Protein AF-Q22C04-F1 (afdb_monomer_lite)

InterPro domains:
  IPR000334 Glycoside hydrolase, family 45 [PF02015] (70-141)
  IPR000334 Glycoside hydrolase, family 45 [PF02015] (178-238)
  IPR000742 EGF-like domain [SM00181] (311-345)
  IPR000742 EGF-like domain [SM00181] (346-378)
  IPR000742 EGF-like domain [SM00181] (380-415)
  IPR000742 EGF-like domain [SM00181] (416-445)
  IPR000742 EGF-like domain [SM00181] (446-476)
  IPR000742 EGF-like domain [SM00181] (478-513)
  IPR000742 EGF-like domain [SM00181] (514-543)
  IPR000742 EGF-like domain [SM00181] (544-574)
  IPR000742 EGF-like domain [SM00181] (579-612)
  IPR000742 EGF-like domain [SM00181] (613-643)
  IPR006212 Furin-like repeat [SM00261] (304-353)
  IPR006212 Furin-like repeat [SM00261] (374-430)
  IPR006212 Furin-like repeat [SM00261] (441-478)
  IPR006212 Furin-like repeat [SM00261] (479-529)
  IPR006212 Furin-like repeat [SM00261] (539-590)
  IPR006212 Furin-like repeat [SM00261] (608-646)
  IPR009030 Growth factor receptor cysteine-rich domain superfamily [SSF57184] (267-382)
  IPR009030 Growth factor receptor cysteine-rich domain superfamily [SSF57184] (379-481)

Sequence (646 aa):
MRKKNILLLNIICIVLVSQAIAQNYDYNTANVCDTGSFGKSQDQVAYMCTHQALGSCQLQQAVQADGYSSFAEYGFGGYGSNPPSNYCCRCFQIQVQDGDAPAKDIIVQGINTGGDVNSNQFDLSMIAGGFGANNGCANQVFAWNGGAWDGRAGAAQYSQSAAGDWCSDPTSDNSRCQSAYSGGITKKSDCAKLPNNNLTQLCEYSFDSKWRTNNGNRDTIMKEVRCPAGLIKLSGCNRDDSSLPYPSGKLSASDPSLMRGKLTHMWDCCKPSCSWTANVLKANGTAVMSCDASGTNILGTNTSFQCTNFTCDPTCKTCSASNDAKKCTSCNTGHYLSSNPGQCTACTPSLNCQECSNSSTCTTCQTGYTLQIDGSCKKPCDQSCKTCSTSQDATQCTSCYDGYYLNGSSVGTCSKCPSGCTSCTSNSNCLACTDNYVLISGSCEPCDCPCLSCKTDTSTCTSCIKGYILNGNTCEATCDSTCKTCSKNQDATQCTSCNSGFYLDGTTVGSCVQCSQNCSSCTSKNSCQTCTNNTILVSGQCQSCKSPCQTCQTSVTNCLSCVQGYTLNRNTCSPTKGECHPSCKTCSVNNDQNACTSCFDGFLILGSGNCQPCQPPCYNCSGNPNNCTQCASGYAVQNGTCQKIK

Foldseek 3Di:
DPPVVVVVVVVVVVVVVVVVLPPDFPLVQAKLADPVQFPHELLRHWWAFPCQAFPFPLQCVQCLVLPNNVAETEHEFAADAVVPQAQAQWWKFKWFDDPLTFRHIYIYTHQAHDPPHHHQETATEFQQLAQAQAALAAWAHGDDPPDDGPPTTGYHLDYNQQAAPCCNDCVPCVVVNVVSHPGTDADLVCLVRHSDPLSNVRNNCCVVSSVGHNVFKTKMKMATAADRPSNCVQFVKDAPPVVGHHDDHDDDPPDPRIDIHMYGHHDRRIFHPQSNPVSCVSRRMGGTFTDGSQSAGSVPPPPDRPDDPADPQPQASAFPGRNDQLTHPHGDFQWEFDPPSRHTDGAAVVQQARAANDNQAHPHHDPQWDADPSRGTFHDADPQAPAADDRDHSQFHQHGDFQWEAPDDRTHGTHGEAPQARAANDVQAGDHGDFQWEQDPRDTHGAAPQARGAYPDNQQHPHGDPQWDDDHRHTHGHADPQAPAADGTPHNPAHPGGDFQWEQDPVDGRDTHGEEPQARDANDNQAGDHGHPQFDQDPRDTHHADPQASHADPDSQQHPDGDPQWDDDRRHTHGDPDAAQPQAPAAPDRNDQQGHPHGDFQWDQDPSNHTHGADPQARHAPPDSQQHPHGDPQWDDDRRHTDGDD

Radius of gyration: 47.75 Å; chains: 1; bounding box: 105×64×130 Å

pLDDT: mean 78.66, std 14.8, range [30.78, 97.88]

Structure (mmCIF, N/CA/C/O backbone):
data_AF-Q22C04-F1
#
_entry.id   AF-Q22C04-F1
#
loop_
_atom_site.group_PDB
_atom_site.id
_atom_site.type_symbol
_atom_site.label_atom_id
_atom_site.label_alt_id
_atom_site.label_comp_id
_atom_site.label_asym_id
_atom_site.label_entity_id
_atom_site.label_seq_id
_atom_site.pdbx_PDB_ins_code
_atom_site.Cartn_x
_atom_site.Cartn_y
_atom_site.Cartn_z
_atom_site.occupancy
_atom_site.B_iso_or_equiv
_atom_site.auth_seq_id
_atom_site.auth_comp_id
_atom_site.auth_asym_id
_atom_site.auth_atom_id
_atom_site.pdbx_PDB_model_num
ATOM 1 N N . MET A 1 1 ? 0.356 -40.05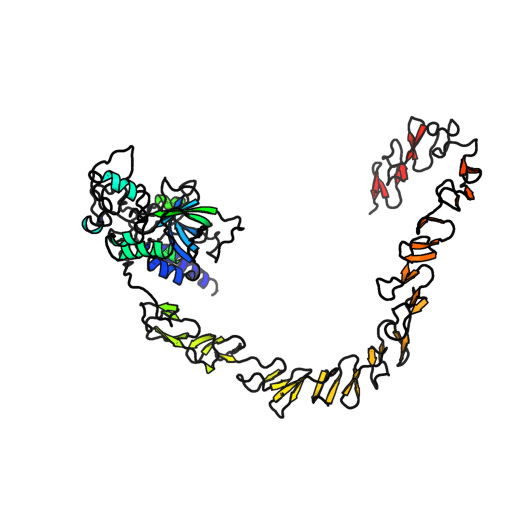5 -2.688 1.00 40.53 1 MET A N 1
ATOM 2 C CA . MET A 1 1 ? 1.630 -39.866 -3.427 1.00 40.53 1 MET A CA 1
ATOM 3 C C . MET A 1 1 ? 1.593 -38.811 -4.555 1.00 40.53 1 MET A C 1
ATOM 5 O O . MET A 1 1 ? 2.563 -38.708 -5.285 1.00 40.53 1 MET A O 1
ATOM 9 N N . ARG A 1 2 ? 0.560 -37.952 -4.684 1.00 35.34 2 ARG A N 1
ATOM 10 C CA . ARG A 1 2 ? 0.474 -36.934 -5.765 1.00 35.34 2 ARG A CA 1
ATOM 11 C C . ARG A 1 2 ? 0.868 -35.491 -5.386 1.00 35.34 2 ARG A C 1
ATOM 13 O O . ARG A 1 2 ? 1.030 -34.673 -6.277 1.00 35.34 2 ARG A O 1
ATOM 20 N N . LYS A 1 3 ? 1.075 -35.171 -4.099 1.00 32.94 3 LYS A N 1
ATOM 21 C CA . LYS A 1 3 ? 1.439 -33.806 -3.646 1.00 32.94 3 LYS A CA 1
ATOM 22 C C . LYS A 1 3 ? 2.951 -33.512 -3.602 1.00 32.94 3 LYS A C 1
ATOM 24 O O . LYS A 1 3 ? 3.323 -32.349 -3.566 1.00 32.94 3 LYS A O 1
ATOM 29 N N . LYS A 1 4 ? 3.825 -34.530 -3.664 1.00 32.69 4 LYS A N 1
ATOM 30 C CA . LYS A 1 4 ? 5.294 -34.343 -3.681 1.00 32.69 4 LYS A CA 1
ATOM 31 C C . LYS A 1 4 ? 5.874 -34.026 -5.072 1.00 32.69 4 LYS A C 1
ATOM 33 O O . LYS A 1 4 ? 6.937 -33.427 -5.141 1.00 32.69 4 LYS A O 1
ATOM 38 N N . ASN A 1 5 ? 5.160 -34.334 -6.161 1.00 37.19 5 ASN A N 1
ATOM 39 C CA . ASN A 1 5 ? 5.665 -34.117 -7.527 1.00 37.19 5 ASN A CA 1
ATOM 40 C C . ASN A 1 5 ? 5.460 -32.689 -8.059 1.00 37.19 5 ASN A C 1
ATOM 42 O O . ASN A 1 5 ? 6.217 -32.263 -8.920 1.00 37.19 5 ASN A O 1
ATOM 46 N N . ILE A 1 6 ? 4.498 -31.923 -7.534 1.00 40.41 6 ILE A N 1
ATOM 47 C CA . ILE A 1 6 ? 4.253 -30.537 -7.986 1.00 40.41 6 ILE A CA 1
ATOM 48 C C . ILE A 1 6 ? 5.274 -29.568 -7.370 1.00 40.41 6 ILE A C 1
ATOM 50 O O . ILE A 1 6 ? 5.705 -28.623 -8.022 1.00 40.41 6 ILE A O 1
ATOM 54 N N . LEU A 1 7 ? 5.732 -29.842 -6.142 1.00 35.47 7 LEU A N 1
ATOM 55 C CA . LEU A 1 7 ? 6.801 -29.063 -5.512 1.00 35.47 7 LEU A CA 1
ATOM 56 C C . LEU A 1 7 ? 8.155 -29.321 -6.195 1.00 35.47 7 LEU A C 1
ATOM 58 O O . LEU A 1 7 ? 8.917 -28.385 -6.408 1.00 35.47 7 LEU A O 1
ATOM 62 N N . LEU A 1 8 ? 8.418 -30.567 -6.611 1.00 37.94 8 LEU A N 1
ATOM 63 C CA . LEU A 1 8 ? 9.631 -30.920 -7.351 1.00 37.94 8 LEU A CA 1
ATOM 64 C C . LEU A 1 8 ? 9.632 -30.335 -8.775 1.00 37.94 8 LEU A C 1
ATOM 66 O O . LEU A 1 8 ? 10.667 -29.849 -9.211 1.00 37.94 8 LEU A O 1
ATOM 70 N N . LEU A 1 9 ? 8.486 -30.304 -9.472 1.00 36.28 9 LEU A N 1
ATOM 71 C CA . LEU A 1 9 ? 8.390 -29.676 -10.800 1.00 36.28 9 LEU A CA 1
ATOM 72 C C . LEU A 1 9 ? 8.559 -28.149 -10.753 1.00 36.28 9 LEU A C 1
ATOM 74 O O . LEU A 1 9 ? 9.215 -27.600 -11.630 1.00 36.28 9 LEU A O 1
ATOM 78 N N . ASN A 1 10 ? 8.035 -27.464 -9.730 1.00 37.41 10 ASN A N 1
ATOM 79 C CA . ASN A 1 10 ? 8.223 -26.014 -9.583 1.00 37.41 10 ASN A CA 1
ATOM 80 C C . ASN A 1 10 ? 9.661 -25.646 -9.184 1.00 37.41 10 ASN A C 1
ATOM 82 O O . ASN A 1 10 ? 10.191 -24.656 -9.677 1.00 37.41 10 ASN A O 1
ATOM 86 N N . ILE A 1 11 ? 10.326 -26.463 -8.358 1.00 40.53 11 ILE A N 1
ATOM 87 C CA . ILE A 1 11 ? 11.746 -26.271 -8.021 1.00 40.53 11 ILE A CA 1
ATOM 88 C C . ILE A 1 11 ? 12.634 -26.567 -9.237 1.00 40.53 11 ILE A C 1
ATOM 90 O O . ILE A 1 11 ? 13.560 -25.811 -9.503 1.00 40.53 11 ILE A O 1
ATOM 94 N N . ILE A 1 12 ? 12.320 -27.595 -10.034 1.00 37.56 12 ILE A N 1
ATOM 95 C CA . ILE A 1 12 ? 13.045 -27.891 -11.279 1.00 37.56 12 ILE A CA 1
ATOM 96 C C . ILE A 1 12 ? 12.800 -26.798 -12.332 1.00 37.56 12 ILE A C 1
ATOM 98 O O . ILE A 1 12 ? 13.745 -26.416 -13.006 1.00 37.56 12 ILE A O 1
ATOM 102 N N . CYS A 1 13 ? 11.604 -26.205 -12.432 1.00 32.66 13 CYS A N 1
ATOM 103 C CA . CYS A 1 13 ? 11.370 -25.043 -13.300 1.00 32.66 13 CYS A CA 1
ATOM 104 C C . CYS A 1 13 ? 12.151 -23.799 -12.847 1.00 32.66 13 CYS A C 1
ATOM 106 O O . CYS A 1 13 ? 12.707 -23.105 -13.688 1.00 32.66 13 CYS A O 1
ATOM 108 N N . ILE A 1 14 ? 12.254 -23.526 -11.542 1.00 34.84 14 ILE A N 1
ATOM 109 C CA . ILE A 1 14 ? 13.024 -22.379 -11.024 1.00 34.84 14 ILE A CA 1
ATOM 110 C C . ILE A 1 14 ? 14.537 -22.602 -11.198 1.00 34.84 14 ILE A C 1
ATOM 112 O O . ILE A 1 14 ? 15.251 -21.667 -11.560 1.00 34.84 14 ILE A O 1
ATOM 116 N N . VAL A 1 15 ? 15.024 -23.838 -11.027 1.00 34.75 15 VAL A N 1
ATOM 117 C CA . VAL A 1 15 ? 16.431 -24.217 -11.266 1.00 34.75 15 VAL A CA 1
ATOM 118 C C . VAL A 1 15 ? 16.765 -24.244 -12.763 1.00 34.75 15 VAL A C 1
ATOM 120 O O . VAL A 1 15 ? 17.843 -23.813 -13.156 1.00 34.75 15 VAL A O 1
ATOM 123 N N . LEU A 1 16 ? 15.835 -24.661 -13.628 1.00 31.55 16 LEU A N 1
ATOM 124 C CA . LEU A 1 16 ? 16.023 -24.616 -15.081 1.00 31.55 16 LEU A CA 1
ATOM 125 C C . LEU A 1 16 ? 15.908 -23.195 -15.641 1.00 31.55 16 LEU A C 1
ATOM 127 O O . LEU A 1 16 ? 16.607 -22.889 -16.595 1.00 31.55 16 LEU A O 1
ATOM 131 N N . VAL A 1 17 ? 15.115 -22.297 -15.044 1.00 34.50 17 VAL A N 1
ATOM 132 C CA . VAL A 1 17 ? 15.108 -20.869 -15.420 1.00 34.50 17 VAL A CA 1
ATOM 133 C C . VAL A 1 17 ? 16.391 -20.174 -14.953 1.00 34.50 17 VAL A C 1
ATOM 135 O O . VAL A 1 17 ? 16.937 -19.361 -15.690 1.00 34.50 17 VAL A O 1
ATOM 138 N N . SER A 1 18 ? 16.948 -20.544 -13.796 1.00 34.12 18 SER A N 1
ATOM 139 C CA . SER A 1 18 ? 18.253 -20.023 -13.353 1.00 34.12 18 SER A CA 1
ATOM 140 C C . SER A 1 18 ? 19.447 -20.638 -14.103 1.00 34.12 18 SER A C 1
ATOM 142 O O . SER A 1 18 ? 20.458 -19.962 -14.269 1.00 34.12 18 SER A O 1
ATOM 144 N N . GLN A 1 19 ? 19.321 -21.852 -14.653 1.00 31.22 19 GLN A N 1
ATOM 145 C CA . GLN A 1 19 ? 20.316 -22.440 -15.566 1.00 31.22 19 GLN A CA 1
ATOM 146 C C . GLN A 1 19 ? 20.128 -22.019 -17.037 1.00 31.22 19 GLN A C 1
ATOM 148 O O . GLN A 1 19 ? 21.093 -22.036 -17.795 1.00 31.22 19 GLN A O 1
ATOM 153 N N . ALA A 1 20 ? 18.933 -21.578 -17.447 1.00 30.78 20 ALA A N 1
ATOM 154 C CA . ALA A 1 20 ? 18.668 -21.076 -18.800 1.00 30.78 20 ALA A CA 1
ATOM 155 C C . ALA A 1 20 ? 19.031 -19.593 -19.001 1.00 30.78 20 ALA A C 1
ATOM 157 O O . ALA A 1 20 ? 19.098 -19.148 -20.143 1.00 30.78 20 ALA A O 1
ATOM 158 N N . ILE A 1 21 ? 19.299 -18.829 -17.935 1.00 40.00 21 ILE A N 1
ATOM 159 C CA . ILE A 1 21 ? 19.797 -17.439 -18.035 1.00 40.00 21 ILE A CA 1
ATOM 160 C C . ILE A 1 21 ? 21.333 -17.396 -18.168 1.00 40.00 21 ILE A C 1
ATOM 162 O O . ILE A 1 21 ? 21.897 -16.380 -18.558 1.00 40.00 21 ILE A O 1
ATOM 166 N N . ALA A 1 22 ? 22.032 -18.518 -17.971 1.00 36.12 22 ALA A N 1
ATOM 167 C CA . ALA A 1 22 ? 23.466 -18.643 -18.249 1.00 36.12 22 ALA A CA 1
ATOM 168 C C . ALA A 1 22 ? 23.771 -18.858 -19.751 1.00 36.12 22 ALA A C 1
ATOM 170 O O . ALA A 1 22 ? 24.691 -19.595 -20.106 1.00 36.12 22 ALA A O 1
ATOM 171 N N . GLN A 1 23 ? 22.991 -18.255 -20.654 1.00 37.16 23 GLN A N 1
ATOM 172 C CA . GLN A 1 23 ? 23.252 -18.319 -22.091 1.00 37.16 23 GLN A CA 1
ATOM 173 C C . GLN A 1 23 ? 24.278 -17.248 -22.497 1.00 37.16 23 GLN A C 1
ATOM 175 O O . GLN A 1 23 ? 23.939 -16.093 -22.710 1.00 37.16 23 GLN A O 1
ATOM 180 N N . ASN A 1 24 ? 25.538 -17.678 -22.616 1.00 42.69 24 ASN A N 1
ATOM 181 C CA . ASN A 1 24 ? 26.555 -17.165 -23.545 1.00 42.69 24 ASN A CA 1
ATOM 182 C C . ASN A 1 24 ? 26.854 -15.655 -23.583 1.00 42.69 24 ASN A C 1
ATOM 184 O O . ASN A 1 24 ? 27.152 -15.154 -24.653 1.00 42.69 24 ASN A O 1
ATOM 188 N N . TYR A 1 25 ? 26.868 -14.908 -22.482 1.00 51.19 25 TYR A N 1
ATOM 189 C CA . TYR A 1 25 ? 27.401 -13.536 -22.543 1.00 51.19 25 TYR A CA 1
ATOM 190 C C . TYR A 1 25 ? 28.929 -13.552 -22.704 1.00 51.19 25 TYR A C 1
ATOM 192 O O . TYR A 1 25 ? 29.631 -14.232 -21.953 1.00 51.19 25 TYR A O 1
ATOM 200 N N . ASP A 1 26 ? 29.461 -12.796 -23.671 1.00 61.00 26 ASP A N 1
ATOM 201 C CA . ASP A 1 26 ? 30.909 -12.629 -23.830 1.00 61.00 26 ASP A CA 1
ATOM 202 C C . ASP A 1 26 ? 31.450 -11.651 -22.772 1.00 61.00 26 ASP A C 1
ATOM 204 O O . ASP A 1 26 ? 31.678 -10.460 -22.987 1.00 61.00 26 ASP A O 1
ATOM 208 N N . TYR A 1 27 ? 31.635 -12.167 -21.559 1.00 66.94 27 TYR A N 1
ATOM 209 C CA . TYR A 1 27 ? 32.204 -11.408 -20.445 1.00 66.94 27 TYR A CA 1
ATOM 210 C C . TYR A 1 27 ? 33.688 -11.067 -20.657 1.00 66.94 27 TYR A C 1
ATOM 212 O O . TYR A 1 27 ? 34.210 -10.187 -19.967 1.00 66.94 27 TYR A O 1
ATOM 220 N N . ASN A 1 28 ? 34.351 -11.722 -21.617 1.00 73.75 28 ASN A N 1
ATOM 221 C CA . ASN A 1 28 ? 35.769 -11.550 -21.925 1.00 73.75 28 ASN A CA 1
ATOM 222 C C . ASN A 1 28 ? 36.021 -10.472 -22.986 1.00 73.75 28 ASN A C 1
ATOM 224 O O . ASN A 1 28 ? 37.176 -10.078 -23.175 1.00 73.75 28 ASN A O 1
ATOM 228 N N . THR A 1 29 ? 34.974 -9.955 -23.644 1.00 80.44 29 THR A N 1
ATOM 229 C CA . THR A 1 29 ? 35.112 -8.808 -24.546 1.00 80.44 29 THR A CA 1
ATOM 230 C C . THR A 1 29 ? 35.751 -7.641 -23.791 1.00 80.44 29 THR A C 1
ATOM 232 O O . THR A 1 29 ? 35.339 -7.295 -22.672 1.00 80.44 29 THR A O 1
ATOM 235 N N . ALA A 1 30 ? 36.773 -7.038 -24.397 1.00 81.81 30 ALA A N 1
ATOM 236 C CA . ALA A 1 30 ? 37.508 -5.941 -23.782 1.00 81.81 30 ALA A CA 1
ATOM 237 C C . ALA A 1 30 ? 36.589 -4.739 -23.547 1.00 81.81 30 ALA A C 1
ATOM 239 O O . ALA A 1 30 ? 35.792 -4.385 -24.411 1.00 81.81 30 ALA A O 1
ATOM 240 N N . ASN A 1 31 ? 36.706 -4.107 -22.381 1.00 86.06 31 ASN A N 1
ATOM 241 C CA . ASN A 1 31 ? 36.045 -2.832 -22.125 1.00 86.06 31 ASN A CA 1
ATOM 242 C C . ASN A 1 31 ? 36.659 -1.770 -23.041 1.00 86.06 31 ASN A C 1
ATOM 244 O O . ASN A 1 31 ? 37.883 -1.674 -23.095 1.00 86.06 31 ASN A O 1
ATOM 248 N N . VAL A 1 32 ? 35.837 -0.962 -23.714 1.00 83.62 32 VAL A N 1
ATOM 249 C CA . VAL A 1 32 ? 36.318 0.187 -24.497 1.00 83.62 32 VAL A CA 1
ATOM 250 C C . VAL A 1 32 ? 37.255 1.099 -23.684 1.00 83.62 32 VAL A C 1
ATOM 252 O O . VAL A 1 32 ? 38.249 1.592 -24.214 1.00 83.62 32 VAL A O 1
ATOM 255 N N . CYS A 1 33 ? 36.996 1.243 -22.385 1.00 80.38 33 CYS A N 1
ATOM 256 C CA . CYS A 1 33 ? 37.766 2.059 -21.452 1.00 80.38 33 CYS A CA 1
ATOM 257 C C . CYS A 1 33 ? 38.888 1.296 -20.729 1.00 80.38 33 CYS A C 1
ATOM 259 O O . CYS A 1 33 ? 39.360 1.778 -19.707 1.00 80.38 33 CYS A O 1
ATOM 261 N N . ASP A 1 34 ? 39.285 0.107 -21.201 1.00 76.75 34 ASP A N 1
ATOM 262 C CA . ASP A 1 34 ? 40.456 -0.622 -20.694 1.00 76.75 34 ASP A CA 1
ATOM 263 C C . ASP A 1 34 ? 41.576 -0.700 -21.761 1.00 76.75 34 ASP A C 1
ATOM 265 O O . ASP A 1 34 ? 41.308 -0.668 -22.955 1.00 76.75 34 ASP A O 1
ATOM 269 N N . THR A 1 35 ? 42.840 -0.855 -21.362 1.00 72.94 35 THR A N 1
ATOM 270 C CA . THR A 1 35 ? 44.032 -0.962 -22.219 1.00 72.94 35 THR A CA 1
ATOM 271 C C . THR A 1 35 ? 43.942 -2.172 -23.142 1.00 72.94 35 THR A C 1
ATOM 273 O O . THR A 1 35 ? 44.507 -2.178 -24.233 1.00 72.94 35 THR A O 1
ATOM 276 N N . GLY A 1 36 ? 43.152 -3.176 -22.748 1.00 73.00 36 GLY A N 1
ATOM 277 C CA . GLY A 1 36 ? 42.776 -4.304 -23.591 1.00 73.00 36 GLY A CA 1
ATOM 278 C C . GLY A 1 36 ? 41.950 -3.940 -24.834 1.00 73.00 36 GLY A C 1
ATOM 279 O O . GLY A 1 36 ? 41.716 -4.836 -25.651 1.00 73.00 36 GLY A O 1
ATOM 280 N N . SER A 1 37 ? 41.495 -2.688 -24.990 1.00 75.62 37 SER A N 1
ATOM 281 C CA . SER A 1 37 ? 40.842 -2.165 -26.202 1.00 75.62 37 SER A CA 1
ATOM 282 C C . SER A 1 37 ? 41.825 -1.626 -27.246 1.00 75.62 37 SER A C 1
ATOM 284 O O . SER A 1 37 ? 41.438 -1.408 -28.395 1.00 75.62 37 SER A O 1
ATOM 286 N N . PHE A 1 38 ? 43.097 -1.418 -26.889 1.00 75.19 38 PHE A N 1
ATOM 287 C CA . PHE A 1 38 ? 44.065 -0.797 -27.791 1.00 75.19 38 PHE A CA 1
ATOM 288 C C . PHE A 1 38 ? 44.304 -1.651 -29.041 1.00 75.19 38 PHE A C 1
ATOM 290 O O . PHE A 1 38 ? 44.617 -2.838 -28.959 1.00 75.19 38 PHE A O 1
ATOM 297 N N . GLY A 1 39 ? 44.148 -1.025 -30.213 1.00 72.31 39 GLY A N 1
ATOM 298 C CA . GLY A 1 39 ? 44.274 -1.682 -31.518 1.00 72.31 39 GLY A CA 1
ATOM 299 C C . GLY A 1 39 ? 43.064 -2.521 -31.946 1.00 72.31 39 GLY A C 1
ATOM 300 O O . GLY A 1 39 ? 43.142 -3.174 -32.984 1.00 72.31 39 GLY A O 1
ATOM 301 N N . LYS A 1 40 ? 41.962 -2.510 -31.183 1.00 78.69 40 LYS A N 1
ATOM 302 C CA . LYS A 1 40 ? 40.717 -3.219 -31.515 1.00 78.69 40 LYS A CA 1
ATOM 303 C C . LYS A 1 40 ? 39.697 -2.304 -32.194 1.00 78.69 40 LYS A C 1
ATOM 305 O O . LYS A 1 40 ? 39.620 -1.114 -31.887 1.00 78.69 40 LYS A O 1
ATOM 310 N N . SER A 1 41 ? 38.897 -2.864 -33.099 1.00 79.19 41 SER A N 1
ATOM 311 C CA . SER A 1 41 ? 37.760 -2.182 -33.734 1.00 79.19 41 SER A CA 1
ATOM 312 C C . SER A 1 41 ? 36.510 -2.177 -32.836 1.00 79.19 41 SER A C 1
ATOM 314 O O . SER A 1 41 ? 36.454 -2.875 -31.825 1.00 79.19 41 SER A O 1
ATOM 316 N N . GLN A 1 42 ? 35.497 -1.370 -33.188 1.00 78.56 42 GLN A N 1
ATOM 317 C CA . GLN A 1 42 ? 34.255 -1.195 -32.407 1.00 78.56 42 GLN A CA 1
ATOM 318 C C . GLN A 1 42 ? 33.486 -2.501 -32.137 1.00 78.56 42 GLN A C 1
ATOM 320 O O . GLN A 1 42 ? 32.826 -2.620 -31.112 1.00 78.56 42 GLN A O 1
ATOM 325 N N . ASP A 1 43 ? 33.569 -3.480 -33.034 1.00 80.50 43 ASP A N 1
ATOM 326 C CA . ASP A 1 43 ? 32.936 -4.801 -32.925 1.00 80.50 43 ASP A CA 1
ATOM 327 C C . ASP A 1 43 ? 33.716 -5.788 -32.035 1.00 80.50 43 ASP A C 1
ATOM 329 O O . ASP A 1 43 ? 33.217 -6.860 -31.706 1.00 80.50 43 ASP A O 1
ATOM 333 N N . GLN A 1 44 ? 34.933 -5.429 -31.618 1.00 81.44 44 GLN A N 1
ATOM 334 C CA . GLN A 1 44 ? 35.825 -6.258 -30.797 1.00 81.44 44 GLN A CA 1
ATOM 335 C C . GLN A 1 44 ? 35.903 -5.799 -29.330 1.00 81.44 44 GLN A C 1
ATOM 337 O O . GLN A 1 44 ? 36.676 -6.348 -28.532 1.00 81.44 44 GLN A O 1
ATOM 342 N N . VAL A 1 45 ? 35.139 -4.766 -28.976 1.00 85.12 45 VAL A N 1
ATOM 343 C CA . VAL A 1 45 ? 35.089 -4.162 -27.643 1.00 85.12 45 VAL A CA 1
ATOM 344 C C . VAL A 1 45 ? 33.640 -4.027 -27.179 1.00 85.12 45 VAL A C 1
ATOM 346 O O . VAL A 1 45 ? 32.711 -4.054 -27.981 1.00 85.12 45 VAL A O 1
ATOM 349 N N . ALA A 1 46 ? 33.449 -3.887 -25.872 1.00 88.25 46 ALA A N 1
ATOM 350 C CA . ALA A 1 46 ? 32.139 -3.774 -25.251 1.00 88.25 46 ALA A CA 1
ATOM 351 C C . ALA A 1 46 ? 31.941 -2.420 -24.563 1.00 88.25 46 ALA A C 1
ATOM 353 O O . ALA A 1 46 ? 32.883 -1.808 -24.045 1.00 88.25 46 ALA A O 1
ATOM 354 N N . TYR A 1 47 ? 30.672 -2.032 -24.495 1.00 88.56 47 TYR A N 1
ATOM 355 C CA . TYR A 1 47 ? 30.180 -0.742 -24.031 1.00 88.56 47 TYR A CA 1
ATOM 356 C C . TYR A 1 47 ? 29.066 -0.913 -22.993 1.00 88.56 47 TYR A C 1
ATOM 358 O O . TYR A 1 47 ? 28.498 -2.002 -22.831 1.00 88.56 47 TYR A O 1
ATOM 366 N N . MET A 1 48 ? 28.719 0.183 -22.316 1.00 88.69 48 MET A N 1
ATOM 367 C CA . MET A 1 48 ? 27.464 0.276 -21.569 1.00 88.69 48 MET A CA 1
ATOM 368 C C . MET A 1 48 ? 26.268 0.203 -22.524 1.00 88.69 48 MET A C 1
ATOM 370 O O . MET A 1 48 ? 26.288 0.757 -23.627 1.00 88.69 48 MET A O 1
ATOM 374 N N . CYS A 1 49 ? 25.203 -0.465 -22.093 1.00 87.94 49 CYS A N 1
ATOM 375 C CA . CYS A 1 49 ? 23.997 -0.601 -22.896 1.00 87.94 49 CYS A CA 1
ATOM 376 C C . CYS A 1 49 ? 23.113 0.641 -22.795 1.00 87.94 49 CYS A C 1
ATOM 378 O O . CYS A 1 49 ? 22.839 1.117 -21.696 1.00 87.94 49 CYS A O 1
ATOM 380 N N . THR A 1 50 ? 22.568 1.132 -23.910 1.00 84.25 50 THR A N 1
ATOM 381 C CA . THR A 1 50 ? 21.734 2.350 -23.897 1.00 84.25 50 THR A CA 1
ATOM 382 C C . THR A 1 50 ? 20.458 2.180 -23.069 1.00 84.25 50 THR A C 1
ATOM 384 O O . THR A 1 50 ? 20.007 3.134 -22.440 1.00 84.25 50 THR A O 1
ATOM 387 N N . HIS A 1 51 ? 19.896 0.967 -22.971 1.00 84.44 51 HIS A N 1
ATOM 388 C CA . HIS A 1 51 ? 18.736 0.712 -22.104 1.00 84.44 51 HIS A CA 1
ATOM 389 C C . HIS A 1 51 ? 19.045 0.841 -20.606 1.00 84.44 51 HIS A C 1
ATOM 391 O O . HIS A 1 51 ? 18.109 0.895 -19.809 1.00 84.44 51 HIS A O 1
ATOM 397 N N . GLN A 1 52 ? 20.323 0.902 -20.218 1.00 90.19 52 GLN A N 1
ATOM 398 C CA . GLN A 1 52 ? 20.738 1.162 -18.838 1.00 90.19 52 GLN A CA 1
ATOM 399 C C . GLN A 1 52 ? 20.688 2.660 -18.481 1.00 90.19 52 GLN A C 1
ATOM 401 O O . GLN A 1 52 ? 20.815 3.010 -17.310 1.00 90.19 52 GLN A O 1
ATOM 406 N N . ALA A 1 53 ? 20.465 3.549 -19.455 1.00 91.62 53 ALA A N 1
ATOM 407 C CA . ALA A 1 53 ? 20.262 4.970 -19.203 1.00 91.62 53 ALA A CA 1
ATOM 408 C C . ALA A 1 53 ? 18.880 5.252 -18.598 1.00 91.62 53 ALA A C 1
ATOM 410 O O . ALA A 1 53 ? 17.866 4.724 -19.062 1.00 91.62 53 ALA A O 1
ATOM 411 N N . LEU A 1 54 ? 18.839 6.144 -17.608 1.00 93.94 54 LEU A N 1
ATOM 412 C CA . LEU A 1 54 ? 17.614 6.673 -17.015 1.00 93.94 54 LEU A CA 1
ATOM 413 C C . LEU A 1 54 ? 16.626 7.143 -18.089 1.00 93.94 54 LEU A C 1
ATOM 415 O O . LEU A 1 54 ? 16.999 7.847 -19.026 1.00 93.94 54 LEU A O 1
ATOM 419 N N . GLY A 1 55 ? 15.354 6.790 -17.906 1.00 89.06 55 GLY A N 1
ATOM 420 C CA . GLY A 1 55 ? 14.281 7.170 -18.822 1.00 89.06 55 GLY A CA 1
ATOM 421 C C . GLY A 1 55 ? 14.147 6.257 -20.035 1.00 89.06 55 GLY A C 1
ATOM 422 O O . GLY A 1 55 ? 13.257 6.487 -20.852 1.00 89.06 55 GLY A O 1
ATOM 423 N N . SER A 1 56 ? 14.964 5.206 -20.160 1.00 87.50 56 SER A N 1
ATOM 424 C CA . SER A 1 56 ? 14.819 4.261 -21.265 1.00 87.50 56 SER A CA 1
ATOM 425 C C . SER A 1 56 ? 13.444 3.588 -21.275 1.00 87.50 56 SER A C 1
ATOM 427 O O . SER A 1 56 ? 12.878 3.280 -20.223 1.00 87.50 56 SER A O 1
ATOM 429 N N . CYS A 1 57 ? 12.896 3.320 -22.466 1.00 78.56 57 CYS A N 1
ATOM 430 C CA . CYS A 1 57 ? 11.608 2.630 -22.591 1.00 78.56 57 CYS A CA 1
ATOM 431 C C . CYS A 1 57 ? 11.603 1.288 -21.856 1.00 78.56 57 CYS A C 1
ATOM 433 O O . CYS A 1 57 ? 10.606 0.919 -21.248 1.00 78.56 57 CYS A O 1
ATOM 435 N N . GLN A 1 58 ? 12.724 0.575 -21.879 1.00 82.94 58 GLN A N 1
ATOM 436 C CA . GLN A 1 58 ? 12.898 -0.699 -21.202 1.00 82.94 58 GLN A CA 1
ATOM 437 C C . GLN A 1 58 ? 12.755 -0.538 -19.686 1.00 82.94 58 GLN A C 1
ATOM 439 O O . GLN A 1 58 ? 12.041 -1.321 -19.064 1.00 82.94 58 GLN A O 1
ATOM 444 N N . LEU A 1 59 ? 13.370 0.493 -19.095 1.00 88.75 59 LEU A N 1
ATOM 445 C CA . LEU A 1 59 ? 13.218 0.795 -17.671 1.00 88.75 59 LEU A CA 1
ATOM 446 C C . LEU A 1 59 ? 11.783 1.210 -17.327 1.00 88.75 59 LEU A C 1
ATOM 448 O O . LEU A 1 59 ? 11.245 0.738 -16.327 1.00 88.75 59 LEU A O 1
ATOM 452 N N . GLN A 1 60 ? 11.142 2.026 -18.169 1.00 83.25 60 GLN A N 1
ATOM 453 C CA . GLN A 1 60 ? 9.743 2.436 -17.986 1.00 83.25 60 GLN A CA 1
ATOM 454 C C . GLN A 1 60 ? 8.775 1.240 -18.056 1.00 83.25 60 GLN A C 1
ATOM 456 O O . GLN A 1 60 ? 7.884 1.095 -17.217 1.00 83.25 60 GLN A O 1
ATOM 461 N N . GLN A 1 61 ? 8.979 0.337 -19.017 1.00 77.94 61 GLN A N 1
ATOM 462 C CA . GLN A 1 61 ? 8.203 -0.896 -19.147 1.00 77.94 61 GLN A CA 1
ATOM 463 C C . GLN A 1 61 ? 8.455 -1.844 -17.973 1.00 77.94 61 GLN A C 1
ATOM 465 O O . GLN A 1 61 ? 7.512 -2.445 -17.463 1.00 77.94 61 GLN A O 1
ATOM 470 N N . ALA A 1 62 ? 9.705 -1.961 -17.518 1.00 82.75 62 ALA A N 1
ATOM 471 C CA . ALA A 1 62 ? 10.071 -2.804 -16.386 1.00 82.75 62 ALA A CA 1
ATOM 472 C C . ALA A 1 62 ? 9.415 -2.327 -15.084 1.00 82.75 62 ALA A C 1
ATOM 474 O O . ALA A 1 62 ? 8.762 -3.122 -14.413 1.00 82.75 62 ALA A O 1
ATOM 475 N N . VAL A 1 63 ? 9.503 -1.031 -14.762 1.00 88.06 63 VAL A N 1
ATOM 476 C CA . VAL A 1 63 ? 8.891 -0.487 -13.537 1.00 88.06 63 VAL A CA 1
ATOM 477 C C . VAL A 1 63 ? 7.363 -0.589 -13.558 1.00 88.06 63 VAL A C 1
ATOM 479 O O . VAL A 1 63 ? 6.734 -0.786 -12.516 1.00 88.06 63 VAL A O 1
ATOM 482 N N . GLN A 1 64 ? 6.751 -0.497 -14.742 1.00 79.31 64 GLN A N 1
ATOM 483 C CA . GLN A 1 64 ? 5.317 -0.714 -14.919 1.00 79.31 64 GLN A CA 1
ATOM 484 C C . GLN A 1 64 ? 4.933 -2.187 -14.753 1.00 79.31 64 GLN A C 1
ATOM 486 O O . GLN A 1 64 ? 3.961 -2.479 -14.057 1.00 79.31 64 GLN A O 1
ATOM 491 N N . ALA A 1 65 ? 5.683 -3.108 -15.363 1.00 69.56 65 ALA A N 1
ATOM 492 C CA . ALA A 1 65 ? 5.440 -4.546 -15.267 1.00 69.56 65 ALA A CA 1
ATOM 493 C C . ALA A 1 65 ? 5.590 -5.062 -13.829 1.00 69.56 65 ALA A C 1
ATOM 495 O O . ALA A 1 65 ? 4.791 -5.886 -13.389 1.00 69.56 65 ALA A O 1
ATOM 496 N N . ASP A 1 66 ? 6.557 -4.520 -13.089 1.00 82.25 66 ASP A N 1
ATOM 497 C CA . ASP A 1 66 ? 6.790 -4.850 -11.683 1.00 82.25 66 ASP A CA 1
ATOM 498 C C . ASP A 1 66 ? 5.805 -4.137 -10.726 1.00 82.25 66 ASP A C 1
ATOM 500 O O . ASP A 1 66 ? 5.779 -4.426 -9.532 1.00 82.25 66 ASP A O 1
ATOM 504 N N . GLY A 1 67 ? 4.955 -3.233 -11.235 1.00 83.56 67 GLY A N 1
ATOM 505 C CA . GLY A 1 67 ? 3.870 -2.601 -10.474 1.00 83.56 67 GLY A CA 1
ATOM 506 C C . GLY A 1 67 ? 4.273 -1.398 -9.615 1.00 83.56 67 GLY A C 1
ATOM 507 O O . GLY A 1 67 ? 3.496 -0.985 -8.754 1.00 83.56 67 GLY A O 1
ATOM 508 N N . TYR A 1 68 ? 5.448 -0.807 -9.845 1.00 89.69 68 TYR A N 1
ATOM 509 C CA . TYR A 1 68 ? 5.976 0.308 -9.043 1.00 89.69 68 TYR A CA 1
ATOM 510 C C . TYR A 1 68 ? 5.859 1.683 -9.721 1.00 89.69 68 TYR A C 1
ATOM 512 O O . TYR A 1 68 ? 6.143 2.708 -9.099 1.00 89.69 68 TYR A O 1
ATOM 520 N N . SER A 1 69 ? 5.405 1.736 -10.978 1.00 87.50 69 SER A N 1
ATOM 521 C CA . SER A 1 69 ? 5.388 2.962 -11.797 1.00 87.50 69 SER A CA 1
ATOM 522 C C . SER A 1 69 ? 4.541 4.108 -11.231 1.00 87.50 69 SER A C 1
ATOM 524 O O . SER A 1 69 ? 4.709 5.257 -11.650 1.00 87.50 69 SER A O 1
ATOM 526 N N . SER A 1 70 ? 3.642 3.823 -10.283 1.00 89.12 70 SER A N 1
ATOM 527 C CA . SER A 1 70 ? 2.816 4.822 -9.600 1.00 89.12 70 SER A CA 1
ATOM 528 C C . SER A 1 70 ? 3.601 5.697 -8.620 1.00 89.12 70 SER A C 1
ATOM 530 O O . SER A 1 70 ? 3.193 6.832 -8.391 1.00 89.12 70 SER A O 1
ATOM 532 N N . PHE A 1 71 ? 4.718 5.212 -8.067 1.00 92.50 71 PHE A N 1
ATOM 533 C CA . PHE A 1 71 ? 5.489 5.942 -7.052 1.00 92.50 71 PHE A CA 1
ATOM 534 C C . PHE A 1 71 ? 7.002 5.966 -7.293 1.00 92.50 71 PHE A C 1
ATOM 536 O O . PHE A 1 71 ? 7.688 6.759 -6.651 1.00 92.50 71 PHE A O 1
ATOM 543 N N . ALA A 1 72 ? 7.524 5.129 -8.191 1.00 95.06 72 ALA A N 1
ATOM 544 C CA . ALA A 1 72 ? 8.949 5.053 -8.478 1.00 95.06 72 ALA A CA 1
ATOM 545 C C . ALA A 1 72 ? 9.257 5.001 -9.980 1.00 95.06 72 ALA A C 1
ATOM 547 O O . ALA A 1 72 ? 8.426 4.603 -10.801 1.00 95.06 72 ALA A O 1
ATOM 548 N N . GLU A 1 73 ? 10.484 5.384 -10.318 1.00 95.69 73 GLU A N 1
ATOM 549 C CA . GLU A 1 73 ? 11.143 5.112 -11.598 1.00 95.69 73 GLU A CA 1
ATOM 550 C C . GLU A 1 73 ? 12.272 4.100 -11.405 1.00 95.69 73 GLU A C 1
ATOM 552 O O . GLU A 1 73 ? 12.697 3.844 -10.279 1.00 95.69 73 GLU A O 1
ATOM 557 N N . TYR A 1 74 ? 12.764 3.518 -12.497 1.00 97.00 74 TYR A N 1
ATOM 558 C CA . TYR A 1 74 ? 13.917 2.623 -12.468 1.00 97.00 74 TYR A CA 1
ATOM 559 C C . TYR A 1 74 ? 15.170 3.273 -13.036 1.00 97.00 74 TYR A C 1
ATOM 561 O O . TYR A 1 74 ? 15.096 4.125 -13.920 1.00 97.00 74 TYR A O 1
ATOM 569 N N . GLY A 1 75 ? 16.326 2.818 -12.555 1.00 96.44 75 GLY A N 1
ATOM 570 C CA . GLY A 1 75 ? 17.621 3.257 -13.055 1.00 96.44 75 GLY A CA 1
ATOM 571 C C . GLY A 1 75 ? 18.743 2.261 -12.799 1.00 96.44 75 GLY A C 1
ATOM 572 O O . GLY A 1 75 ? 18.604 1.283 -12.063 1.00 96.44 75 GLY A O 1
ATOM 573 N N . PHE A 1 76 ? 19.885 2.550 -13.401 1.00 95.88 76 PHE A N 1
ATOM 574 C CA . PHE A 1 76 ? 21.145 1.865 -13.153 1.00 95.88 76 PHE A CA 1
ATOM 575 C C . PHE A 1 76 ? 22.225 2.889 -12.834 1.00 95.88 76 PHE A C 1
ATOM 577 O O . PHE A 1 76 ? 22.041 4.081 -13.076 1.00 95.88 76 PHE A O 1
ATOM 584 N N . GLY A 1 77 ? 23.342 2.445 -12.272 1.00 93.31 77 GLY A N 1
ATOM 585 C CA . GLY A 1 77 ? 24.441 3.360 -12.011 1.00 93.31 77 GLY A CA 1
ATOM 586 C C . GLY A 1 77 ? 25.609 2.764 -11.257 1.00 93.31 77 GLY A C 1
ATOM 587 O O . GLY A 1 77 ? 25.691 1.550 -11.034 1.00 93.31 77 GLY A O 1
ATOM 588 N N . GLY A 1 78 ? 26.515 3.656 -10.871 1.00 90.69 78 GLY A N 1
ATOM 589 C CA . GLY A 1 78 ? 27.613 3.369 -9.966 1.00 90.69 78 GLY A CA 1
ATOM 590 C C . GLY A 1 78 ? 27.186 3.501 -8.509 1.00 90.69 78 GLY A C 1
ATOM 591 O O . GLY A 1 78 ? 26.529 4.474 -8.160 1.00 90.69 78 GLY A O 1
ATOM 592 N N . TYR A 1 79 ? 27.571 2.559 -7.646 1.00 89.06 79 TYR A N 1
ATOM 593 C CA . TYR A 1 79 ? 27.360 2.685 -6.198 1.00 89.06 79 TYR A CA 1
ATOM 594 C C . TYR A 1 79 ? 28.688 2.633 -5.446 1.00 89.06 79 TYR A C 1
ATOM 596 O O . TYR A 1 79 ? 29.422 1.650 -5.548 1.00 89.06 79 TYR A O 1
ATOM 604 N N . GLY A 1 80 ? 28.970 3.673 -4.658 1.00 80.81 80 GLY A N 1
ATOM 605 C CA . GLY A 1 80 ? 30.143 3.736 -3.793 1.00 80.81 80 GLY A CA 1
ATOM 606 C C . GLY A 1 80 ? 29.941 2.960 -2.492 1.00 80.81 80 GLY A C 1
ATOM 607 O O . GLY A 1 80 ? 29.151 3.361 -1.631 1.00 80.81 80 GLY A O 1
ATOM 608 N N . SER A 1 81 ? 30.688 1.864 -2.322 1.00 66.62 81 SER A N 1
ATOM 609 C CA . SER A 1 81 ? 30.717 1.065 -1.090 1.00 66.62 81 SER A CA 1
ATOM 610 C C . SER A 1 81 ? 32.099 1.069 -0.432 1.00 66.62 81 SER A C 1
ATOM 612 O O . SER A 1 81 ? 33.122 1.026 -1.111 1.00 66.62 81 SER A O 1
ATOM 614 N N . ASN A 1 82 ? 32.140 1.029 0.903 1.00 59.72 82 ASN A N 1
ATOM 615 C CA . ASN A 1 82 ? 33.361 0.760 1.664 1.00 59.72 82 ASN A CA 1
ATOM 616 C C . ASN A 1 82 ? 33.179 -0.525 2.503 1.00 59.72 82 ASN A C 1
ATOM 618 O O . ASN A 1 82 ? 32.337 -0.521 3.402 1.00 59.72 82 ASN A O 1
ATOM 622 N N . PRO A 1 83 ? 33.919 -1.622 2.238 1.00 58.03 83 PRO A N 1
ATOM 623 C CA . PRO A 1 83 ? 34.950 -1.777 1.208 1.00 58.03 83 PRO A CA 1
ATOM 624 C C . PRO A 1 83 ? 34.379 -1.862 -0.228 1.00 58.03 83 PRO A C 1
ATOM 626 O O . PRO A 1 83 ? 33.218 -2.242 -0.417 1.00 58.03 83 PRO A O 1
ATOM 629 N N . PRO A 1 84 ? 35.190 -1.559 -1.259 1.00 58.94 84 PRO A N 1
ATOM 630 C CA . PRO A 1 84 ? 34.770 -1.430 -2.663 1.00 58.94 84 PRO A CA 1
ATOM 631 C C . PRO A 1 84 ? 34.522 -2.772 -3.372 1.00 58.94 84 PRO A C 1
ATOM 633 O O . PRO A 1 84 ? 34.649 -2.866 -4.584 1.00 58.94 84 PRO A O 1
ATOM 636 N N . SER A 1 85 ? 34.215 -3.851 -2.650 1.00 59.59 85 SER A N 1
ATOM 637 C CA . SER A 1 85 ? 34.040 -5.200 -3.216 1.00 59.59 85 SER A CA 1
ATOM 638 C C . SER A 1 85 ? 32.609 -5.736 -3.143 1.00 59.59 85 SER A C 1
ATOM 640 O O . SER A 1 85 ? 32.362 -6.832 -3.638 1.00 59.59 85 SER A O 1
ATOM 642 N N . ASN A 1 86 ? 31.669 -4.991 -2.547 1.00 72.12 86 ASN A N 1
ATOM 643 C CA . ASN A 1 86 ? 30.297 -5.449 -2.312 1.00 72.12 86 ASN A CA 1
ATOM 644 C C . ASN A 1 86 ? 29.246 -4.423 -2.781 1.00 72.12 86 ASN A C 1
ATOM 646 O O . ASN A 1 86 ? 28.419 -3.949 -1.999 1.00 72.12 86 ASN A O 1
ATOM 650 N N . TYR A 1 87 ? 29.309 -4.049 -4.061 1.00 78.31 87 TYR A N 1
ATOM 651 C CA . TYR A 1 87 ? 28.380 -3.106 -4.704 1.00 78.31 87 TYR A CA 1
ATOM 652 C C . TYR A 1 87 ? 27.604 -3.735 -5.878 1.00 78.31 87 TYR A C 1
ATOM 654 O O . TYR A 1 87 ? 26.456 -3.367 -6.132 1.00 78.31 87 TYR A O 1
ATOM 662 N N . CYS A 1 88 ? 28.188 -4.723 -6.565 1.00 87.75 88 CYS A N 1
ATOM 663 C CA . CYS A 1 88 ? 27.659 -5.245 -7.823 1.00 87.75 88 CYS A CA 1
ATOM 664 C C . CYS A 1 88 ? 26.347 -5.997 -7.705 1.00 87.75 88 CYS A C 1
ATOM 666 O O . CYS A 1 88 ? 26.333 -7.035 -7.046 1.00 87.75 88 CYS A O 1
ATOM 668 N N . CYS A 1 89 ? 25.328 -5.518 -8.432 1.00 88.94 89 CYS A N 1
ATOM 669 C CA . CYS A 1 89 ? 23.914 -5.911 -8.504 1.00 88.94 89 CYS A CA 1
ATOM 670 C C . CYS A 1 89 ? 22.989 -5.295 -7.420 1.00 88.94 89 CYS A C 1
ATOM 672 O O . CYS A 1 89 ? 21.920 -5.855 -7.180 1.00 88.94 89 CYS A O 1
ATOM 674 N N . ARG A 1 90 ? 23.404 -4.273 -6.628 1.00 91.25 90 ARG A N 1
ATOM 675 C CA . ARG A 1 90 ? 22.711 -3.887 -5.352 1.00 91.25 90 ARG A CA 1
ATOM 676 C C . ARG A 1 90 ? 21.554 -2.987 -5.672 1.00 91.25 90 ARG A C 1
ATOM 678 O O . ARG A 1 90 ? 21.758 -2.066 -6.447 1.00 91.25 90 ARG A O 1
ATOM 685 N N . CYS A 1 91 ? 20.381 -3.253 -5.107 1.00 94.56 91 CYS A N 1
ATOM 686 C CA . CYS A 1 91 ? 19.224 -2.422 -5.375 1.00 94.56 91 CYS A CA 1
ATOM 687 C C . CYS A 1 91 ? 18.937 -1.478 -4.223 1.00 94.56 91 CYS A C 1
ATOM 689 O O . CYS A 1 91 ? 18.943 -1.868 -3.057 1.00 94.56 91 CYS A O 1
ATOM 691 N N . PHE A 1 92 ? 18.678 -0.225 -4.569 1.00 94.44 92 PHE A N 1
ATOM 692 C CA . PHE A 1 92 ? 18.387 0.824 -3.611 1.00 94.44 92 PHE A CA 1
ATOM 693 C C . PHE A 1 92 ? 17.143 1.577 -4.046 1.00 94.44 92 PHE A C 1
ATOM 695 O O . PHE A 1 92 ? 17.016 1.937 -5.213 1.00 94.44 92 PHE A O 1
ATOM 702 N N . GLN A 1 93 ? 16.245 1.841 -3.104 1.00 95.94 93 GLN A N 1
ATOM 703 C CA . GLN A 1 93 ? 15.235 2.878 -3.260 1.00 95.94 93 GLN A CA 1
ATOM 704 C C . GLN A 1 93 ? 15.841 4.187 -2.759 1.00 95.94 93 GLN A C 1
ATOM 706 O O . GLN A 1 93 ? 16.312 4.250 -1.623 1.00 95.94 93 GLN A O 1
ATOM 711 N N . ILE A 1 94 ? 15.857 5.210 -3.606 1.00 94.81 94 ILE A N 1
ATOM 712 C CA . ILE A 1 94 ? 16.489 6.502 -3.350 1.00 94.81 94 ILE A CA 1
ATOM 713 C C . ILE A 1 94 ? 15.442 7.605 -3.475 1.00 94.81 94 ILE A C 1
ATOM 715 O O . ILE A 1 94 ? 14.665 7.642 -4.431 1.00 94.81 94 ILE A O 1
ATOM 719 N N . GLN A 1 95 ? 15.469 8.533 -2.521 1.00 93.88 95 GLN A N 1
ATOM 720 C CA . GLN A 1 95 ? 14.656 9.740 -2.533 1.00 93.88 95 GLN A CA 1
ATOM 721 C C . GLN A 1 95 ? 15.535 10.982 -2.375 1.00 93.88 95 GLN A C 1
ATOM 723 O O . GLN A 1 95 ? 16.315 11.092 -1.424 1.00 93.88 95 GLN A O 1
ATOM 728 N N . VAL A 1 96 ? 15.363 11.942 -3.283 1.00 93.56 96 VAL A N 1
ATOM 729 C CA . VAL A 1 96 ? 16.028 13.252 -3.244 1.00 93.56 96 VAL A CA 1
ATOM 730 C C . VAL A 1 96 ? 15.377 14.154 -2.195 1.00 93.56 96 VAL A C 1
ATOM 732 O O . VAL A 1 96 ? 14.161 14.139 -2.034 1.00 93.56 96 VAL A O 1
ATOM 735 N N . GLN A 1 97 ? 16.193 14.909 -1.456 1.00 91.06 97 GLN A N 1
ATOM 736 C CA . GLN A 1 97 ? 15.773 15.666 -0.268 1.00 91.06 97 GLN A CA 1
ATOM 737 C C . GLN A 1 97 ? 15.808 17.195 -0.435 1.00 91.06 97 GLN A C 1
ATOM 739 O O . GLN A 1 97 ? 15.601 17.915 0.538 1.00 91.06 97 GLN A O 1
ATOM 744 N N . ASP A 1 98 ? 16.085 17.715 -1.630 1.00 88.31 98 ASP A N 1
ATOM 745 C CA . ASP A 1 98 ? 16.096 19.162 -1.881 1.00 88.31 98 ASP A CA 1
ATOM 746 C C . ASP A 1 98 ? 14.767 19.703 -2.444 1.00 88.31 98 ASP A C 1
ATOM 748 O O . ASP A 1 98 ? 13.815 18.965 -2.695 1.00 88.31 98 ASP A O 1
ATOM 752 N N . GLY A 1 99 ? 14.692 21.029 -2.614 1.00 86.06 99 GLY A N 1
ATOM 753 C CA . GLY A 1 99 ? 13.474 21.738 -3.023 1.00 86.06 99 GLY A CA 1
ATOM 754 C C . GLY A 1 99 ? 13.021 21.506 -4.469 1.00 86.06 99 GLY A C 1
ATOM 755 O O . GLY A 1 99 ? 11.910 21.905 -4.808 1.00 86.06 99 GLY A O 1
ATOM 756 N N . ASP A 1 100 ? 13.841 20.862 -5.306 1.00 88.50 100 ASP A N 1
ATOM 757 C CA . ASP A 1 100 ? 13.493 20.483 -6.682 1.00 88.50 100 ASP A CA 1
ATOM 758 C C . ASP A 1 100 ? 13.481 18.953 -6.849 1.00 88.50 100 ASP A C 1
ATOM 760 O O . ASP A 1 100 ? 13.818 18.407 -7.903 1.00 88.50 100 ASP A O 1
ATOM 764 N N . ALA A 1 101 ? 13.143 18.236 -5.773 1.00 89.88 101 ALA A N 1
ATOM 765 C CA . ALA A 1 101 ? 13.042 16.785 -5.786 1.00 89.88 101 ALA A CA 1
ATOM 766 C C . ALA A 1 101 ? 12.010 16.295 -6.830 1.00 89.88 101 ALA A C 1
ATOM 768 O O . ALA A 1 101 ? 10.937 16.899 -6.979 1.00 89.88 101 ALA A O 1
ATOM 769 N N . PRO A 1 102 ? 12.297 15.184 -7.535 1.00 90.88 102 PRO A N 1
ATOM 770 C CA . PRO A 1 102 ? 11.322 14.506 -8.383 1.00 90.88 102 PRO A CA 1
ATOM 771 C C . PRO A 1 102 ? 10.066 14.090 -7.611 1.00 90.88 102 PRO A C 1
ATOM 773 O O . PRO A 1 102 ? 10.099 13.842 -6.406 1.00 90.88 102 PRO A O 1
ATOM 776 N N . ALA A 1 103 ? 8.942 13.970 -8.321 1.00 87.69 103 ALA A N 1
ATOM 777 C CA . ALA A 1 103 ? 7.672 13.549 -7.722 1.00 87.69 103 ALA A CA 1
ATOM 778 C C . ALA A 1 103 ? 7.654 12.067 -7.300 1.00 87.69 103 ALA A C 1
ATOM 780 O O . ALA A 1 103 ? 6.819 11.667 -6.489 1.00 87.69 103 ALA A O 1
ATOM 781 N N . LYS A 1 104 ? 8.547 11.259 -7.878 1.00 92.44 104 LYS A N 1
ATOM 782 C CA . LYS A 1 104 ? 8.689 9.823 -7.635 1.00 92.44 104 LYS A CA 1
ATOM 783 C C . LYS A 1 104 ? 10.032 9.537 -6.974 1.00 92.44 104 LYS A C 1
ATOM 785 O O . LYS A 1 104 ? 10.997 10.268 -7.182 1.00 92.44 104 LYS A O 1
ATOM 790 N N . ASP A 1 105 ? 10.096 8.440 -6.232 1.00 94.94 105 ASP A N 1
ATOM 791 C CA . ASP A 1 105 ? 11.374 7.858 -5.824 1.00 94.94 105 ASP A CA 1
ATOM 792 C C . ASP A 1 105 ? 12.049 7.196 -7.046 1.00 94.94 105 ASP A C 1
ATOM 794 O O . ASP A 1 105 ? 11.435 7.028 -8.105 1.00 94.94 105 ASP A O 1
ATOM 798 N N . ILE A 1 106 ? 13.305 6.773 -6.914 1.00 96.31 106 ILE A N 1
ATOM 799 C CA . ILE A 1 106 ? 13.949 5.911 -7.912 1.00 96.31 106 ILE A CA 1
ATOM 800 C C . ILE A 1 106 ? 14.424 4.616 -7.269 1.00 96.31 106 ILE A C 1
ATOM 802 O O . ILE A 1 106 ? 15.021 4.624 -6.195 1.00 96.31 106 ILE A O 1
ATOM 806 N N . ILE A 1 107 ? 14.149 3.492 -7.921 1.00 97.88 107 ILE A N 1
ATOM 807 C CA . ILE A 1 107 ? 14.671 2.180 -7.555 1.00 97.88 107 ILE A CA 1
ATOM 808 C C . ILE A 1 107 ? 15.780 1.856 -8.548 1.00 97.88 107 ILE A C 1
ATOM 810 O O . ILE A 1 107 ? 15.539 1.693 -9.743 1.00 97.88 107 ILE A O 1
ATOM 814 N N . VAL A 1 108 ? 17.010 1.801 -8.060 1.00 97.00 108 VAL A N 1
ATOM 815 C CA . VAL A 1 108 ? 18.202 1.672 -8.898 1.00 97.00 108 VAL A CA 1
ATOM 816 C C . VAL A 1 108 ? 18.949 0.391 -8.605 1.00 97.00 108 VAL A C 1
ATOM 818 O O . VAL A 1 108 ? 18.961 -0.043 -7.458 1.00 97.00 108 VAL A O 1
ATOM 821 N N . GLN A 1 109 ? 19.614 -0.180 -9.610 1.00 95.31 109 GLN A N 1
ATOM 822 C CA . GLN A 1 109 ? 20.590 -1.251 -9.411 1.00 95.31 109 GLN A CA 1
ATOM 823 C C . GLN A 1 109 ? 22.020 -0.749 -9.662 1.00 95.31 109 GLN A C 1
ATOM 825 O O . GLN A 1 109 ? 22.330 -0.216 -10.728 1.00 95.31 109 GLN A O 1
ATOM 830 N N . GLY A 1 110 ? 22.907 -0.951 -8.689 1.00 93.00 110 GLY A N 1
ATOM 831 C CA . GLY A 1 110 ? 24.339 -0.701 -8.807 1.00 93.00 110 GLY A CA 1
ATOM 832 C C . GLY A 1 110 ? 24.994 -1.733 -9.724 1.00 93.00 110 GLY A C 1
ATOM 833 O O . GLY A 1 110 ? 25.087 -2.909 -9.368 1.00 93.00 110 GLY A O 1
ATOM 834 N N . ILE A 1 111 ? 25.436 -1.292 -10.899 1.00 90.75 111 ILE A N 1
ATOM 835 C CA . ILE A 1 111 ? 26.085 -2.115 -11.937 1.00 90.75 111 ILE A CA 1
ATOM 836 C C . ILE A 1 111 ? 27.516 -1.658 -12.247 1.00 90.75 111 ILE A C 1
ATOM 838 O O . ILE A 1 111 ? 28.228 -2.315 -13.007 1.00 90.75 111 ILE A O 1
ATOM 842 N N . ASN A 1 112 ? 27.933 -0.536 -11.665 1.00 88.38 112 ASN A N 1
ATOM 843 C CA . ASN A 1 112 ? 29.252 0.049 -11.840 1.00 88.38 112 ASN A CA 1
ATOM 844 C C . ASN A 1 112 ? 29.843 0.486 -10.482 1.00 88.38 112 ASN A C 1
ATOM 846 O O . ASN A 1 112 ? 29.132 0.546 -9.475 1.00 88.38 112 ASN A O 1
ATOM 850 N N . THR A 1 113 ? 31.132 0.818 -10.456 1.00 78.81 113 THR A N 1
ATOM 851 C CA . THR A 1 113 ? 31.786 1.575 -9.373 1.00 78.81 113 THR A CA 1
ATOM 852 C C . THR A 1 113 ? 32.911 2.425 -9.956 1.00 78.81 113 THR A C 1
ATOM 854 O O . THR A 1 113 ? 33.498 2.048 -10.969 1.00 78.81 113 THR A O 1
ATOM 857 N N . GLY A 1 114 ? 33.252 3.518 -9.277 1.00 66.19 114 GLY A N 1
ATOM 858 C CA . GLY A 1 114 ? 34.445 4.332 -9.534 1.00 66.19 114 GLY A CA 1
ATOM 859 C C . GLY A 1 114 ? 35.404 4.346 -8.336 1.00 66.19 114 GLY A C 1
ATOM 860 O O . GLY A 1 114 ? 35.082 3.814 -7.273 1.00 66.19 114 GLY A O 1
ATOM 861 N N . GLY A 1 115 ? 36.590 4.938 -8.499 1.00 57.59 115 GLY A N 1
ATOM 862 C CA . GLY A 1 115 ? 37.504 5.250 -7.381 1.00 57.59 115 GLY A CA 1
ATOM 863 C C . GLY A 1 115 ? 37.175 6.580 -6.684 1.00 57.59 115 GLY A C 1
ATOM 864 O O . GLY A 1 115 ? 37.726 6.892 -5.633 1.00 57.59 115 GLY A O 1
ATOM 865 N N . ASP A 1 116 ? 36.274 7.346 -7.290 1.00 56.34 116 ASP A N 1
ATOM 866 C CA . ASP A 1 116 ? 35.813 8.694 -6.964 1.00 56.34 116 ASP A CA 1
ATOM 867 C C . ASP A 1 116 ? 34.422 8.723 -6.302 1.00 56.34 116 ASP A C 1
ATOM 869 O O . ASP A 1 116 ? 33.982 9.770 -5.825 1.00 56.34 116 ASP A O 1
ATOM 873 N N . VAL A 1 117 ? 33.741 7.574 -6.214 1.00 56.50 117 VAL A N 1
ATOM 874 C CA . VAL A 1 117 ? 32.460 7.443 -5.507 1.00 56.50 117 VAL A CA 1
ATOM 875 C C . VAL A 1 117 ? 32.678 7.279 -4.003 1.00 56.50 117 VAL A C 1
ATOM 877 O O . VAL A 1 117 ? 33.274 6.310 -3.529 1.00 56.50 117 VAL A O 1
ATOM 880 N N . ASN A 1 118 ? 32.170 8.235 -3.224 1.00 62.88 118 ASN A N 1
ATOM 881 C CA . ASN A 1 118 ? 32.233 8.186 -1.764 1.00 62.88 118 ASN A CA 1
ATOM 882 C C . ASN A 1 118 ? 31.240 7.157 -1.190 1.00 62.88 118 ASN A C 1
ATOM 884 O O . ASN A 1 118 ? 30.313 6.708 -1.864 1.00 62.88 118 ASN A O 1
ATOM 888 N N . SER A 1 119 ? 31.394 6.796 0.089 1.00 72.75 119 SER A N 1
ATOM 889 C CA . SER A 1 119 ? 30.433 5.916 0.772 1.00 72.75 119 SER A CA 1
ATOM 890 C C . SER A 1 119 ? 29.016 6.498 0.698 1.00 72.75 119 SER A C 1
ATOM 892 O O . SER A 1 119 ? 28.809 7.656 1.057 1.00 72.75 119 SER A O 1
ATOM 894 N N . ASN A 1 120 ? 28.041 5.680 0.288 1.00 81.69 120 ASN A N 1
ATOM 895 C CA . ASN A 1 120 ? 26.635 6.073 0.090 1.00 81.69 120 ASN A CA 1
ATOM 896 C C . ASN A 1 120 ? 26.420 7.116 -1.026 1.00 81.69 120 ASN A C 1
ATOM 898 O O . ASN A 1 120 ? 25.449 7.870 -0.994 1.00 81.69 120 ASN A O 1
ATOM 902 N N . GLN A 1 121 ? 27.307 7.176 -2.018 1.00 89.25 121 GLN A N 1
ATOM 903 C CA . GLN A 1 121 ? 27.080 7.911 -3.264 1.00 89.25 121 GLN A CA 1
ATOM 904 C C . GLN A 1 121 ? 26.528 6.968 -4.340 1.00 89.25 121 GLN A C 1
ATOM 906 O O . GLN A 1 121 ? 26.999 5.835 -4.472 1.00 89.25 121 GLN A O 1
ATOM 911 N N . PHE A 1 122 ? 25.544 7.435 -5.109 1.00 91.75 122 PHE A N 1
ATOM 912 C CA . PHE A 1 122 ? 25.028 6.735 -6.281 1.00 91.75 122 PHE A CA 1
ATOM 913 C C . PHE A 1 122 ? 25.148 7.627 -7.525 1.00 91.75 122 PHE A C 1
ATOM 915 O O . PHE A 1 122 ? 24.457 8.640 -7.632 1.00 91.75 122 PHE A O 1
ATOM 922 N N . ASP A 1 123 ? 25.999 7.232 -8.470 1.00 91.06 123 ASP A N 1
ATOM 923 C CA . ASP A 1 123 ? 26.138 7.878 -9.775 1.00 91.06 123 ASP A CA 1
ATOM 924 C C . ASP A 1 123 ? 25.105 7.278 -10.733 1.00 91.06 123 ASP A C 1
ATOM 926 O O . ASP A 1 123 ? 25.303 6.200 -11.296 1.00 91.06 123 ASP A O 1
ATOM 930 N N . LEU A 1 124 ? 23.976 7.951 -10.914 1.00 93.62 124 LEU A N 1
ATOM 931 C CA . LEU A 1 124 ? 22.891 7.494 -11.773 1.00 93.62 124 LEU A CA 1
ATOM 932 C C . LEU A 1 124 ? 23.276 7.636 -13.253 1.00 93.62 124 LEU A C 1
ATOM 934 O O . LEU A 1 124 ? 23.681 8.704 -13.714 1.00 93.62 124 LEU A O 1
ATOM 938 N N . SER A 1 125 ? 23.130 6.550 -14.009 1.00 93.62 125 SER A N 1
ATOM 939 C CA . SER A 1 125 ? 23.422 6.505 -15.440 1.00 93.62 125 SER A CA 1
ATOM 940 C C . SER A 1 125 ? 22.426 7.367 -16.214 1.00 93.62 125 SER A C 1
ATOM 942 O O . SER A 1 125 ? 21.274 6.984 -16.416 1.00 93.62 125 SER A O 1
ATOM 944 N N . MET A 1 126 ? 22.863 8.536 -16.674 1.00 91.50 126 MET A N 1
ATOM 945 C CA . MET A 1 126 ? 22.048 9.481 -17.438 1.00 91.50 126 MET A CA 1
ATOM 946 C C . MET A 1 126 ? 22.818 9.921 -18.675 1.00 91.50 126 MET A C 1
ATOM 948 O O . MET A 1 126 ? 23.915 10.444 -18.531 1.00 91.50 126 MET A O 1
ATOM 952 N N . ILE A 1 127 ? 22.244 9.808 -19.876 1.00 88.00 127 ILE A N 1
ATOM 953 C CA . ILE A 1 127 ? 22.924 10.216 -21.120 1.00 88.00 127 ILE A CA 1
ATOM 954 C C . ILE A 1 127 ? 23.523 11.621 -21.000 1.00 88.00 127 ILE A C 1
ATOM 956 O O . ILE A 1 127 ? 22.833 12.560 -20.609 1.00 88.00 127 ILE A O 1
ATOM 960 N N . ALA A 1 128 ? 24.803 11.774 -21.348 1.00 82.12 128 ALA A N 1
ATOM 961 C CA . ALA A 1 128 ? 25.556 13.023 -21.191 1.00 82.12 128 ALA A CA 1
ATOM 962 C C . ALA A 1 128 ? 25.651 13.525 -19.735 1.00 82.12 128 ALA A C 1
ATOM 964 O O . ALA A 1 128 ? 25.697 14.731 -19.490 1.00 82.12 128 ALA A O 1
ATOM 965 N N . GLY A 1 129 ? 25.640 12.606 -18.769 1.00 84.06 129 GLY A N 1
ATOM 966 C CA . GLY A 1 129 ? 25.806 12.866 -17.338 1.00 84.06 129 GLY A CA 1
ATOM 967 C C . GLY A 1 129 ? 27.258 13.091 -16.914 1.00 84.06 129 GLY A C 1
ATOM 968 O O . GLY A 1 129 ? 27.525 13.184 -15.731 1.00 84.06 129 GLY A O 1
ATOM 969 N N . GLY A 1 130 ? 28.196 13.186 -17.854 1.00 81.56 130 GLY A N 1
ATOM 970 C CA . GLY A 1 130 ? 29.617 13.356 -17.558 1.00 81.56 130 GLY A CA 1
ATOM 971 C C . GLY A 1 130 ? 30.373 12.037 -17.643 1.00 81.56 130 GLY A C 1
ATOM 972 O O . GLY A 1 130 ? 29.872 10.981 -17.259 1.00 81.56 130 GLY A O 1
ATOM 973 N N . PHE A 1 131 ? 31.573 12.117 -18.204 1.00 75.94 131 PHE A N 1
ATOM 974 C CA . PHE A 1 131 ? 32.421 10.963 -18.496 1.00 75.94 131 PHE A CA 1
ATOM 975 C C . PHE A 1 131 ? 33.252 10.542 -17.267 1.00 75.94 131 PHE A C 1
ATOM 977 O O . PHE A 1 131 ? 33.698 9.407 -17.148 1.00 75.94 131 PHE A O 1
ATOM 984 N N . GLY A 1 132 ? 33.453 11.451 -16.313 1.00 72.00 132 GLY A N 1
ATOM 985 C CA . GLY A 1 132 ? 34.337 11.223 -15.180 1.00 72.00 132 GLY A CA 1
ATOM 986 C C . GLY A 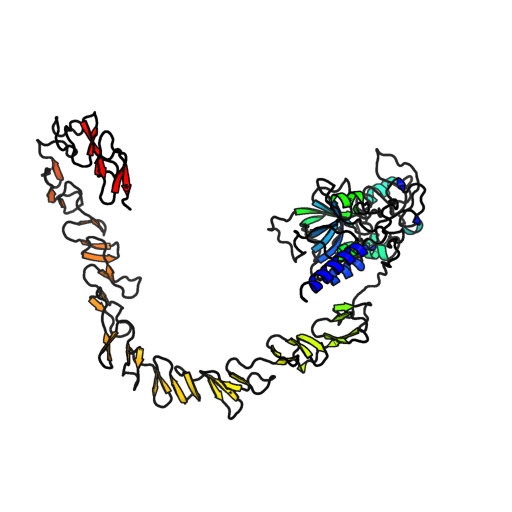1 132 ? 35.766 10.967 -15.657 1.00 72.00 132 GLY A C 1
ATOM 987 O O . GLY A 1 132 ? 36.289 11.667 -16.526 1.00 72.00 132 GLY A O 1
ATOM 988 N N . ALA A 1 133 ? 36.396 9.944 -15.087 1.00 69.50 133 ALA A N 1
ATOM 989 C CA . ALA A 1 133 ? 37.755 9.535 -15.415 1.00 69.50 133 ALA A CA 1
ATOM 990 C C . ALA A 1 133 ? 37.896 8.862 -16.800 1.00 69.50 133 ALA A C 1
ATOM 992 O O . ALA A 1 133 ? 39.009 8.701 -17.279 1.00 69.50 133 ALA A O 1
ATOM 993 N N . ASN A 1 134 ? 36.827 8.434 -17.472 1.00 74.19 134 ASN A N 1
ATOM 994 C CA . ASN A 1 134 ? 36.963 7.661 -18.712 1.00 74.19 134 ASN A CA 1
ATOM 995 C C . ASN A 1 134 ? 35.973 8.136 -19.774 1.00 74.19 134 ASN A C 1
ATOM 997 O O . ASN A 1 134 ? 34.824 8.400 -19.467 1.00 74.19 134 ASN A O 1
ATOM 1001 N N . ASN A 1 135 ? 36.384 8.209 -21.042 1.00 77.56 135 ASN A N 1
ATOM 1002 C CA . ASN A 1 135 ? 35.492 8.588 -22.143 1.00 77.56 135 ASN A CA 1
ATOM 1003 C C . ASN A 1 135 ? 35.505 7.528 -23.250 1.00 77.56 135 ASN A C 1
ATOM 1005 O O . ASN A 1 135 ? 36.228 7.635 -24.239 1.00 77.56 135 ASN A O 1
ATOM 1009 N N . GLY A 1 136 ? 34.664 6.506 -23.095 1.00 81.69 136 GLY A N 1
ATOM 1010 C CA . GLY A 1 136 ? 34.404 5.508 -24.132 1.00 81.69 136 GLY A CA 1
ATOM 1011 C C . GLY A 1 136 ? 33.466 5.999 -25.241 1.00 81.69 136 GLY A C 1
ATOM 1012 O O . GLY A 1 136 ? 33.192 5.251 -26.180 1.00 81.69 136 GLY A O 1
ATOM 1013 N N . CYS A 1 137 ? 32.937 7.225 -25.149 1.00 80.88 137 CYS A N 1
ATOM 1014 C CA . CYS A 1 137 ? 31.867 7.712 -26.016 1.00 80.88 137 CYS A CA 1
ATOM 1015 C C . CYS A 1 137 ? 32.359 8.287 -27.357 1.00 80.88 137 CYS A C 1
ATOM 1017 O O . CYS A 1 137 ? 31.722 8.012 -28.373 1.00 80.88 137 CYS A O 1
ATOM 1019 N N . ALA A 1 138 ? 33.447 9.075 -27.376 1.00 72.44 138 ALA A N 1
ATOM 1020 C CA . ALA A 1 138 ? 33.813 9.953 -28.510 1.00 72.44 138 ALA A CA 1
ATOM 1021 C C . ALA A 1 138 ? 35.257 9.827 -29.059 1.00 72.44 138 ALA A C 1
ATOM 1023 O O . ALA A 1 138 ? 35.564 10.435 -30.084 1.00 72.44 138 ALA A O 1
ATOM 1024 N N . ASN A 1 139 ? 36.091 8.979 -28.443 1.00 67.50 139 ASN A N 1
ATOM 1025 C CA . ASN A 1 139 ? 37.510 8.700 -28.741 1.00 67.50 139 ASN A CA 1
ATOM 1026 C C . ASN A 1 139 ? 38.563 9.623 -28.066 1.00 67.50 139 ASN A C 1
ATOM 1028 O O . ASN A 1 139 ? 38.374 10.826 -27.950 1.00 67.50 139 ASN A O 1
ATOM 1032 N N . GLN A 1 140 ? 39.686 8.982 -27.691 1.00 54.25 140 GLN A N 1
ATOM 1033 C CA . GLN A 1 140 ? 40.861 9.347 -26.862 1.00 54.25 140 GLN A CA 1
ATOM 1034 C C . GLN A 1 140 ? 40.761 9.277 -25.309 1.00 54.25 140 GLN A C 1
ATOM 1036 O O . GLN A 1 140 ? 40.563 10.272 -24.624 1.00 54.25 140 GLN A O 1
ATOM 1041 N N . VAL A 1 141 ? 41.046 8.051 -24.823 1.00 52.09 141 VAL A N 1
ATOM 1042 C CA . VAL A 1 141 ? 41.855 7.578 -23.661 1.00 52.09 141 VAL A CA 1
ATOM 1043 C C . VAL A 1 141 ? 41.495 7.965 -22.211 1.00 52.09 141 VAL A C 1
ATOM 1045 O O . VAL A 1 141 ? 41.354 9.125 -21.853 1.00 52.09 141 VAL A O 1
ATOM 1048 N N . PHE A 1 142 ? 41.469 6.918 -21.371 1.00 46.00 142 PHE A N 1
ATOM 1049 C CA . PHE A 1 142 ? 41.747 6.861 -19.926 1.00 46.00 142 PHE A CA 1
ATOM 1050 C C . PHE A 1 142 ? 42.251 8.131 -19.225 1.00 46.00 142 PHE A C 1
ATOM 1052 O O . PHE A 1 142 ? 43.280 8.703 -19.595 1.00 46.00 142 PHE A O 1
ATOM 1059 N N . ALA A 1 143 ? 41.665 8.430 -18.064 1.00 41.47 143 ALA A N 1
ATOM 1060 C CA . ALA A 1 143 ? 42.274 9.315 -17.085 1.00 41.47 143 ALA A CA 1
ATOM 1061 C C . ALA A 1 143 ? 43.551 8.719 -16.478 1.00 41.47 143 ALA A C 1
ATOM 1063 O O . ALA A 1 143 ? 43.565 7.671 -15.836 1.00 41.47 143 ALA A O 1
ATOM 1064 N N . TRP A 1 144 ? 44.595 9.536 -16.584 1.00 39.94 144 TRP A N 1
ATOM 1065 C CA . TRP A 1 144 ? 45.385 10.003 -15.447 1.00 39.94 144 TRP A CA 1
ATOM 1066 C C . TRP A 1 144 ? 46.200 8.961 -14.667 1.00 39.94 144 TRP A C 1
ATOM 1068 O O . TRP A 1 144 ? 45.955 8.692 -13.495 1.00 39.94 144 TRP A O 1
ATOM 1078 N N . ASN A 1 145 ? 47.309 8.523 -15.264 1.00 36.66 145 ASN A N 1
ATOM 1079 C CA . ASN A 1 145 ? 48.517 8.178 -14.507 1.00 36.66 145 ASN A CA 1
ATOM 1080 C C . ASN A 1 145 ? 49.512 9.351 -14.596 1.00 36.66 145 ASN A C 1
ATOM 1082 O O . ASN A 1 145 ? 50.437 9.341 -15.401 1.00 36.66 145 ASN A O 1
ATOM 1086 N N . GLY A 1 146 ? 49.303 10.405 -13.799 1.00 39.47 146 GLY A N 1
ATOM 1087 C CA . GLY A 1 146 ? 50.332 11.438 -13.592 1.00 39.47 146 GLY A CA 1
ATOM 1088 C C . GLY A 1 146 ? 50.443 12.553 -14.644 1.00 39.47 146 GLY A C 1
ATOM 1089 O O . GLY A 1 146 ? 51.493 13.182 -14.724 1.00 39.47 146 GLY A O 1
ATOM 1090 N N . GLY A 1 147 ? 49.379 12.847 -15.405 1.00 41.75 147 GLY A N 1
ATOM 1091 C CA . GLY A 1 147 ? 49.254 14.125 -16.128 1.00 41.75 147 GLY A CA 1
ATOM 1092 C C . GLY A 1 147 ? 49.727 14.185 -17.591 1.00 41.75 147 GLY A C 1
ATOM 1093 O O . GLY A 1 147 ? 49.967 15.289 -18.076 1.00 41.75 147 GLY A O 1
ATOM 1094 N N . ALA A 1 148 ? 49.833 13.064 -18.319 1.00 42.94 148 ALA A N 1
ATOM 1095 C CA . ALA A 1 148 ? 50.112 13.079 -19.765 1.00 42.94 148 ALA A CA 1
ATOM 1096 C C . ALA A 1 148 ? 49.238 12.091 -20.565 1.00 42.94 148 ALA A C 1
ATOM 1098 O O . ALA A 1 148 ? 49.050 10.946 -20.155 1.00 42.94 148 ALA A O 1
ATOM 1099 N N . TRP A 1 149 ? 48.730 12.552 -21.715 1.00 52.22 149 TRP A N 1
ATOM 1100 C CA . TRP A 1 149 ? 47.942 11.789 -22.693 1.00 52.22 149 TRP A CA 1
ATOM 1101 C C . TRP A 1 149 ? 48.866 10.900 -23.541 1.00 52.22 149 TRP A C 1
ATOM 1103 O O . TRP A 1 149 ? 49.847 11.402 -24.087 1.00 52.22 149 TRP A O 1
ATOM 1113 N N . ASP A 1 150 ? 48.581 9.599 -23.671 1.00 49.75 150 ASP A N 1
ATOM 1114 C CA . ASP A 1 150 ? 49.491 8.657 -24.358 1.00 49.75 150 ASP A CA 1
ATOM 1115 C C . ASP A 1 150 ? 49.342 8.625 -25.896 1.00 49.75 150 ASP A C 1
ATOM 1117 O O . ASP A 1 150 ? 50.120 7.958 -26.581 1.00 49.75 150 ASP A O 1
ATOM 1121 N N . GLY A 1 151 ? 48.374 9.373 -26.441 1.00 49.16 151 GLY A N 1
ATOM 1122 C CA . GLY A 1 151 ? 48.208 9.615 -27.877 1.00 49.16 151 GLY A CA 1
ATOM 1123 C C . GLY A 1 151 ? 47.697 8.427 -28.699 1.00 49.16 151 GLY A C 1
ATOM 1124 O O . GLY A 1 151 ? 47.755 8.485 -29.929 1.00 49.16 151 GLY A O 1
ATOM 1125 N N . ARG A 1 152 ? 47.208 7.343 -28.076 1.00 52.66 152 ARG A N 1
ATOM 1126 C CA . ARG A 1 152 ? 46.700 6.168 -28.806 1.00 52.66 152 ARG A CA 1
ATOM 1127 C C . ARG A 1 152 ? 45.190 6.233 -29.049 1.00 52.66 152 ARG A C 1
ATOM 1129 O O . ARG A 1 152 ? 44.400 6.394 -28.128 1.00 52.66 152 ARG A O 1
ATOM 1136 N N . ALA A 1 153 ? 44.777 6.067 -30.307 1.00 56.00 153 ALA A N 1
ATOM 1137 C CA . ALA A 1 153 ? 43.367 6.003 -30.693 1.00 56.00 153 ALA A CA 1
ATOM 1138 C C . ALA A 1 153 ? 42.777 4.611 -30.393 1.00 56.00 153 ALA A C 1
ATOM 1140 O O . ALA A 1 153 ? 43.332 3.595 -30.818 1.00 56.00 153 ALA A O 1
ATOM 1141 N N . GLY A 1 154 ? 41.656 4.575 -29.669 1.00 62.84 154 GLY A N 1
ATOM 1142 C CA . GLY A 1 154 ? 40.875 3.366 -29.398 1.00 62.84 154 GLY A CA 1
ATOM 1143 C C . GLY A 1 154 ? 39.557 3.356 -30.174 1.00 62.84 154 GLY A C 1
ATOM 1144 O O . GLY A 1 154 ? 39.254 4.276 -30.936 1.00 62.84 154 GLY A O 1
ATOM 1145 N N . ALA A 1 155 ? 38.754 2.311 -29.986 1.00 75.19 155 ALA A N 1
ATOM 1146 C CA . ALA A 1 155 ? 37.362 2.321 -30.423 1.00 75.19 155 ALA A CA 1
ATOM 1147 C C . ALA A 1 155 ? 36.520 3.272 -29.543 1.00 75.19 155 ALA A C 1
ATOM 1149 O O . ALA A 1 155 ? 36.866 3.535 -28.396 1.00 75.19 155 ALA A O 1
ATOM 1150 N N . ALA A 1 156 ? 35.398 3.772 -30.062 1.00 79.06 156 ALA A N 1
ATOM 1151 C CA . ALA A 1 156 ? 34.454 4.639 -29.342 1.00 79.06 156 ALA A CA 1
ATOM 1152 C C . ALA A 1 156 ? 33.019 4.165 -29.583 1.00 79.06 156 ALA A C 1
ATOM 1154 O O . ALA A 1 156 ? 32.771 3.538 -30.610 1.00 79.06 156 ALA A O 1
ATOM 1155 N N . GLN A 1 157 ? 32.083 4.430 -28.669 1.00 83.31 157 GLN A N 1
ATOM 1156 C CA . GLN A 1 157 ? 30.697 3.973 -28.841 1.00 83.31 157 GLN A CA 1
ATOM 1157 C C . GLN A 1 157 ? 30.031 4.703 -30.008 1.00 83.31 157 GLN A C 1
ATOM 1159 O O . GLN A 1 157 ? 29.336 4.097 -30.817 1.00 83.31 157 GLN A O 1
ATOM 1164 N N . TYR A 1 158 ? 30.306 6.000 -30.144 1.00 78.31 158 TYR A N 1
ATOM 1165 C CA . TYR A 1 158 ? 29.769 6.827 -31.212 1.00 78.31 158 TYR A CA 1
ATOM 1166 C C . TYR A 1 158 ? 30.898 7.278 -32.136 1.00 78.31 158 TYR A C 1
ATOM 1168 O O . TYR A 1 158 ? 31.979 7.662 -31.693 1.00 78.31 158 TYR A O 1
ATOM 1176 N N . SER A 1 159 ? 30.655 7.222 -33.448 1.00 65.88 159 SER A N 1
ATOM 1177 C CA . SER A 1 159 ? 31.612 7.712 -34.448 1.00 65.88 159 SER A CA 1
ATOM 1178 C C . SER A 1 159 ? 31.923 9.195 -34.231 1.00 65.88 159 SER A C 1
ATOM 1180 O O . SER A 1 159 ? 31.050 9.926 -33.776 1.00 65.88 159 SER A O 1
ATOM 1182 N N . GLN A 1 160 ? 33.094 9.667 -34.655 1.00 57.69 160 GLN A N 1
ATOM 1183 C CA . GLN A 1 160 ? 33.516 11.066 -34.506 1.00 57.69 160 GLN A CA 1
ATOM 1184 C C . GLN A 1 160 ? 32.527 12.080 -35.121 1.00 57.69 160 GLN A C 1
ATOM 1186 O O . GLN A 1 160 ? 32.259 13.122 -34.534 1.00 57.69 160 GLN A O 1
ATOM 1191 N N . SER A 1 161 ? 31.902 11.743 -36.256 1.00 54.06 161 SER A N 1
ATOM 1192 C CA . SER A 1 161 ? 30.849 12.553 -36.892 1.00 54.06 161 SER A CA 1
ATOM 1193 C C . SER A 1 161 ? 29.527 12.577 -36.119 1.00 54.06 161 SER A C 1
ATOM 1195 O O . SER A 1 161 ? 28.733 13.491 -36.303 1.00 54.06 161 SER A O 1
ATOM 1197 N N . ALA A 1 162 ? 29.280 11.565 -35.285 1.00 49.41 162 ALA A N 1
ATOM 1198 C CA . ALA A 1 162 ? 28.087 11.454 -34.456 1.00 49.41 162 ALA A CA 1
ATOM 1199 C C . ALA A 1 162 ? 28.337 12.070 -33.069 1.00 49.41 162 ALA A C 1
ATOM 1201 O O . ALA A 1 162 ? 27.538 12.871 -32.618 1.00 49.41 162 ALA A O 1
ATOM 1202 N N . ALA A 1 163 ? 29.463 11.763 -32.421 1.00 51.25 163 ALA A N 1
ATOM 1203 C CA . ALA A 1 163 ? 29.838 12.248 -31.091 1.00 51.25 163 ALA A CA 1
ATOM 1204 C C . ALA A 1 163 ? 29.899 13.787 -30.972 1.00 51.25 163 ALA A C 1
ATOM 1206 O O . ALA A 1 163 ? 29.719 14.318 -29.878 1.00 51.25 163 ALA A O 1
ATOM 1207 N N . GLY A 1 164 ? 30.118 14.505 -32.080 1.00 53.28 164 GLY A N 1
ATOM 1208 C CA . GLY A 1 164 ? 30.163 15.969 -32.096 1.00 53.28 164 GLY A CA 1
ATOM 1209 C C . GLY A 1 164 ? 31.263 16.538 -31.188 1.00 53.28 164 GLY A C 1
ATOM 1210 O O . GLY A 1 164 ? 32.331 15.948 -31.047 1.00 53.28 164 GLY A O 1
ATOM 1211 N N . ASP A 1 165 ? 30.977 17.670 -30.536 1.00 52.56 165 ASP A N 1
ATOM 1212 C CA . ASP A 1 165 ? 31.849 18.391 -29.585 1.00 52.56 165 ASP A CA 1
ATOM 1213 C C . ASP A 1 165 ? 32.151 17.617 -28.267 1.00 52.56 165 ASP A C 1
ATOM 1215 O O . ASP A 1 165 ? 32.609 18.213 -27.292 1.00 52.56 165 ASP A O 1
ATOM 1219 N N . TRP A 1 166 ? 31.911 16.298 -28.182 1.00 59.16 166 TRP A N 1
ATOM 1220 C CA . TRP A 1 166 ? 32.228 15.435 -27.023 1.00 59.16 166 TRP A CA 1
ATOM 1221 C C . TRP A 1 166 ? 33.737 15.172 -26.826 1.00 59.16 166 TRP A C 1
ATOM 1223 O O . TRP A 1 166 ? 34.134 14.119 -26.326 1.00 59.16 166 TRP A O 1
ATOM 1233 N N . CYS A 1 167 ? 34.579 16.148 -27.176 1.00 55.53 167 CYS A N 1
ATOM 1234 C CA . CYS A 1 167 ? 36.030 16.112 -27.006 1.00 55.53 167 CYS A CA 1
ATOM 1235 C C . CYS A 1 167 ? 36.732 14.989 -27.771 1.00 55.53 167 CYS A C 1
ATOM 1237 O O . CYS A 1 167 ? 37.450 14.185 -27.189 1.00 55.53 167 CYS A O 1
ATOM 1239 N N . SER A 1 168 ? 36.566 14.969 -29.094 1.00 48.69 168 SER A N 1
ATOM 1240 C CA . SER A 1 168 ? 37.225 13.992 -29.969 1.00 48.69 168 SER A CA 1
ATOM 1241 C C . SER A 1 168 ? 38.740 14.206 -30.171 1.00 48.69 168 SER A C 1
ATOM 1243 O O . SER A 1 168 ? 39.374 13.365 -30.805 1.00 48.69 168 SER A O 1
ATOM 1245 N N . ASP A 1 169 ? 39.318 15.326 -29.703 1.00 48.81 169 ASP A N 1
ATOM 1246 C CA . ASP A 1 169 ? 40.762 15.624 -29.781 1.00 48.81 169 ASP A CA 1
ATOM 1247 C C . ASP A 1 169 ? 41.280 16.357 -28.513 1.00 48.81 169 ASP A C 1
ATOM 1249 O O . ASP A 1 169 ? 41.086 17.567 -28.361 1.00 48.81 169 ASP A O 1
ATOM 1253 N N . PRO A 1 170 ? 41.964 15.658 -27.588 1.00 45.44 170 PRO A N 1
ATOM 1254 C CA . PRO A 1 170 ? 42.494 16.239 -26.352 1.00 45.44 170 PRO A CA 1
ATOM 1255 C C . PRO A 1 170 ? 43.767 17.083 -26.547 1.00 45.44 170 PRO A C 1
ATOM 1257 O O . PRO A 1 170 ? 44.205 17.736 -25.597 1.00 45.44 170 PRO A O 1
ATOM 1260 N N . THR A 1 171 ? 44.367 17.108 -27.745 1.00 46.62 171 THR A N 1
ATOM 1261 C CA . THR A 1 171 ? 45.581 17.901 -28.017 1.00 46.62 171 THR A CA 1
ATOM 1262 C C . THR A 1 171 ? 45.281 19.347 -28.413 1.00 46.62 171 THR A C 1
ATOM 1264 O O . THR A 1 171 ? 46.107 20.228 -28.169 1.00 46.62 171 THR A O 1
ATOM 1267 N N . SER A 1 172 ? 44.088 19.612 -28.956 1.00 47.28 172 SER A N 1
ATOM 1268 C CA . SER A 1 172 ? 43.672 20.933 -29.443 1.00 47.28 172 SER A CA 1
ATOM 1269 C C . SER A 1 172 ? 42.610 21.632 -28.575 1.00 47.28 172 SER A C 1
ATOM 1271 O O . SER A 1 172 ? 42.501 22.855 -28.655 1.00 47.28 172 SER A O 1
ATOM 1273 N N . ASP A 1 173 ? 41.888 20.911 -27.698 1.00 49.84 173 ASP A N 1
ATOM 1274 C CA . ASP A 1 173 ? 40.687 21.425 -26.996 1.00 49.84 173 ASP A CA 1
ATOM 1275 C C . ASP A 1 173 ? 40.724 21.266 -25.447 1.00 49.84 173 ASP A C 1
ATOM 1277 O O . ASP A 1 173 ? 39.707 21.129 -24.763 1.00 49.84 173 ASP A O 1
ATOM 1281 N N . ASN A 1 174 ? 41.926 21.280 -24.854 1.00 48.03 174 ASN A N 1
ATOM 1282 C CA . ASN A 1 174 ? 42.191 20.910 -23.448 1.00 48.03 174 ASN A CA 1
ATOM 1283 C C . ASN A 1 174 ? 41.365 21.695 -22.393 1.00 48.03 174 ASN A C 1
ATOM 1285 O O . ASN A 1 174 ? 40.921 21.117 -21.402 1.00 48.03 174 ASN A O 1
ATOM 1289 N N . SER A 1 175 ? 41.096 22.993 -22.589 1.00 47.78 175 SER A N 1
ATOM 1290 C CA . SER A 1 175 ? 40.310 23.795 -21.629 1.00 47.78 175 SER A CA 1
ATOM 1291 C C . SER A 1 175 ? 38.799 23.540 -21.717 1.00 47.78 175 SER A C 1
ATOM 1293 O O . SER A 1 175 ? 38.118 23.512 -20.690 1.00 47.78 175 SER A O 1
ATOM 1295 N N . ARG A 1 176 ? 38.270 23.302 -22.925 1.00 47.75 176 ARG A N 1
ATOM 1296 C CA . ARG A 1 176 ? 36.861 22.948 -23.161 1.00 47.75 176 ARG A CA 1
ATOM 1297 C C . ARG A 1 176 ? 36.564 21.557 -22.610 1.00 47.75 176 ARG A C 1
ATOM 1299 O O . ARG A 1 176 ? 35.550 21.358 -21.937 1.00 47.75 176 ARG A O 1
ATOM 1306 N N . CYS A 1 177 ? 37.508 20.638 -22.786 1.00 50.03 177 CYS A N 1
ATOM 1307 C CA . CYS A 1 177 ? 37.371 19.264 -22.337 1.00 50.03 177 CYS A CA 1
ATOM 1308 C C . CYS A 1 177 ? 37.432 19.114 -20.814 1.00 50.03 177 CYS A C 1
ATOM 1310 O O . CYS A 1 177 ? 36.586 18.421 -20.255 1.00 50.03 177 CYS A O 1
ATOM 1312 N N . GLN A 1 178 ? 38.293 19.857 -20.108 1.00 46.34 178 GLN A N 1
ATOM 1313 C CA . GLN A 1 178 ? 38.332 19.854 -18.633 1.00 46.34 178 GLN A CA 1
ATOM 1314 C C . GLN A 1 178 ? 36.984 20.191 -17.965 1.00 46.34 178 GLN A C 1
ATOM 1316 O O . GLN A 1 178 ? 36.687 19.655 -16.900 1.00 46.34 178 GLN A O 1
ATOM 1321 N N . SER A 1 179 ? 36.151 21.031 -18.590 1.00 43.84 179 SER A N 1
ATOM 1322 C CA . SER A 1 179 ? 34.820 21.385 -18.068 1.00 43.84 179 SER A CA 1
ATOM 1323 C C . SER A 1 179 ? 33.717 20.364 -18.398 1.00 43.84 179 SER A C 1
ATOM 1325 O O . SER A 1 179 ? 32.752 20.240 -17.646 1.00 43.84 179 SER A O 1
ATOM 1327 N N . ALA A 1 180 ? 33.870 19.603 -19.488 1.00 47.41 180 ALA A N 1
ATOM 1328 C CA . ALA A 1 180 ? 32.923 18.574 -19.925 1.00 47.41 180 ALA A CA 1
ATOM 1329 C C . ALA A 1 180 ? 33.137 17.217 -19.221 1.00 47.41 180 ALA A C 1
ATOM 1331 O O . ALA A 1 180 ? 32.190 16.438 -19.090 1.00 47.41 180 ALA A O 1
ATOM 1332 N N . TYR A 1 181 ? 34.357 16.946 -18.734 1.00 53.16 181 TYR A N 1
ATOM 1333 C CA . TYR A 1 181 ? 34.731 15.663 -18.130 1.00 53.16 181 TYR A CA 1
ATOM 1334 C C . TYR A 1 181 ? 34.040 15.366 -16.786 1.00 53.16 181 TYR A C 1
ATOM 1336 O O . TYR A 1 181 ? 33.611 14.235 -16.588 1.00 53.16 181 TYR A O 1
ATOM 1344 N N . SER A 1 182 ? 33.859 16.335 -15.878 1.00 53.94 182 SER A N 1
ATOM 1345 C CA . SER A 1 182 ? 33.385 16.046 -14.506 1.00 53.94 182 SER A CA 1
ATOM 1346 C C . SER A 1 182 ? 31.898 16.316 -14.233 1.00 53.94 182 SER A C 1
ATOM 1348 O O . SER A 1 182 ? 31.377 15.810 -13.244 1.00 53.94 182 SER A O 1
ATOM 1350 N N . GLY A 1 183 ? 31.203 17.089 -15.080 1.00 61.25 183 GLY A N 1
ATOM 1351 C CA . GLY A 1 183 ? 29.829 17.546 -14.801 1.00 61.25 183 GLY A CA 1
ATOM 1352 C C . GLY A 1 183 ? 28.777 17.243 -15.871 1.00 61.25 183 GLY A C 1
ATOM 1353 O O . GLY A 1 183 ? 27.591 17.445 -15.622 1.00 61.25 183 GLY A O 1
ATOM 1354 N N . GLY A 1 184 ? 29.174 16.770 -17.057 1.00 75.69 184 GLY A N 1
ATOM 1355 C CA . GLY A 1 184 ? 28.239 16.539 -18.160 1.00 75.69 184 GLY A CA 1
ATOM 1356 C C . GLY A 1 184 ? 27.500 17.802 -18.624 1.00 75.69 184 GLY A C 1
ATOM 1357 O O . GLY A 1 184 ? 27.921 18.934 -18.384 1.00 75.69 184 GLY A O 1
ATOM 1358 N N . ILE A 1 185 ? 26.380 17.608 -19.325 1.00 79.12 185 ILE A N 1
ATOM 1359 C CA . ILE A 1 185 ? 25.515 18.711 -19.758 1.00 79.12 185 ILE A CA 1
ATOM 1360 C C . ILE A 1 185 ? 24.728 19.253 -18.558 1.00 79.12 185 ILE A C 1
ATOM 1362 O O . ILE A 1 185 ? 23.928 18.522 -17.972 1.00 79.12 185 ILE A O 1
ATOM 1366 N N . THR A 1 186 ? 24.885 20.549 -18.265 1.00 77.81 186 THR A N 1
ATOM 1367 C CA . THR A 1 186 ? 24.217 21.255 -17.152 1.00 77.81 186 THR A CA 1
ATOM 1368 C C . THR A 1 186 ? 22.992 22.071 -17.568 1.00 77.81 186 THR A C 1
ATOM 1370 O O . THR A 1 186 ? 22.291 22.587 -16.705 1.00 77.81 186 THR A O 1
ATOM 1373 N N . LYS A 1 187 ? 22.697 22.193 -18.870 1.00 80.25 187 LYS A N 1
ATOM 1374 C CA . LYS A 1 187 ? 21.506 22.886 -19.389 1.00 80.25 187 LYS A CA 1
ATOM 1375 C C . LYS A 1 187 ? 20.741 21.994 -20.356 1.00 80.25 187 LYS A C 1
ATOM 1377 O O . LYS A 1 187 ? 21.325 21.483 -21.306 1.00 80.25 187 LYS A O 1
ATOM 1382 N N . LYS A 1 188 ? 19.417 21.901 -20.194 1.00 84.31 188 LYS A N 1
ATOM 1383 C CA . LYS A 1 188 ? 18.552 21.101 -21.081 1.00 84.31 188 LYS A CA 1
ATOM 1384 C C . LYS A 1 188 ? 18.733 21.442 -22.566 1.00 84.31 188 LYS A C 1
ATOM 1386 O O . LYS A 1 188 ? 18.794 20.542 -23.393 1.00 84.31 188 LYS A O 1
ATOM 1391 N N . SER A 1 189 ? 18.887 22.724 -22.907 1.00 80.75 189 SER A N 1
ATOM 1392 C CA . SER A 1 189 ? 19.080 23.176 -24.295 1.00 80.75 189 SER A CA 1
ATOM 1393 C C . SER A 1 189 ? 20.302 22.562 -24.983 1.00 80.75 189 SER A C 1
ATOM 1395 O O . SER A 1 189 ? 20.339 22.471 -26.206 1.00 80.75 189 SER A O 1
ATOM 1397 N N . ASP A 1 190 ? 21.306 22.136 -24.215 1.00 77.81 190 ASP A N 1
ATOM 1398 C CA . ASP A 1 190 ? 22.517 21.536 -24.764 1.00 77.81 190 ASP A CA 1
ATOM 1399 C C . ASP A 1 190 ? 22.322 20.056 -25.140 1.00 77.81 190 ASP A C 1
ATOM 1401 O O . ASP A 1 190 ? 23.139 19.521 -25.884 1.00 77.81 190 ASP A O 1
ATOM 1405 N N . CYS A 1 191 ? 21.222 19.402 -24.731 1.00 79.12 191 CYS A N 1
ATOM 1406 C CA . CYS A 1 191 ? 20.879 18.042 -25.174 1.00 79.12 191 CYS A CA 1
ATOM 1407 C C . CYS A 1 191 ? 20.662 17.949 -26.699 1.00 79.12 191 CYS A C 1
ATOM 1409 O O . CYS A 1 191 ? 20.830 16.881 -27.291 1.00 79.12 191 CYS A O 1
ATOM 1411 N N . ALA A 1 192 ? 20.337 19.064 -27.362 1.00 75.44 192 ALA A N 1
ATOM 1412 C CA . ALA A 1 192 ? 20.222 19.137 -28.819 1.00 75.44 192 ALA A CA 1
ATOM 1413 C C . ALA A 1 192 ? 21.568 18.948 -29.547 1.00 75.44 192 ALA A C 1
ATOM 1415 O O . ALA A 1 192 ? 21.588 18.722 -30.752 1.00 75.44 192 ALA A O 1
ATOM 1416 N N . LYS A 1 193 ? 22.695 19.025 -28.826 1.00 72.69 193 LYS A N 1
ATOM 1417 C CA . LYS A 1 193 ? 24.045 18.799 -29.366 1.00 72.69 193 LYS A CA 1
ATOM 1418 C C . LYS A 1 193 ? 24.409 17.314 -29.452 1.00 72.69 193 LYS A C 1
ATOM 1420 O O . LYS A 1 193 ? 25.530 16.990 -29.829 1.00 72.69 193 LYS A O 1
ATOM 1425 N N . LEU A 1 194 ? 23.506 16.426 -29.032 1.00 72.50 194 LEU A N 1
ATOM 1426 C CA . LEU A 1 194 ? 23.781 15.000 -28.946 1.00 72.50 194 LEU A CA 1
ATOM 1427 C C . LEU A 1 194 ? 23.709 14.291 -30.307 1.00 72.50 194 LEU A C 1
ATOM 1429 O O . LEU A 1 194 ? 22.975 14.727 -31.192 1.00 72.50 194 LEU A O 1
ATOM 1433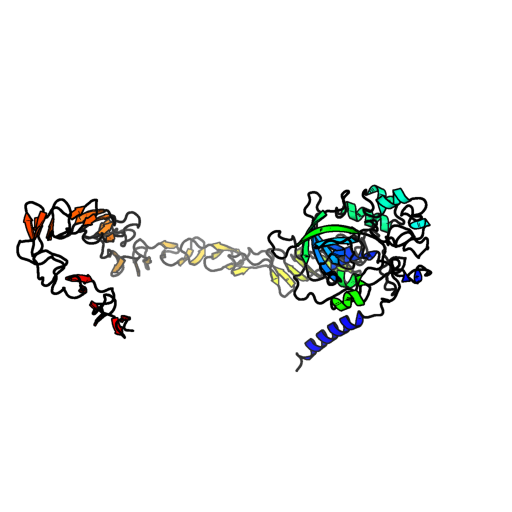 N N . PRO A 1 195 ? 24.432 13.164 -30.460 1.00 66.00 195 PRO A N 1
ATOM 1434 C CA . PRO A 1 195 ? 24.650 12.492 -31.746 1.00 66.00 195 PRO A CA 1
ATOM 1435 C C . PRO A 1 195 ? 23.407 12.049 -32.506 1.00 66.00 195 PRO A C 1
ATOM 1437 O O . PRO A 1 195 ? 23.444 11.823 -33.714 1.00 66.00 195 PRO A O 1
ATOM 1440 N N . ASN A 1 196 ? 22.328 11.795 -31.773 1.00 72.31 196 ASN A N 1
ATOM 1441 C CA . ASN A 1 196 ? 21.087 11.292 -32.321 1.00 72.31 196 ASN A CA 1
ATOM 1442 C C . ASN A 1 196 ? 19.920 11.638 -31.392 1.00 72.31 196 ASN A C 1
ATOM 1444 O O . ASN A 1 196 ? 20.094 11.846 -30.188 1.00 72.31 196 ASN A O 1
ATOM 1448 N N . ASN A 1 197 ? 18.716 11.617 -31.962 1.00 67.62 197 ASN A N 1
ATOM 1449 C CA . ASN A 1 197 ? 17.486 11.992 -31.268 1.00 67.62 197 ASN A CA 1
ATOM 1450 C C . ASN A 1 197 ? 17.201 11.135 -30.027 1.00 67.62 197 ASN A C 1
ATOM 1452 O O . ASN A 1 197 ? 16.639 11.644 -29.063 1.00 67.62 197 ASN A O 1
ATOM 1456 N N . ASN A 1 198 ? 17.601 9.861 -30.020 1.00 71.38 198 ASN A N 1
ATOM 1457 C CA . ASN A 1 198 ? 17.386 8.975 -28.874 1.00 71.38 198 ASN A CA 1
ATOM 1458 C C . ASN A 1 198 ? 18.192 9.444 -27.654 1.00 71.38 198 ASN A C 1
ATOM 1460 O O . ASN A 1 198 ? 17.670 9.513 -26.542 1.00 71.38 198 ASN A O 1
ATOM 1464 N N . LEU A 1 199 ? 19.455 9.816 -27.868 1.00 77.50 199 LEU A N 1
ATOM 1465 C CA . LEU A 1 199 ? 20.316 10.365 -26.823 1.00 77.50 199 LEU A CA 1
ATOM 1466 C C . LEU A 1 199 ? 19.831 11.743 -26.364 1.00 77.50 199 LEU A C 1
ATOM 1468 O O . LEU A 1 199 ? 19.798 11.998 -25.159 1.00 77.50 199 LEU A O 1
ATOM 1472 N N . THR A 1 200 ? 19.400 12.598 -27.297 1.00 77.88 200 THR A N 1
ATOM 1473 C CA . THR A 1 200 ? 18.767 13.889 -26.981 1.00 77.88 200 THR A CA 1
ATOM 1474 C C . THR A 1 200 ? 17.565 13.706 -26.063 1.00 77.88 200 THR A C 1
ATOM 1476 O O . THR A 1 200 ? 17.522 14.322 -25.003 1.00 77.88 200 THR A O 1
ATOM 1479 N N . GLN A 1 201 ? 16.642 12.807 -26.407 1.00 80.81 201 GLN A N 1
ATOM 1480 C CA . GLN A 1 201 ? 15.435 12.559 -25.618 1.00 80.81 201 GLN A CA 1
ATOM 1481 C C . GLN A 1 201 ? 15.743 12.056 -24.206 1.00 80.81 201 GLN A C 1
ATOM 1483 O O . GLN A 1 201 ? 15.130 12.518 -23.252 1.00 80.81 201 GLN A O 1
ATOM 1488 N N . LEU A 1 202 ? 16.702 11.141 -24.041 1.00 85.81 202 LEU A N 1
ATOM 1489 C CA . LEU A 1 202 ? 17.091 10.647 -22.714 1.00 85.81 202 LEU A CA 1
ATOM 1490 C C . LEU A 1 202 ? 17.802 11.717 -21.873 1.00 85.81 202 LEU A C 1
ATOM 1492 O O . LEU A 1 202 ? 17.605 11.798 -20.659 1.00 85.81 202 LEU A O 1
ATOM 1496 N N . CYS A 1 203 ? 18.609 12.567 -22.511 1.00 85.75 203 CYS A N 1
ATOM 1497 C CA . CYS A 1 203 ? 19.211 13.725 -21.857 1.00 85.75 203 CYS A CA 1
ATOM 1498 C C . CYS A 1 203 ? 18.127 14.700 -21.379 1.00 85.75 203 CYS A C 1
ATOM 1500 O O . CYS A 1 203 ? 18.106 15.061 -20.201 1.00 85.75 203 CYS A O 1
ATOM 1502 N N . GLU A 1 204 ? 17.183 15.062 -22.250 1.00 84.88 204 GLU A N 1
ATOM 1503 C CA . GLU A 1 204 ? 16.057 15.938 -21.916 1.00 84.88 204 GLU A CA 1
ATOM 1504 C C . GLU A 1 204 ? 15.165 15.338 -20.830 1.00 84.88 204 GLU A C 1
ATOM 1506 O O . GLU A 1 204 ? 14.818 16.044 -19.883 1.00 84.88 204 GLU A O 1
ATOM 1511 N N . TYR A 1 205 ? 14.888 14.031 -20.905 1.00 90.94 205 TYR A N 1
ATOM 1512 C CA . TYR A 1 205 ? 14.138 13.295 -19.892 1.00 90.94 205 TYR A CA 1
ATOM 1513 C C . TYR A 1 205 ? 14.752 13.494 -18.511 1.00 90.94 205 TYR A C 1
ATOM 1515 O O . TYR A 1 205 ? 14.022 13.761 -17.563 1.00 90.94 205 TYR A O 1
ATOM 1523 N N . SER A 1 206 ? 16.082 13.416 -18.376 1.00 91.56 206 SER A N 1
ATOM 1524 C CA . SER A 1 206 ? 16.745 13.582 -17.075 1.00 91.56 206 SER A CA 1
ATOM 1525 C C . SER A 1 206 ? 16.515 14.964 -16.444 1.00 91.56 206 SER A C 1
ATOM 1527 O O . SER A 1 206 ? 16.416 15.060 -15.221 1.00 91.56 206 SER A O 1
ATOM 1529 N N . PHE A 1 207 ? 16.370 16.016 -17.259 1.00 89.94 207 PHE A N 1
ATOM 1530 C CA . PHE A 1 207 ? 15.993 17.353 -16.791 1.00 89.94 207 PHE A CA 1
ATOM 1531 C C . PHE A 1 207 ? 14.491 17.450 -16.499 1.00 89.94 207 PHE A C 1
ATOM 1533 O O . PHE A 1 207 ? 14.105 17.978 -15.460 1.00 89.94 207 PHE A O 1
ATOM 1540 N N . ASP A 1 208 ? 13.642 16.917 -17.379 1.00 91.00 208 ASP A N 1
ATOM 1541 C CA . ASP A 1 208 ? 12.178 17.000 -17.249 1.00 91.00 208 ASP A CA 1
ATOM 1542 C C . ASP A 1 208 ? 11.645 16.225 -16.042 1.00 91.00 208 ASP A C 1
ATOM 1544 O O . ASP A 1 208 ? 10.733 16.673 -15.348 1.00 91.00 208 ASP A O 1
ATOM 1548 N N . SER A 1 209 ? 12.266 15.084 -15.756 1.00 91.50 209 SER A N 1
ATOM 1549 C CA . SER A 1 209 ? 12.015 14.261 -14.568 1.00 91.50 209 SER A CA 1
ATOM 1550 C C . SER A 1 209 ? 12.685 14.802 -13.301 1.00 91.50 209 SER A C 1
ATOM 1552 O O . SER A 1 209 ? 12.496 14.239 -12.225 1.00 91.50 209 SER A O 1
ATOM 1554 N N . LYS A 1 210 ? 13.449 15.900 -13.404 1.00 92.62 210 LYS A N 1
ATOM 1555 C CA . LYS A 1 210 ? 14.180 16.555 -12.306 1.00 92.62 210 LYS A CA 1
ATOM 1556 C C . LYS A 1 210 ? 15.247 15.696 -11.631 1.00 92.62 210 LYS A C 1
ATOM 1558 O O . LYS A 1 210 ? 15.748 16.060 -10.564 1.00 92.62 210 LYS A O 1
ATOM 1563 N N . TRP A 1 211 ? 15.628 14.566 -12.222 1.00 91.88 211 TRP A N 1
ATOM 1564 C CA . TRP A 1 211 ? 16.747 13.766 -11.722 1.00 91.88 211 TRP A CA 1
ATOM 1565 C C . TRP A 1 211 ? 18.082 14.490 -11.931 1.00 91.88 211 TRP A C 1
ATOM 1567 O O . TRP A 1 211 ? 18.968 14.401 -11.081 1.00 91.88 211 TRP A O 1
ATOM 1577 N N . ARG A 1 212 ? 18.199 15.284 -13.002 1.00 88.94 212 ARG A N 1
ATOM 1578 C CA . ARG A 1 212 ? 19.338 16.161 -13.282 1.00 88.94 212 ARG A CA 1
ATOM 1579 C C . ARG A 1 212 ? 19.005 17.623 -12.996 1.00 88.94 212 ARG A C 1
ATOM 1581 O O . ARG A 1 212 ? 17.971 18.128 -13.422 1.00 88.94 212 ARG A O 1
ATOM 1588 N N . THR A 1 213 ? 19.933 18.319 -12.342 1.00 82.94 213 THR A N 1
ATOM 1589 C CA . THR A 1 213 ? 19.881 19.774 -12.125 1.00 82.94 213 THR A CA 1
ATOM 1590 C C . THR A 1 213 ? 21.211 20.421 -12.493 1.00 82.94 213 THR A C 1
ATOM 1592 O O . THR A 1 213 ? 22.219 19.743 -12.683 1.00 82.94 213 THR A O 1
ATOM 1595 N N . ASN A 1 214 ? 21.235 21.752 -12.539 1.00 73.62 214 ASN A N 1
ATOM 1596 C CA . ASN A 1 214 ? 22.424 22.524 -12.907 1.00 73.62 214 ASN A CA 1
ATOM 1597 C C . ASN A 1 214 ? 23.603 22.360 -11.920 1.00 73.62 214 ASN A C 1
ATOM 1599 O O . ASN A 1 214 ? 24.738 22.623 -12.303 1.00 73.62 214 ASN A O 1
ATOM 1603 N N . ASN A 1 215 ? 23.344 21.945 -10.670 1.00 68.12 215 ASN A N 1
ATOM 1604 C CA . ASN A 1 215 ? 24.358 21.793 -9.612 1.00 68.12 215 ASN A CA 1
ATOM 1605 C C . ASN A 1 215 ? 24.886 20.350 -9.465 1.00 68.12 215 ASN A C 1
ATOM 1607 O O . ASN A 1 215 ? 25.774 20.121 -8.644 1.00 68.12 215 ASN A O 1
ATOM 1611 N N . GLY A 1 216 ? 24.340 19.395 -10.232 1.00 69.12 216 GLY A N 1
ATOM 1612 C CA . GLY A 1 216 ? 24.799 18.009 -10.417 1.00 69.12 216 GLY A CA 1
ATOM 1613 C C . GLY A 1 216 ? 24.718 17.047 -9.222 1.00 69.12 216 GLY A C 1
ATOM 1614 O O . GLY A 1 216 ? 24.356 15.885 -9.394 1.00 69.12 216 GLY A O 1
ATOM 1615 N N . ASN A 1 217 ? 24.963 17.528 -8.001 1.00 83.75 217 ASN A N 1
ATOM 1616 C CA . ASN A 1 217 ? 24.991 16.722 -6.780 1.00 83.75 217 ASN A CA 1
ATOM 1617 C C . ASN A 1 217 ? 23.747 16.985 -5.923 1.00 83.75 217 ASN A C 1
ATOM 1619 O O . ASN A 1 217 ? 23.470 18.128 -5.555 1.00 83.75 217 ASN A O 1
ATOM 1623 N N . ARG A 1 218 ? 23.023 15.925 -5.553 1.00 90.81 218 ARG A N 1
ATOM 1624 C CA . ARG A 1 218 ? 21.753 16.003 -4.810 1.00 90.81 218 ARG A CA 1
ATOM 1625 C C . ARG A 1 218 ? 21.849 15.264 -3.480 1.00 90.81 218 ARG A C 1
ATOM 1627 O O . ARG A 1 218 ? 22.399 14.166 -3.416 1.00 90.81 218 ARG A O 1
ATOM 1634 N N . ASP A 1 219 ? 21.303 15.84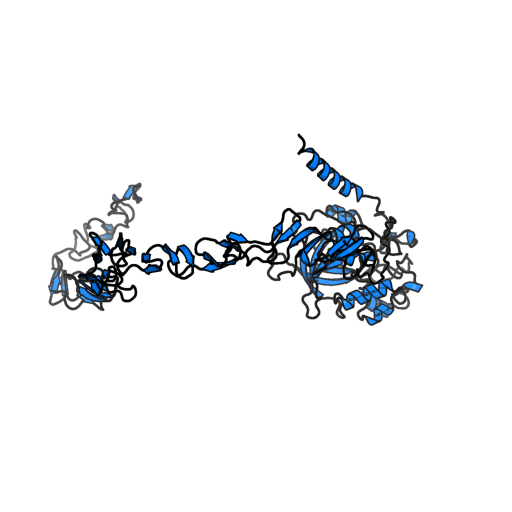8 -2.417 1.00 91.75 219 ASP A N 1
ATOM 1635 C CA . ASP A 1 219 ? 21.165 15.165 -1.128 1.00 91.75 219 ASP A CA 1
ATOM 1636 C C . ASP A 1 219 ? 20.078 14.096 -1.193 1.00 91.75 219 ASP A C 1
ATOM 1638 O O . ASP A 1 219 ? 18.983 14.344 -1.701 1.00 91.75 219 ASP A O 1
ATOM 1642 N N . THR A 1 220 ? 20.371 12.908 -0.661 1.00 92.44 220 THR A N 1
ATOM 1643 C CA . THR A 1 220 ? 19.438 11.779 -0.700 1.00 92.44 220 THR A CA 1
ATOM 1644 C C . THR A 1 220 ? 19.341 11.026 0.614 1.00 92.44 220 THR A C 1
ATOM 1646 O O . THR A 1 220 ? 20.270 10.999 1.428 1.00 92.44 220 THR A O 1
ATOM 1649 N N . ILE A 1 221 ? 18.200 10.366 0.779 1.00 92.44 221 ILE A N 1
ATOM 1650 C CA . ILE A 1 221 ? 18.073 9.189 1.632 1.00 92.44 221 ILE A CA 1
ATOM 1651 C C . ILE A 1 221 ? 17.926 7.965 0.733 1.00 92.44 221 ILE A C 1
ATOM 1653 O O . ILE A 1 221 ? 17.266 8.023 -0.306 1.00 92.44 221 ILE A O 1
ATOM 1657 N N . MET A 1 222 ? 18.541 6.860 1.133 1.00 92.38 222 MET A N 1
ATOM 1658 C CA . MET A 1 222 ? 18.491 5.606 0.397 1.00 92.38 222 MET A CA 1
ATOM 1659 C C . MET A 1 222 ? 18.291 4.422 1.334 1.00 92.38 222 MET A C 1
ATOM 1661 O O . MET A 1 222 ? 18.805 4.399 2.454 1.00 92.38 222 MET A O 1
ATOM 1665 N N . LYS A 1 223 ? 17.558 3.424 0.851 1.00 92.50 223 LYS A N 1
ATOM 1666 C CA . LYS A 1 223 ? 17.346 2.146 1.524 1.00 92.50 223 LYS A CA 1
ATOM 1667 C C . LYS A 1 223 ? 17.735 1.024 0.586 1.00 92.50 223 LYS A C 1
ATOM 1669 O O . LYS A 1 223 ? 17.308 1.021 -0.566 1.00 92.50 223 LYS A O 1
ATOM 1674 N N . GLU A 1 224 ? 18.510 0.067 1.075 1.00 92.44 224 GLU A N 1
ATOM 1675 C CA . GLU A 1 224 ? 18.740 -1.156 0.316 1.00 92.44 224 GLU A CA 1
ATOM 1676 C C . GLU A 1 224 ? 17.470 -2.012 0.294 1.00 92.44 224 GLU A C 1
ATOM 1678 O O . GLU A 1 224 ? 16.809 -2.209 1.318 1.00 92.44 224 GLU A O 1
ATOM 1683 N N . VAL A 1 225 ? 17.121 -2.499 -0.891 1.00 93.94 225 VAL A N 1
ATOM 1684 C CA . VAL A 1 225 ? 15.892 -3.242 -1.159 1.00 93.94 225 VAL A CA 1
ATOM 1685 C C . VAL A 1 225 ? 16.194 -4.466 -2.011 1.00 93.94 225 VAL A C 1
ATOM 1687 O O . VAL A 1 225 ? 17.216 -4.542 -2.695 1.00 93.94 225 VAL A O 1
ATOM 1690 N N . ARG A 1 226 ? 15.267 -5.420 -1.997 1.00 94.19 226 ARG A N 1
ATOM 1691 C CA . ARG A 1 226 ? 15.249 -6.539 -2.932 1.00 94.19 226 ARG A CA 1
ATOM 1692 C C . ARG A 1 226 ? 15.183 -6.014 -4.361 1.00 94.19 226 ARG A C 1
ATOM 1694 O O . ARG A 1 226 ? 14.364 -5.141 -4.660 1.00 94.19 226 ARG A O 1
ATOM 1701 N N . CYS A 1 227 ? 16.017 -6.560 -5.236 1.00 94.56 227 CYS A N 1
ATOM 1702 C CA . CYS A 1 227 ? 16.042 -6.192 -6.635 1.00 94.56 227 CYS A CA 1
ATOM 1703 C C . CYS A 1 227 ? 14.755 -6.633 -7.343 1.00 94.56 227 CYS A C 1
ATOM 1705 O O . CYS A 1 227 ? 14.419 -7.819 -7.341 1.00 94.56 227 CYS A O 1
ATOM 1707 N N . PRO A 1 228 ? 14.028 -5.702 -7.979 1.00 95.25 228 PRO A N 1
ATOM 1708 C CA . PRO A 1 228 ? 12.895 -6.055 -8.816 1.00 95.25 228 PRO A CA 1
ATOM 1709 C C . PRO A 1 228 ? 13.284 -6.921 -10.015 1.00 95.25 228 PRO A C 1
ATOM 1711 O O . PRO A 1 228 ? 14.381 -6.796 -10.573 1.00 95.25 228 PRO A O 1
ATOM 1714 N N . ALA A 1 229 ? 12.354 -7.776 -10.444 1.00 86.00 229 ALA A N 1
ATOM 1715 C CA . ALA A 1 229 ? 12.586 -8.743 -11.513 1.00 86.00 229 ALA A CA 1
ATOM 1716 C C . ALA A 1 229 ? 12.909 -8.058 -12.852 1.00 86.00 229 ALA A C 1
ATOM 1718 O O . ALA A 1 229 ? 13.740 -8.552 -13.616 1.00 86.00 229 ALA A O 1
ATOM 1719 N N . GLY A 1 230 ? 12.296 -6.905 -13.126 1.00 85.31 230 GLY A N 1
ATOM 1720 C CA . GLY A 1 230 ? 12.547 -6.094 -14.307 1.00 85.31 230 GLY A CA 1
ATOM 1721 C C . GLY A 1 230 ? 13.975 -5.549 -14.371 1.00 85.31 230 GLY A C 1
ATOM 1722 O O . GLY A 1 230 ? 14.608 -5.657 -15.421 1.00 85.31 230 GLY A O 1
ATOM 1723 N N . LEU A 1 231 ? 14.524 -5.041 -13.257 1.00 92.00 231 LEU A N 1
ATOM 1724 C CA . LEU A 1 231 ? 15.924 -4.588 -13.202 1.00 92.00 231 LEU A CA 1
ATOM 1725 C C . LEU A 1 231 ? 16.895 -5.752 -13.423 1.00 92.00 231 LEU A C 1
ATOM 1727 O O . LEU A 1 231 ? 17.800 -5.632 -14.248 1.00 92.00 231 LEU A O 1
ATOM 1731 N N . ILE A 1 232 ? 16.658 -6.895 -12.768 1.00 87.12 232 ILE A N 1
ATOM 1732 C CA . ILE A 1 232 ? 17.466 -8.114 -12.941 1.00 87.12 232 ILE A CA 1
ATOM 1733 C C . ILE A 1 232 ? 17.438 -8.584 -14.398 1.00 87.12 232 ILE A C 1
ATOM 1735 O O . ILE A 1 232 ? 18.472 -8.917 -14.970 1.00 87.12 232 ILE A O 1
ATOM 1739 N N . LYS A 1 233 ? 16.258 -8.593 -15.025 1.00 83.25 233 LYS A N 1
ATOM 1740 C CA . LYS A 1 233 ? 16.094 -9.013 -16.421 1.00 83.25 233 LYS A CA 1
ATOM 1741 C C . LYS A 1 233 ? 16.847 -8.102 -17.393 1.00 83.25 233 LYS A C 1
ATOM 1743 O O . LYS A 1 233 ? 17.383 -8.592 -18.381 1.00 83.25 233 LYS A O 1
ATOM 1748 N N . LEU A 1 234 ? 16.867 -6.794 -17.137 1.00 84.44 234 LEU A N 1
ATOM 1749 C CA . LEU A 1 234 ? 17.522 -5.811 -18.004 1.00 84.44 234 LEU A CA 1
ATOM 1750 C C . LEU A 1 234 ? 19.038 -5.741 -17.814 1.00 84.44 234 LEU A C 1
ATOM 1752 O O . LEU A 1 234 ? 19.750 -5.395 -18.759 1.00 84.44 234 LEU A O 1
ATOM 1756 N N . SER A 1 235 ? 19.537 -6.032 -16.615 1.00 87.19 235 SER A N 1
ATOM 1757 C CA . SER A 1 235 ? 20.974 -6.038 -16.338 1.00 87.19 235 SER A CA 1
ATOM 1758 C C . SER A 1 235 ? 21.621 -7.406 -16.489 1.00 87.19 235 SER A C 1
ATOM 1760 O O . SER A 1 235 ? 22.838 -7.466 -16.637 1.00 87.19 235 SER A O 1
ATOM 1762 N N . GLY A 1 236 ? 20.853 -8.494 -16.400 1.00 81.62 236 GLY A N 1
ATOM 1763 C CA . GLY A 1 236 ? 21.376 -9.852 -16.243 1.00 81.62 236 GLY A CA 1
ATOM 1764 C C . GLY A 1 236 ? 22.042 -10.107 -14.882 1.00 81.62 236 GLY A C 1
ATOM 1765 O O . GLY A 1 236 ? 22.550 -11.202 -14.655 1.00 81.62 236 GLY A O 1
ATOM 1766 N N . CYS A 1 237 ? 22.039 -9.125 -13.973 1.00 85.38 237 CYS A N 1
ATOM 1767 C CA . CYS A 1 237 ? 22.762 -9.127 -12.700 1.00 85.38 237 CYS A CA 1
ATOM 1768 C C . CYS A 1 237 ? 21.799 -9.439 -11.558 1.00 85.38 237 CYS A C 1
ATOM 1770 O O . CYS A 1 237 ? 20.859 -8.685 -11.295 1.00 85.38 237 CYS A O 1
ATOM 1772 N N . ASN A 1 238 ? 22.055 -10.529 -10.849 1.00 84.31 238 ASN A N 1
ATOM 1773 C CA . ASN A 1 238 ? 21.308 -10.942 -9.672 1.00 84.31 238 ASN A CA 1
ATOM 1774 C C . ASN A 1 238 ? 22.263 -11.373 -8.556 1.00 84.31 238 ASN A C 1
ATOM 1776 O O . ASN A 1 238 ? 23.393 -11.752 -8.842 1.00 84.31 238 ASN A O 1
ATOM 1780 N N . ARG A 1 239 ? 21.790 -11.381 -7.307 1.00 85.38 239 ARG A N 1
ATOM 1781 C CA . ARG A 1 239 ? 22.438 -12.040 -6.162 1.00 85.38 239 ARG A CA 1
ATOM 1782 C C . ARG A 1 239 ? 21.377 -12.598 -5.208 1.00 85.38 239 ARG A C 1
ATOM 1784 O O . ARG A 1 239 ? 20.193 -12.364 -5.414 1.00 85.38 239 ARG A O 1
ATOM 1791 N N . ASP A 1 240 ? 21.794 -13.231 -4.114 1.00 84.81 240 ASP A N 1
ATOM 1792 C CA . ASP A 1 240 ? 20.883 -13.480 -2.989 1.00 84.81 240 ASP A CA 1
ATOM 1793 C C . ASP A 1 240 ? 20.586 -12.185 -2.206 1.00 84.81 240 ASP A C 1
ATOM 1795 O O . ASP A 1 240 ? 21.464 -11.610 -1.561 1.00 84.81 240 ASP A O 1
ATOM 1799 N N . ASP A 1 241 ? 19.343 -11.719 -2.291 1.00 87.94 241 ASP A N 1
ATOM 1800 C CA . ASP A 1 241 ? 18.782 -10.571 -1.573 1.00 87.94 241 ASP A CA 1
ATOM 1801 C C . ASP A 1 241 ? 17.504 -10.950 -0.792 1.00 87.94 241 ASP A C 1
ATOM 1803 O O . ASP A 1 241 ? 16.670 -10.107 -0.440 1.00 87.94 241 ASP A O 1
ATOM 1807 N N . SER A 1 242 ? 17.342 -12.243 -0.492 1.00 87.00 242 SER A N 1
ATOM 1808 C CA . SER A 1 242 ? 16.151 -12.799 0.161 1.00 87.00 242 SER A CA 1
ATOM 1809 C C . SER A 1 242 ? 15.890 -12.258 1.574 1.00 87.00 242 SER A C 1
ATOM 1811 O O . SER A 1 242 ? 14.759 -12.329 2.061 1.00 87.00 242 SER A O 1
ATOM 1813 N N . SER A 1 243 ? 16.896 -11.670 2.222 1.00 90.56 243 SER A N 1
ATOM 1814 C CA . SER A 1 243 ? 16.773 -11.010 3.526 1.00 90.56 243 SER A CA 1
ATOM 1815 C C . SER A 1 243 ? 16.319 -9.547 3.444 1.00 90.56 243 SER A C 1
ATOM 1817 O O . SER A 1 243 ? 15.919 -8.978 4.460 1.00 90.56 243 SER A O 1
ATOM 1819 N N . LEU A 1 244 ? 16.356 -8.933 2.256 1.00 91.25 244 LEU A N 1
ATOM 1820 C CA . LEU A 1 244 ? 16.039 -7.521 2.056 1.00 91.25 244 LEU A CA 1
ATOM 1821 C C . LEU A 1 244 ? 14.537 -7.292 1.815 1.00 91.25 244 LEU A C 1
ATOM 1823 O O . LEU A 1 244 ? 13.852 -8.165 1.261 1.00 91.25 244 LEU A O 1
ATOM 1827 N N . PRO A 1 245 ? 14.008 -6.118 2.214 1.00 92.69 245 PRO A N 1
ATOM 1828 C CA . PRO A 1 245 ? 12.612 -5.759 1.999 1.00 92.69 245 PRO A CA 1
ATOM 1829 C C . PRO A 1 245 ? 12.338 -5.426 0.529 1.00 92.69 245 PRO A C 1
ATOM 1831 O O . PRO A 1 245 ? 13.214 -4.936 -0.180 1.00 92.69 245 PRO A O 1
ATOM 1834 N N . TYR A 1 246 ? 11.102 -5.635 0.075 1.00 93.06 246 TYR A N 1
ATOM 1835 C CA . TYR A 1 246 ? 10.662 -5.128 -1.227 1.00 93.06 246 TYR A CA 1
ATOM 1836 C C . TYR A 1 246 ? 10.629 -3.592 -1.242 1.00 93.06 246 TYR A C 1
ATOM 1838 O O . TYR A 1 246 ? 10.393 -2.989 -0.189 1.00 93.06 246 TYR A O 1
ATOM 1846 N N . PRO A 1 247 ? 10.792 -2.960 -2.419 1.00 93.88 247 PRO A N 1
ATOM 1847 C CA . PRO A 1 247 ? 10.503 -1.542 -2.571 1.00 93.88 247 PRO A CA 1
ATOM 1848 C C . PRO A 1 247 ? 9.085 -1.224 -2.096 1.00 93.88 247 PRO A C 1
ATOM 1850 O O . PRO A 1 247 ? 8.132 -1.956 -2.380 1.00 93.88 247 PRO A O 1
ATOM 1853 N N . SER A 1 248 ? 8.956 -0.125 -1.368 1.00 87.38 248 SER A N 1
ATOM 1854 C CA . SER A 1 248 ? 7.692 0.348 -0.805 1.00 87.38 248 SER A CA 1
ATOM 1855 C C . SER A 1 248 ? 7.419 1.769 -1.281 1.00 87.38 248 SER A C 1
ATOM 1857 O O . SER A 1 248 ? 8.261 2.354 -1.945 1.00 87.38 248 SER A O 1
ATOM 1859 N N . GLY A 1 249 ? 6.276 2.353 -0.914 1.00 82.25 249 GLY A N 1
ATOM 1860 C CA . GLY A 1 249 ? 6.037 3.784 -1.126 1.00 82.25 249 GLY A CA 1
ATOM 1861 C C . GLY A 1 249 ? 7.049 4.677 -0.385 1.00 82.25 249 GLY A C 1
ATOM 1862 O O . GLY A 1 249 ? 8.173 4.279 -0.091 1.00 82.25 249 GLY A O 1
ATOM 1863 N N . LYS A 1 250 ? 6.641 5.900 -0.046 1.00 80.31 250 LYS A N 1
ATOM 1864 C CA . LYS A 1 250 ? 7.547 6.933 0.475 1.00 80.31 250 LYS A CA 1
ATOM 1865 C C . LYS A 1 250 ? 8.422 6.447 1.646 1.00 80.31 250 LYS A C 1
ATOM 1867 O O . LYS A 1 250 ? 7.900 5.995 2.666 1.00 80.31 250 LYS A O 1
ATOM 1872 N N . LEU A 1 251 ? 9.742 6.593 1.515 1.00 84.94 251 LEU A N 1
ATOM 1873 C CA . LEU A 1 251 ? 10.695 6.290 2.587 1.00 84.94 251 LEU A CA 1
ATOM 1874 C C . LEU A 1 251 ? 10.451 7.197 3.810 1.00 84.94 251 LEU A C 1
ATOM 1876 O O . LEU A 1 251 ? 10.297 8.411 3.673 1.00 84.94 251 LEU A O 1
ATOM 1880 N N . SER A 1 252 ? 10.413 6.615 5.014 1.00 77.44 252 SER A N 1
ATOM 1881 C CA . SER A 1 252 ? 10.240 7.371 6.263 1.00 77.44 252 SER A CA 1
ATOM 1882 C C . SER A 1 252 ? 11.589 7.757 6.846 1.00 77.44 252 SER A C 1
ATOM 1884 O O . SER A 1 252 ? 12.330 6.874 7.259 1.00 77.44 252 SER A O 1
ATOM 1886 N N . ALA A 1 253 ? 11.871 9.053 6.994 1.00 71.94 253 ALA A N 1
ATOM 1887 C CA . ALA A 1 253 ? 13.118 9.556 7.582 1.00 71.94 253 ALA A CA 1
ATOM 1888 C C . ALA A 1 253 ? 13.413 9.057 9.018 1.00 71.94 253 ALA A C 1
ATOM 1890 O O . ALA A 1 253 ? 14.522 9.253 9.511 1.00 71.94 253 ALA A O 1
ATOM 1891 N N . SER A 1 254 ? 12.442 8.425 9.689 1.00 76.62 254 SER A N 1
ATOM 1892 C CA . SER A 1 254 ? 12.601 7.786 11.002 1.00 76.62 254 SER A CA 1
ATOM 1893 C C . SER A 1 254 ? 13.069 6.324 10.942 1.00 76.62 254 SER A C 1
ATOM 1895 O O . SER A 1 254 ? 13.248 5.712 11.992 1.00 76.62 254 SER A O 1
ATOM 1897 N N . ASP A 1 255 ? 13.192 5.730 9.753 1.00 82.06 255 ASP A N 1
ATOM 1898 C CA . ASP A 1 255 ? 13.633 4.346 9.578 1.00 82.06 255 ASP A CA 1
ATOM 1899 C C . ASP A 1 255 ? 15.146 4.235 9.863 1.00 82.06 255 ASP A C 1
ATOM 1901 O O . ASP A 1 255 ? 15.949 4.842 9.148 1.00 82.06 255 ASP A O 1
ATOM 1905 N N . PRO A 1 256 ? 15.563 3.459 10.884 1.00 79.56 256 PRO A N 1
ATOM 1906 C CA . PRO A 1 256 ? 16.966 3.350 11.283 1.00 79.56 256 PRO A CA 1
ATOM 1907 C C . PRO A 1 256 ? 17.844 2.628 10.249 1.00 79.56 256 PRO A C 1
ATOM 1909 O O . PRO A 1 256 ? 19.065 2.662 10.370 1.00 79.56 256 PRO A O 1
ATOM 1912 N N . SER A 1 257 ? 17.246 1.973 9.245 1.00 82.50 257 SER A N 1
ATOM 1913 C CA . SER A 1 257 ? 17.963 1.326 8.137 1.00 82.50 257 SER A CA 1
ATOM 1914 C C . SER A 1 257 ? 18.272 2.268 6.966 1.00 82.50 257 SER A C 1
ATOM 1916 O O . SER A 1 257 ? 18.933 1.857 6.011 1.00 82.50 257 SER A O 1
ATOM 1918 N N . LEU A 1 258 ? 17.812 3.525 7.018 1.00 88.56 258 LEU A N 1
ATOM 1919 C CA . LEU A 1 258 ? 18.098 4.509 5.979 1.00 88.56 258 LEU A CA 1
ATOM 1920 C C . LEU A 1 258 ? 19.528 5.027 6.047 1.00 88.56 258 LEU A C 1
ATOM 1922 O O . LEU A 1 258 ? 20.042 5.410 7.098 1.00 88.56 258 LEU A O 1
ATOM 1926 N N . MET A 1 259 ? 20.131 5.143 4.872 1.00 89.06 259 MET A N 1
ATOM 1927 C CA . MET A 1 259 ? 21.432 5.757 4.678 1.00 89.06 259 MET A CA 1
ATOM 1928 C C . MET A 1 259 ? 21.239 7.148 4.081 1.00 89.06 259 MET A C 1
ATOM 1930 O O . MET A 1 259 ? 20.477 7.327 3.131 1.00 89.06 259 MET A O 1
ATOM 1934 N N . ARG A 1 260 ? 21.942 8.146 4.622 1.00 89.81 260 ARG A N 1
ATOM 1935 C CA . ARG A 1 260 ? 22.088 9.443 3.953 1.00 89.81 260 ARG A CA 1
ATOM 1936 C C . ARG A 1 260 ? 23.226 9.358 2.954 1.00 89.81 260 ARG A C 1
ATOM 1938 O O . ARG A 1 260 ? 24.264 8.763 3.253 1.00 89.81 260 ARG A O 1
ATOM 1945 N N . GLY A 1 261 ? 23.022 9.963 1.796 1.00 89.19 261 GLY A N 1
ATOM 1946 C CA . GLY A 1 261 ? 23.942 9.834 0.684 1.00 89.19 261 GLY A CA 1
ATOM 1947 C C . GLY A 1 261 ? 23.820 10.953 -0.332 1.00 89.19 261 GLY A C 1
ATOM 1948 O O . GLY A 1 261 ? 23.104 11.938 -0.130 1.00 89.19 261 GLY A O 1
ATOM 1949 N N . LYS A 1 262 ? 24.515 10.779 -1.451 1.00 90.06 262 LYS A N 1
ATOM 1950 C CA . LYS A 1 262 ? 24.498 11.712 -2.578 1.00 90.06 262 LYS A CA 1
ATOM 1951 C C . LYS A 1 262 ? 24.053 10.996 -3.844 1.00 90.06 262 LYS A C 1
ATOM 1953 O O . LYS A 1 262 ? 24.471 9.868 -4.087 1.00 90.06 262 LYS A O 1
ATOM 1958 N N . LEU A 1 263 ? 23.225 11.667 -4.635 1.00 91.75 263 LEU A N 1
ATOM 1959 C CA . LEU A 1 263 ? 22.909 11.262 -5.998 1.00 91.75 263 LEU A CA 1
ATOM 1960 C C . LEU A 1 263 ? 23.613 12.211 -6.957 1.00 91.75 263 LEU A C 1
ATOM 1962 O O . LEU A 1 263 ? 23.510 13.434 -6.840 1.00 91.75 263 LEU A O 1
ATOM 1966 N N . THR A 1 264 ? 24.321 11.608 -7.885 1.00 89.31 264 THR A N 1
ATOM 1967 C CA . THR A 1 264 ? 25.176 12.224 -8.896 1.00 89.31 264 THR A CA 1
ATOM 1968 C C . THR A 1 264 ? 24.849 11.568 -10.233 1.00 89.31 264 THR A C 1
ATOM 1970 O O . THR A 1 264 ? 23.981 10.694 -10.308 1.00 89.31 264 THR A O 1
ATOM 1973 N N . HIS A 1 265 ? 25.475 12.005 -11.318 1.00 88.19 265 HIS A N 1
ATOM 1974 C CA . HIS A 1 265 ? 25.170 11.514 -12.659 1.00 88.19 265 HIS A CA 1
ATOM 1975 C C . HIS A 1 265 ? 26.437 11.072 -13.388 1.00 88.19 265 HIS A C 1
ATOM 1977 O O . HIS A 1 265 ? 27.495 11.665 -13.201 1.00 88.19 265 HIS A O 1
ATOM 1983 N N . MET A 1 266 ? 26.312 10.042 -14.228 1.00 88.50 266 MET A N 1
ATOM 1984 C CA . MET A 1 266 ? 27.400 9.542 -15.070 1.00 88.50 266 MET A CA 1
ATOM 1985 C C . MET A 1 266 ? 26.900 9.069 -16.435 1.00 88.50 266 MET A C 1
ATOM 1987 O O . MET A 1 266 ? 25.756 8.627 -16.565 1.00 88.50 266 MET A O 1
ATOM 1991 N N . TRP A 1 267 ? 27.772 9.115 -17.440 1.00 88.31 267 TRP A N 1
ATOM 1992 C CA . TRP A 1 267 ? 27.661 8.347 -18.679 1.00 88.31 267 TRP A CA 1
ATOM 1993 C C . TRP A 1 267 ? 28.996 8.344 -19.422 1.00 88.31 267 TRP A C 1
ATOM 1995 O O . TRP A 1 267 ? 29.240 9.209 -20.257 1.00 88.31 267 TRP A O 1
ATOM 2005 N N . ASP A 1 268 ? 29.847 7.369 -19.123 1.00 84.19 268 ASP A N 1
ATOM 2006 C CA . ASP A 1 268 ? 31.201 7.224 -19.676 1.00 84.19 268 ASP A CA 1
ATOM 2007 C C . ASP A 1 268 ? 31.270 6.307 -20.915 1.00 84.19 268 ASP A C 1
ATOM 2009 O O . ASP A 1 268 ? 32.317 6.194 -21.553 1.00 84.19 268 ASP A O 1
ATOM 2013 N N . CYS A 1 269 ? 30.150 5.663 -21.271 1.00 86.69 269 CYS A N 1
ATOM 2014 C CA . CYS A 1 269 ? 30.030 4.620 -22.300 1.00 86.69 269 CYS A CA 1
ATOM 2015 C C . CYS A 1 269 ? 30.867 3.354 -22.041 1.00 86.69 269 CYS A C 1
ATOM 2017 O O . CYS A 1 269 ? 30.871 2.432 -22.863 1.00 86.69 269 CYS A O 1
ATOM 2019 N N . CYS A 1 270 ? 31.551 3.277 -20.903 1.00 87.38 270 CYS A N 1
ATOM 2020 C CA . CYS A 1 270 ? 32.425 2.172 -20.559 1.00 87.38 270 CYS A CA 1
ATOM 2021 C C . CYS A 1 270 ? 31.603 0.929 -20.223 1.00 87.38 270 CYS A C 1
ATOM 2023 O O . CYS A 1 270 ? 30.537 1.014 -19.618 1.00 87.38 270 CYS A O 1
ATOM 2025 N N . LYS A 1 271 ? 32.112 -0.261 -20.556 1.00 88.81 271 LYS A N 1
ATOM 2026 C CA . LYS A 1 271 ? 31.519 -1.512 -20.057 1.00 88.81 271 LYS A CA 1
ATOM 2027 C C . LYS A 1 271 ? 31.440 -1.444 -18.514 1.00 88.81 271 LYS A C 1
ATOM 2029 O O . LYS A 1 271 ? 32.482 -1.231 -17.888 1.00 88.81 271 LYS A O 1
ATOM 2034 N N . PRO A 1 272 ? 30.259 -1.635 -17.889 1.00 89.81 272 PRO A N 1
ATOM 2035 C CA . PRO A 1 272 ? 30.106 -1.489 -16.441 1.00 89.81 272 PRO A CA 1
ATOM 2036 C C . PRO A 1 272 ? 31.009 -2.451 -15.664 1.00 89.81 272 PRO A C 1
ATOM 2038 O O . PRO A 1 272 ? 31.181 -3.604 -16.077 1.00 89.81 272 PRO A O 1
ATOM 2041 N N . SER A 1 273 ? 31.534 -2.026 -14.510 1.00 87.06 273 SER A N 1
ATOM 2042 C CA . SER A 1 273 ? 32.470 -2.824 -13.703 1.00 87.06 273 SER A CA 1
ATOM 2043 C C . SER A 1 273 ? 31.921 -4.187 -13.266 1.00 87.06 273 SER A C 1
ATOM 2045 O O . SER A 1 273 ? 32.676 -5.154 -13.151 1.00 87.06 273 SER A O 1
ATOM 2047 N N . CYS A 1 274 ? 30.606 -4.325 -13.103 1.00 88.88 274 CYS A N 1
ATOM 2048 C CA . CYS A 1 274 ? 29.980 -5.599 -12.746 1.00 88.88 274 CYS A CA 1
ATOM 2049 C C . CYS A 1 274 ? 29.802 -6.561 -13.928 1.00 88.88 274 CYS A C 1
ATOM 2051 O O . CYS A 1 274 ? 29.288 -7.662 -13.751 1.00 88.88 274 CYS A O 1
ATOM 2053 N N . SER A 1 275 ? 30.245 -6.179 -15.126 1.00 87.56 275 SER A N 1
ATOM 2054 C CA . SER A 1 275 ? 30.286 -7.067 -16.294 1.00 87.56 275 SER A CA 1
ATOM 2055 C C . SER A 1 275 ? 31.489 -8.017 -16.263 1.00 87.56 275 SER A C 1
ATOM 2057 O O . SER A 1 275 ? 31.523 -9.000 -16.999 1.00 87.56 275 SER A O 1
ATOM 2059 N N . TRP A 1 276 ? 32.493 -7.739 -15.424 1.00 84.69 276 TRP A N 1
ATOM 2060 C CA . TRP A 1 276 ? 33.591 -8.666 -15.172 1.00 84.69 276 TRP A CA 1
ATOM 2061 C C . TRP A 1 276 ? 33.180 -9.696 -14.126 1.00 84.69 276 TRP A C 1
ATOM 2063 O O . TRP A 1 276 ? 32.890 -9.356 -12.977 1.00 84.69 276 TRP A O 1
ATOM 2073 N N . THR A 1 277 ? 33.253 -10.975 -14.490 1.00 79.56 277 THR A N 1
ATOM 2074 C CA . THR A 1 277 ? 32.867 -12.097 -13.624 1.00 79.56 277 THR A CA 1
ATOM 2075 C C . THR A 1 277 ? 33.580 -12.063 -12.268 1.00 79.56 277 THR A C 1
ATOM 2077 O O . THR A 1 277 ? 32.973 -12.332 -11.237 1.00 79.56 277 THR A O 1
ATOM 2080 N N . ALA A 1 278 ? 34.846 -11.635 -12.225 1.00 81.31 278 ALA A N 1
ATOM 2081 C CA . ALA A 1 278 ? 35.610 -11.504 -10.981 1.00 81.31 278 ALA A CA 1
ATOM 2082 C C . ALA A 1 278 ? 34.983 -10.533 -9.956 1.00 81.31 278 ALA A C 1
ATOM 2084 O O . ALA A 1 278 ? 35.125 -10.746 -8.749 1.00 81.31 278 ALA A O 1
ATOM 2085 N N . ASN A 1 279 ? 34.274 -9.497 -10.416 1.00 81.25 279 ASN A N 1
ATOM 2086 C CA . ASN A 1 279 ? 33.651 -8.495 -9.549 1.00 81.25 279 ASN A CA 1
ATOM 2087 C C . ASN A 1 279 ? 32.318 -8.979 -8.959 1.00 81.25 279 ASN A C 1
ATOM 2089 O O . ASN A 1 279 ? 31.957 -8.569 -7.859 1.00 81.25 279 ASN A O 1
ATOM 2093 N N . VAL A 1 280 ? 31.625 -9.900 -9.637 1.00 80.44 280 VAL A N 1
ATOM 2094 C CA . VAL A 1 280 ? 30.358 -10.486 -9.162 1.00 80.44 280 VAL A CA 1
ATOM 2095 C C . VAL A 1 280 ? 30.532 -11.817 -8.433 1.00 80.44 280 VAL A C 1
ATOM 2097 O O . VAL A 1 280 ? 29.732 -12.124 -7.552 1.00 80.44 280 VAL A O 1
ATOM 2100 N N . LEU A 1 281 ? 31.608 -12.573 -8.698 1.00 73.81 281 LEU A N 1
ATOM 2101 C CA . LEU A 1 281 ? 31.927 -13.811 -7.969 1.00 73.81 281 LEU A CA 1
ATOM 2102 C C . LEU A 1 281 ? 32.110 -13.556 -6.469 1.00 73.81 281 LEU A C 1
ATOM 2104 O O . LEU A 1 281 ? 31.650 -14.343 -5.647 1.00 73.81 281 LEU A O 1
ATOM 2108 N N . LYS A 1 282 ? 32.719 -12.421 -6.103 1.00 66.19 282 LYS A N 1
ATOM 2109 C CA . LYS A 1 282 ? 32.855 -11.995 -4.699 1.00 66.19 282 LYS A CA 1
ATOM 2110 C C . LYS A 1 282 ? 31.507 -11.699 -4.027 1.00 66.19 282 LYS A C 1
ATOM 2112 O O . LYS A 1 282 ? 31.421 -11.777 -2.807 1.00 66.19 282 LYS A O 1
ATOM 2117 N N . ALA A 1 283 ? 30.481 -11.378 -4.812 1.00 63.66 283 ALA A N 1
ATOM 2118 C CA . ALA A 1 283 ? 29.133 -11.044 -4.357 1.00 63.66 283 ALA A CA 1
ATOM 2119 C C . ALA A 1 283 ? 28.119 -12.189 -4.568 1.00 63.66 283 ALA A C 1
ATOM 2121 O O . ALA A 1 283 ? 26.924 -11.977 -4.369 1.00 63.66 283 ALA A O 1
ATOM 2122 N N . ASN A 1 284 ? 28.581 -13.380 -4.985 1.00 71.50 284 ASN A N 1
ATOM 2123 C CA . ASN A 1 284 ? 27.743 -14.518 -5.383 1.00 71.50 284 ASN A CA 1
ATOM 2124 C C . ASN A 1 284 ? 26.635 -14.129 -6.384 1.00 71.50 284 ASN A C 1
ATOM 2126 O O . ASN A 1 284 ? 25.474 -14.515 -6.230 1.00 71.50 284 ASN A O 1
ATOM 2130 N N . GLY A 1 285 ? 26.991 -13.304 -7.373 1.00 74.44 285 GLY A N 1
ATOM 2131 C CA . GLY A 1 285 ? 26.056 -12.779 -8.359 1.00 74.44 285 GLY A CA 1
ATOM 2132 C C . GLY A 1 285 ? 26.395 -13.122 -9.806 1.00 74.44 285 GLY A C 1
ATOM 2133 O O . GLY A 1 285 ? 27.452 -13.678 -10.107 1.00 74.44 285 GLY A O 1
ATOM 2134 N N . THR A 1 286 ? 25.485 -12.774 -10.711 1.00 82.06 286 THR A N 1
ATOM 2135 C CA . THR A 1 286 ? 25.669 -12.906 -12.164 1.00 82.06 286 THR A CA 1
ATOM 2136 C C . THR A 1 286 ? 26.209 -11.614 -12.769 1.00 82.06 286 THR A C 1
ATOM 2138 O O . THR A 1 286 ? 25.880 -10.519 -12.318 1.00 82.06 286 THR A O 1
ATOM 2141 N N . ALA A 1 287 ? 27.077 -11.735 -13.774 1.00 82.94 287 ALA A N 1
ATOM 2142 C CA . ALA A 1 287 ? 27.720 -10.579 -14.389 1.00 82.94 287 ALA A CA 1
ATOM 2143 C C . ALA A 1 287 ? 26.732 -9.775 -15.243 1.00 82.94 287 ALA A C 1
ATOM 2145 O O . ALA A 1 287 ? 25.851 -10.338 -15.895 1.00 82.94 287 ALA A O 1
ATOM 2146 N N . VAL A 1 288 ? 26.908 -8.453 -15.240 1.00 87.25 288 VAL A N 1
ATOM 2147 C CA . VAL A 1 288 ? 26.096 -7.517 -16.025 1.00 87.25 288 VAL A CA 1
ATOM 2148 C C . VAL A 1 288 ? 26.316 -7.745 -17.519 1.00 87.25 288 VAL A C 1
ATOM 2150 O O . VAL A 1 288 ? 27.442 -7.955 -17.973 1.00 87.25 288 VAL A O 1
ATOM 2153 N N . MET A 1 289 ? 25.238 -7.674 -18.298 1.00 83.12 289 MET A N 1
ATOM 2154 C CA . MET A 1 289 ? 25.323 -7.713 -19.760 1.00 83.12 289 MET A CA 1
ATOM 2155 C C . MET A 1 289 ? 26.039 -6.480 -20.316 1.00 83.12 289 MET A C 1
ATOM 2157 O O . MET A 1 289 ? 25.797 -5.350 -19.892 1.00 83.12 289 MET A O 1
ATOM 2161 N N . SER A 1 290 ? 26.883 -6.717 -21.316 1.00 84.94 290 SER A N 1
ATOM 2162 C CA . SER A 1 290 ? 27.577 -5.684 -22.087 1.00 84.94 290 SER A CA 1
ATOM 2163 C C . SER A 1 290 ? 26.961 -5.543 -23.478 1.00 84.94 290 SER A C 1
ATOM 2165 O O . SER A 1 290 ? 26.305 -6.466 -23.972 1.00 84.94 290 SER A O 1
ATOM 2167 N N . CYS A 1 291 ? 27.180 -4.393 -24.108 1.00 85.12 291 CYS A N 1
ATOM 2168 C CA . CYS A 1 291 ? 26.617 -4.083 -25.416 1.00 85.12 291 CYS A CA 1
ATOM 2169 C C . CYS A 1 291 ? 27.686 -3.773 -26.460 1.00 85.12 291 CYS A C 1
ATOM 2171 O O . CYS A 1 291 ? 28.822 -3.438 -26.124 1.00 85.12 291 CYS A O 1
ATOM 2173 N N . ASP A 1 292 ? 27.301 -3.900 -27.726 1.00 84.19 292 ASP A N 1
ATOM 2174 C CA . ASP A 1 292 ? 28.076 -3.419 -28.864 1.00 84.19 292 ASP A CA 1
ATOM 2175 C C . ASP A 1 292 ? 28.011 -1.880 -28.972 1.00 84.19 292 ASP A C 1
ATOM 2177 O O . ASP A 1 292 ? 27.347 -1.197 -28.181 1.00 84.19 292 ASP A O 1
ATOM 2181 N N . ALA A 1 293 ? 28.697 -1.314 -29.968 1.00 80.69 293 ALA A N 1
ATOM 2182 C CA . ALA A 1 293 ? 28.729 0.132 -30.191 1.00 80.69 293 ALA A CA 1
ATOM 2183 C C . ALA A 1 293 ? 27.343 0.742 -30.494 1.00 80.69 293 ALA A C 1
ATOM 2185 O O . ALA A 1 293 ? 27.124 1.925 -30.244 1.00 80.69 293 ALA A O 1
ATOM 2186 N N . SER A 1 294 ? 26.375 -0.054 -30.968 1.00 77.12 294 SER A N 1
ATOM 2187 C CA . SER A 1 294 ? 24.992 0.405 -31.170 1.00 77.12 294 SER A CA 1
ATOM 2188 C C . SER A 1 294 ? 24.212 0.552 -29.857 1.00 77.12 294 SER A C 1
ATOM 2190 O O . SER A 1 294 ? 23.109 1.099 -29.854 1.00 77.12 294 SER A O 1
ATOM 2192 N N . GLY A 1 295 ? 24.769 0.063 -28.742 1.00 78.00 295 GLY A N 1
ATOM 2193 C CA . GLY A 1 295 ? 24.095 0.005 -27.448 1.00 78.00 295 GLY A CA 1
ATOM 2194 C C . GLY A 1 295 ? 23.154 -1.193 -27.306 1.00 78.00 295 GLY A C 1
ATOM 2195 O O . GLY A 1 295 ? 22.365 -1.229 -26.357 1.00 78.00 295 GLY A O 1
ATOM 2196 N N . THR A 1 296 ? 23.242 -2.166 -28.221 1.00 76.38 296 THR A N 1
ATOM 2197 C CA . THR A 1 296 ? 22.451 -3.403 -28.221 1.00 76.38 296 THR A CA 1
ATOM 2198 C C . THR A 1 296 ? 23.266 -4.554 -27.640 1.00 76.38 296 THR A C 1
ATOM 2200 O O . THR A 1 296 ? 24.492 -4.581 -27.734 1.00 76.38 296 THR A O 1
ATOM 2203 N N . ASN A 1 297 ? 22.593 -5.512 -27.000 1.00 74.12 297 ASN A N 1
ATOM 2204 C CA . ASN A 1 297 ? 23.261 -6.679 -26.429 1.00 74.12 297 ASN A CA 1
ATOM 2205 C C . ASN A 1 297 ? 23.992 -7.483 -27.524 1.00 74.12 297 ASN A C 1
ATOM 2207 O O . ASN A 1 297 ? 23.386 -7.851 -28.531 1.00 74.12 297 ASN A O 1
ATOM 2211 N N . ILE A 1 298 ? 25.262 -7.817 -27.264 1.00 63.81 298 ILE A N 1
ATOM 2212 C CA . ILE A 1 298 ? 26.173 -8.570 -28.149 1.00 63.81 298 ILE A CA 1
ATOM 2213 C C . ILE A 1 298 ? 25.604 -9.953 -28.545 1.00 63.81 298 ILE A C 1
ATOM 2215 O O . ILE A 1 298 ? 25.993 -10.523 -29.560 1.00 63.81 298 ILE A O 1
ATOM 2219 N N . LEU A 1 299 ? 24.634 -10.489 -27.793 1.00 57.91 299 LEU A N 1
ATOM 2220 C CA . LEU A 1 299 ? 23.994 -11.787 -28.052 1.00 57.91 299 LEU A CA 1
ATOM 2221 C C . LEU A 1 299 ? 22.741 -11.736 -28.935 1.00 57.91 299 LEU A C 1
ATOM 2223 O O . LEU A 1 299 ? 22.070 -12.753 -29.109 1.00 57.91 299 LEU A O 1
ATOM 2227 N N . GLY A 1 300 ? 22.387 -10.573 -29.486 1.00 45.31 300 GLY A N 1
ATOM 2228 C CA . GLY A 1 300 ? 21.369 -10.479 -30.537 1.00 45.31 300 GLY A CA 1
ATOM 2229 C C . GLY A 1 300 ? 19.908 -10.642 -30.092 1.00 45.31 300 GLY A C 1
ATOM 2230 O O . GLY A 1 300 ? 19.016 -10.647 -30.940 1.00 45.31 300 GLY A O 1
ATOM 2231 N N . THR A 1 301 ? 19.598 -10.716 -28.791 1.00 46.50 301 THR A N 1
ATOM 2232 C CA . THR A 1 301 ? 18.217 -10.474 -28.341 1.00 46.50 301 THR A CA 1
ATOM 2233 C C . THR A 1 301 ? 17.918 -8.991 -28.506 1.00 46.50 301 THR A C 1
ATOM 2235 O O . THR A 1 301 ? 18.514 -8.163 -27.820 1.00 46.50 301 THR A O 1
ATOM 2238 N N . ASN A 1 302 ? 17.020 -8.669 -29.434 1.00 45.41 302 ASN A N 1
ATOM 2239 C CA . ASN A 1 302 ? 16.677 -7.311 -29.843 1.00 45.41 302 ASN A CA 1
ATOM 2240 C C . ASN A 1 302 ? 16.195 -6.464 -28.645 1.00 45.41 302 ASN A C 1
ATOM 2242 O O . ASN A 1 302 ? 15.014 -6.458 -28.302 1.00 45.41 302 ASN A O 1
ATOM 2246 N N . THR A 1 303 ? 17.111 -5.742 -27.998 1.00 50.12 303 THR A N 1
ATOM 2247 C CA . THR A 1 303 ? 16.800 -4.653 -27.059 1.00 50.12 303 THR A CA 1
ATOM 2248 C C . THR A 1 303 ? 16.779 -3.306 -27.778 1.00 50.12 303 THR A C 1
ATOM 2250 O O . THR A 1 303 ? 16.875 -2.276 -27.113 1.00 50.12 303 THR A O 1
ATOM 2253 N N . SER A 1 304 ? 16.651 -3.305 -29.118 1.00 43.69 304 SER A N 1
ATOM 2254 C CA . SER A 1 304 ? 16.700 -2.108 -29.958 1.00 43.69 304 SER A CA 1
ATOM 2255 C C . SER A 1 304 ? 15.836 -0.997 -29.370 1.00 43.69 304 SER A C 1
ATOM 2257 O O . SER A 1 304 ? 14.617 -1.132 -29.232 1.00 43.69 304 SER A O 1
ATOM 2259 N N . PHE A 1 305 ? 16.494 0.099 -29.020 1.00 49.75 305 PHE A N 1
ATOM 2260 C CA . PHE A 1 305 ? 15.887 1.303 -28.489 1.00 49.75 305 PHE A CA 1
ATOM 2261 C C . PHE A 1 305 ? 15.168 2.045 -29.625 1.00 49.75 305 PHE A C 1
ATOM 2263 O O . PHE A 1 305 ? 15.749 2.878 -30.316 1.00 49.75 305 PHE A O 1
ATOM 2270 N N . GLN A 1 306 ? 13.907 1.690 -29.867 1.00 46.72 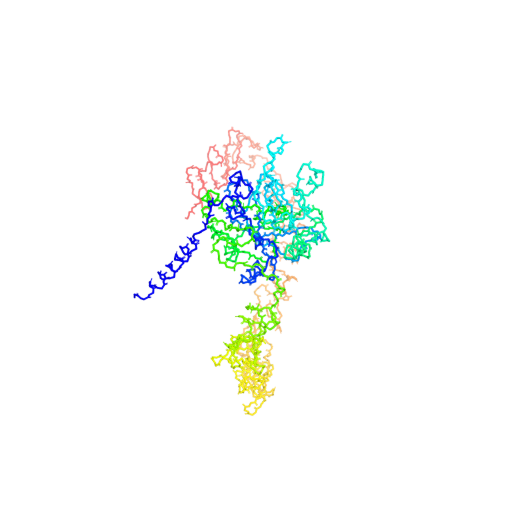306 GLN A N 1
ATOM 2271 C CA . GLN A 1 306 ? 13.010 2.449 -30.739 1.00 46.72 306 GLN A CA 1
ATOM 2272 C C . GLN A 1 306 ? 12.099 3.296 -29.843 1.00 46.72 306 GLN A C 1
ATOM 2274 O O . GLN A 1 306 ? 11.016 2.869 -29.448 1.00 46.72 306 GLN A O 1
ATOM 2279 N N . CYS A 1 307 ? 12.576 4.489 -29.475 1.00 45.97 307 CYS A N 1
ATOM 2280 C CA . CYS A 1 307 ? 11.774 5.493 -28.783 1.00 45.97 307 CYS A CA 1
ATOM 2281 C C . CYS A 1 307 ? 10.804 6.158 -29.764 1.00 45.97 307 CYS A C 1
ATOM 2283 O O . CYS A 1 307 ? 11.100 7.175 -30.386 1.00 45.97 307 CYS A O 1
ATOM 2285 N N . THR A 1 308 ? 9.601 5.609 -29.869 1.00 44.78 308 THR A N 1
ATOM 2286 C CA . THR A 1 308 ? 8.413 6.403 -30.198 1.00 44.78 308 THR A CA 1
ATOM 2287 C C . THR A 1 308 ? 7.584 6.453 -28.930 1.00 44.78 308 THR A C 1
ATOM 2289 O O . THR A 1 308 ? 7.320 5.372 -28.410 1.00 44.78 308 THR A O 1
ATOM 2292 N N . ASN A 1 309 ? 7.209 7.643 -28.432 1.00 51.38 309 ASN A N 1
ATOM 2293 C CA . ASN A 1 309 ? 6.334 7.850 -27.262 1.00 51.38 309 ASN A CA 1
ATOM 2294 C C . ASN A 1 309 ? 5.383 6.660 -27.055 1.00 51.38 309 ASN A C 1
ATOM 2296 O O . ASN A 1 309 ? 4.377 6.531 -27.759 1.00 51.38 309 ASN A O 1
ATOM 2300 N N . PHE A 1 310 ? 5.761 5.736 -26.165 1.00 59.06 310 PHE A N 1
ATOM 2301 C CA . PHE A 1 310 ? 5.034 4.488 -25.974 1.00 59.06 310 PHE A CA 1
ATOM 2302 C C . PHE A 1 310 ? 3.993 4.729 -24.895 1.00 59.06 310 PHE A C 1
ATOM 2304 O O . PHE A 1 310 ? 4.217 4.490 -23.712 1.00 59.06 310 PHE A O 1
ATOM 2311 N N . THR A 1 311 ? 2.863 5.280 -25.311 1.00 65.19 311 THR A N 1
ATOM 2312 C CA . THR A 1 311 ? 1.681 5.447 -24.475 1.00 65.19 311 THR A CA 1
ATOM 2313 C C . THR A 1 311 ? 0.680 4.394 -24.900 1.00 65.19 311 THR A C 1
ATOM 2315 O O . THR A 1 311 ? 0.387 4.272 -26.081 1.00 65.19 311 THR A O 1
ATOM 2318 N N . CYS A 1 312 ? 0.170 3.590 -23.973 1.00 74.50 312 CYS A N 1
ATOM 2319 C CA . CYS A 1 312 ? -0.929 2.694 -24.313 1.00 74.50 312 CYS A CA 1
ATOM 2320 C C . CYS A 1 312 ? -2.199 3.488 -24.623 1.00 74.50 312 CYS A C 1
ATOM 2322 O O . CYS A 1 312 ? -2.354 4.618 -24.159 1.00 74.50 312 CYS A O 1
ATOM 2324 N N . ASP A 1 313 ? -3.120 2.879 -25.372 1.00 86.31 313 ASP A N 1
ATOM 2325 C CA . ASP A 1 313 ? -4.477 3.412 -25.471 1.00 86.31 313 ASP A CA 1
ATOM 2326 C C . ASP A 1 313 ? -5.055 3.636 -24.053 1.00 86.31 313 ASP A C 1
ATOM 2328 O O . ASP A 1 313 ? -4.815 2.799 -23.174 1.00 86.31 313 ASP A O 1
ATOM 2332 N N . PRO A 1 314 ? -5.806 4.727 -23.801 1.00 84.25 314 PRO A N 1
ATOM 2333 C CA . PRO A 1 314 ? -6.325 5.059 -22.471 1.00 84.25 314 PRO A CA 1
ATOM 2334 C C . PRO A 1 314 ? -7.178 3.968 -21.805 1.00 84.25 314 PRO A C 1
ATOM 2336 O O . PRO A 1 314 ? -7.361 3.986 -20.587 1.00 84.25 314 PRO A O 1
ATOM 2339 N N . THR A 1 315 ? -7.722 3.021 -22.573 1.00 85.00 315 THR A N 1
ATOM 2340 C CA . THR A 1 315 ? -8.488 1.878 -22.048 1.00 85.00 315 THR A CA 1
ATOM 2341 C C . THR A 1 315 ? -7.598 0.709 -21.606 1.00 85.00 315 THR A C 1
ATOM 2343 O O . THR A 1 315 ? -8.011 -0.107 -20.772 1.00 85.00 315 THR A O 1
ATOM 2346 N N . CYS A 1 316 ? -6.361 0.632 -22.108 1.00 85.12 316 CYS A N 1
ATOM 2347 C CA . CYS A 1 316 ? -5.396 -0.391 -21.730 1.00 85.12 316 CYS A CA 1
ATOM 2348 C C . CYS A 1 316 ? -4.641 0.002 -20.450 1.00 85.12 316 CYS A C 1
ATOM 2350 O O . CYS A 1 316 ? -4.188 1.135 -20.284 1.00 85.12 316 CYS A O 1
ATOM 2352 N N . LYS A 1 317 ? -4.384 -0.987 -19.594 1.00 82.62 317 LYS A N 1
ATOM 2353 C CA . LYS A 1 317 ? -3.419 -0.868 -18.492 1.00 82.62 317 LYS A CA 1
ATOM 2354 C C . LYS A 1 317 ? -1.998 -1.193 -18.953 1.00 82.62 317 LYS A C 1
ATOM 2356 O O . LYS A 1 317 ? -1.042 -0.552 -18.524 1.00 82.62 317 LYS A O 1
ATOM 2361 N N . THR A 1 318 ? -1.860 -2.181 -19.836 1.00 76.44 318 THR A N 1
ATOM 2362 C CA . THR A 1 318 ? -0.610 -2.528 -20.531 1.00 76.44 318 THR A CA 1
ATOM 2363 C C . THR A 1 318 ? -0.915 -2.869 -21.986 1.00 76.44 318 THR A C 1
ATOM 2365 O O . THR A 1 318 ? -2.015 -3.331 -22.296 1.00 76.44 318 THR A O 1
ATOM 2368 N N . CYS A 1 319 ? 0.046 -2.671 -22.886 1.00 77.69 319 CYS A N 1
ATOM 2369 C CA . CYS A 1 319 ? -0.137 -2.876 -24.320 1.00 77.69 319 CYS A CA 1
ATOM 2370 C C . CYS A 1 319 ? 1.147 -3.380 -24.994 1.00 77.69 319 CYS A C 1
ATOM 2372 O O . CYS A 1 319 ? 2.248 -3.185 -24.484 1.00 77.69 319 CYS A O 1
ATOM 2374 N N . SER A 1 320 ? 1.002 -4.041 -26.142 1.00 77.31 320 SER A N 1
ATOM 2375 C CA . SER A 1 320 ? 2.102 -4.497 -26.998 1.00 77.31 320 SER A CA 1
ATOM 2376 C C . SER A 1 320 ? 2.418 -3.526 -28.143 1.00 77.31 320 SER A C 1
ATOM 2378 O O . SER A 1 320 ? 3.356 -3.773 -28.895 1.00 77.31 320 SER A O 1
ATOM 2380 N N . ALA A 1 321 ? 1.630 -2.459 -28.313 1.00 72.94 321 ALA A N 1
ATOM 2381 C CA . ALA A 1 321 ? 1.875 -1.380 -29.270 1.00 72.94 321 ALA A CA 1
ATOM 2382 C C . ALA A 1 321 ? 1.338 -0.045 -28.727 1.00 72.94 321 ALA A C 1
ATOM 2384 O O . ALA A 1 321 ? 0.323 -0.025 -28.031 1.00 72.94 321 ALA A O 1
ATOM 2385 N N . SER A 1 322 ? 2.022 1.055 -29.054 1.00 74.88 322 SER A N 1
ATOM 2386 C CA . SER A 1 322 ? 1.647 2.407 -28.621 1.00 74.88 322 SER A CA 1
ATOM 2387 C C . SER A 1 322 ? 0.354 2.873 -29.297 1.00 74.88 322 SER A C 1
ATOM 2389 O O . SER A 1 322 ? 0.193 2.692 -30.502 1.00 74.88 322 SER A O 1
ATOM 2391 N N . ASN A 1 323 ? -0.541 3.486 -28.519 1.00 76.56 323 ASN A N 1
ATOM 2392 C CA . ASN A 1 323 ? -1.810 4.107 -28.909 1.00 76.56 323 ASN A CA 1
ATOM 2393 C C . ASN A 1 323 ? -2.718 3.221 -29.785 1.00 76.56 323 ASN A C 1
ATOM 2395 O O . ASN A 1 323 ? -3.514 3.732 -30.570 1.00 76.56 323 ASN A O 1
ATOM 2399 N N . ASP A 1 324 ? -2.606 1.896 -29.655 1.00 83.06 324 ASP A N 1
ATOM 2400 C CA . ASP A 1 324 ? -3.432 0.934 -30.382 1.00 83.06 324 ASP A CA 1
ATOM 2401 C C . ASP A 1 324 ? -4.364 0.190 -29.416 1.00 83.06 324 ASP A C 1
ATOM 2403 O O . ASP A 1 324 ? -3.951 -0.701 -28.666 1.00 83.06 324 ASP A O 1
ATOM 2407 N N . ALA A 1 325 ? -5.654 0.533 -29.476 1.00 84.50 325 ALA A N 1
ATOM 2408 C CA . ALA A 1 325 ? -6.722 -0.088 -28.693 1.00 84.50 325 ALA A CA 1
ATOM 2409 C C . ALA A 1 325 ? -6.882 -1.600 -28.948 1.00 84.50 325 ALA A C 1
ATOM 2411 O O . ALA A 1 325 ? -7.557 -2.283 -28.181 1.00 84.50 325 ALA A O 1
ATOM 2412 N N . LYS A 1 326 ? -6.287 -2.135 -30.024 1.00 88.88 326 LYS A N 1
ATOM 2413 C CA . LYS A 1 326 ? -6.306 -3.557 -30.408 1.00 88.88 326 LYS A CA 1
ATOM 2414 C C . LYS A 1 326 ? -5.016 -4.297 -30.036 1.00 88.88 326 LYS A C 1
ATOM 2416 O O . LYS A 1 326 ? -4.688 -5.360 -30.576 1.00 88.88 326 LYS A O 1
ATOM 2421 N N . LYS A 1 327 ? -4.203 -3.694 -29.177 1.00 87.06 327 LYS A N 1
ATOM 2422 C CA . LYS A 1 327 ? -2.938 -4.264 -28.710 1.00 87.06 327 LYS A CA 1
ATOM 2423 C C . LYS A 1 327 ? -2.821 -4.171 -27.198 1.00 87.06 327 LYS A C 1
ATOM 2425 O O . LYS A 1 327 ? -1.710 -4.193 -26.677 1.00 87.06 327 LYS A O 1
ATOM 2430 N N . CYS A 1 328 ? -3.937 -4.099 -26.476 1.00 83.25 328 CYS A N 1
ATOM 2431 C CA . CYS A 1 328 ? -3.916 -4.229 -25.030 1.00 83.25 328 CYS A CA 1
ATOM 2432 C C . CYS A 1 328 ? -3.479 -5.650 -24.642 1.00 83.25 328 CYS A C 1
ATOM 2434 O O . CYS A 1 328 ? -3.917 -6.650 -25.211 1.00 83.25 328 CYS A O 1
ATOM 2436 N N . THR A 1 329 ? -2.619 -5.739 -23.636 1.00 83.94 329 THR A N 1
ATOM 2437 C CA . THR A 1 329 ? -2.255 -6.995 -22.966 1.00 83.94 329 THR A CA 1
ATOM 2438 C C . THR A 1 329 ? -2.918 -7.106 -21.594 1.00 83.94 329 THR A C 1
ATOM 2440 O O . THR A 1 329 ? -3.069 -8.206 -21.073 1.00 83.94 329 THR A O 1
ATOM 2443 N N . SER A 1 330 ? -3.372 -5.982 -21.031 1.00 85.62 330 SER A N 1
ATOM 2444 C CA . SER A 1 330 ? -4.271 -5.925 -19.876 1.00 85.62 330 SER A CA 1
ATOM 2445 C C . SER A 1 330 ? -5.085 -4.628 -19.886 1.00 85.62 330 SER A C 1
ATOM 2447 O O . SER A 1 330 ? -4.719 -3.660 -20.560 1.00 85.62 330 SER A O 1
ATOM 2449 N N . CYS A 1 331 ? -6.186 -4.604 -19.137 1.00 86.94 331 CYS A N 1
ATOM 2450 C CA . CYS A 1 331 ? -7.166 -3.521 -19.161 1.00 86.94 331 CYS A CA 1
ATOM 2451 C C . CYS A 1 331 ? -7.212 -2.729 -17.860 1.00 86.94 331 CYS A C 1
ATOM 2453 O O . CYS A 1 331 ? -6.910 -3.257 -16.787 1.00 86.94 331 CYS A O 1
ATOM 2455 N N . ASN A 1 332 ? -7.594 -1.456 -17.967 1.00 85.50 332 ASN A N 1
ATOM 2456 C CA . ASN A 1 332 ? -7.909 -0.638 -16.802 1.00 85.50 332 ASN A CA 1
ATOM 2457 C C . ASN A 1 332 ? -9.175 -1.163 -16.104 1.00 85.50 332 ASN A C 1
ATOM 2459 O O . ASN A 1 332 ? -9.979 -1.882 -16.700 1.00 85.50 332 ASN A O 1
ATOM 2463 N N . THR A 1 333 ? -9.355 -0.810 -14.829 1.00 86.75 333 THR A N 1
ATOM 2464 C CA . THR A 1 333 ? -10.533 -1.207 -14.040 1.00 86.75 333 THR A CA 1
ATOM 2465 C C . THR A 1 333 ? -11.833 -0.863 -14.779 1.00 86.75 333 THR A C 1
ATOM 2467 O O . THR A 1 333 ? -11.913 0.136 -15.497 1.00 86.75 333 THR A O 1
ATOM 2470 N N . GLY A 1 334 ? -12.851 -1.715 -14.639 1.00 87.94 334 GLY A N 1
ATOM 2471 C CA . GLY A 1 334 ? -14.108 -1.586 -15.377 1.00 87.94 334 GLY A CA 1
ATOM 2472 C C . GLY A 1 334 ? -14.053 -2.056 -16.835 1.00 87.94 334 GLY A C 1
ATOM 2473 O O . GLY A 1 334 ? -15.027 -1.846 -17.553 1.00 87.94 334 GLY A O 1
ATOM 2474 N N . HIS A 1 335 ? -12.962 -2.692 -17.278 1.00 91.94 335 HIS A N 1
ATOM 2475 C CA . HIS A 1 335 ? -12.833 -3.273 -18.617 1.00 91.94 335 HIS A CA 1
ATOM 2476 C C . HIS A 1 335 ? -12.276 -4.703 -18.564 1.00 91.94 335 HIS A C 1
ATOM 2478 O O . HIS A 1 335 ? -11.481 -5.035 -17.686 1.00 91.94 335 HIS A O 1
ATOM 2484 N N . TYR A 1 336 ? -12.647 -5.535 -19.538 1.00 92.12 336 TYR A N 1
ATOM 2485 C CA . TYR A 1 336 ? -12.113 -6.885 -19.733 1.00 92.12 336 TYR A CA 1
ATOM 2486 C C . TYR A 1 336 ? -11.433 -7.024 -21.101 1.00 92.12 336 TYR A C 1
ATOM 2488 O O . TYR A 1 336 ? -11.771 -6.319 -22.056 1.00 92.12 336 TYR A O 1
ATOM 2496 N N . LEU A 1 337 ? -10.463 -7.937 -21.199 1.00 91.19 337 LEU A N 1
ATOM 2497 C CA . LEU A 1 337 ? -9.687 -8.153 -22.419 1.00 91.19 337 LEU A CA 1
ATOM 2498 C C . LEU A 1 337 ? -10.431 -9.086 -23.386 1.00 91.19 337 LEU A C 1
ATOM 2500 O O . LEU A 1 337 ? -10.604 -10.273 -23.109 1.00 91.19 337 LEU A O 1
ATOM 2504 N N . SER A 1 338 ? -10.829 -8.569 -24.546 1.00 85.75 338 SER A N 1
ATOM 2505 C CA . SER A 1 338 ? -11.366 -9.367 -25.649 1.00 85.75 338 SER A CA 1
ATOM 2506 C C . SER A 1 338 ? -10.236 -10.116 -26.363 1.00 85.75 338 SER A C 1
ATOM 2508 O O . SER A 1 338 ? -9.250 -9.512 -26.793 1.00 85.75 338 SER A O 1
ATOM 2510 N N . SER A 1 339 ? -10.370 -11.439 -26.497 1.00 74.19 339 SER A N 1
ATOM 2511 C CA . SER A 1 339 ? -9.280 -12.346 -26.893 1.00 74.19 339 SER A CA 1
ATOM 2512 C C . SER A 1 339 ? -8.814 -12.213 -28.349 1.00 74.19 339 SER A C 1
ATOM 2514 O O . SER A 1 339 ? -7.809 -12.817 -28.713 1.00 74.19 339 SER A O 1
ATOM 2516 N N . ASN A 1 340 ? -9.487 -11.422 -29.191 1.00 74.62 340 ASN A N 1
ATOM 2517 C CA . ASN A 1 340 ? -8.960 -11.022 -30.496 1.00 74.62 340 ASN A CA 1
ATOM 2518 C C . ASN A 1 340 ? -9.766 -9.828 -31.040 1.00 74.62 340 ASN A C 1
ATOM 2520 O O . ASN A 1 340 ? -10.964 -9.989 -31.270 1.00 74.62 340 ASN A O 1
ATOM 2524 N N . PRO A 1 341 ? -9.171 -8.641 -31.249 1.00 63.94 341 PRO A N 1
ATOM 2525 C CA . PRO A 1 341 ? -7.741 -8.345 -31.285 1.00 63.94 341 PRO A CA 1
ATOM 2526 C C . PRO A 1 341 ? -7.260 -7.662 -29.992 1.00 63.94 341 PRO A C 1
ATOM 2528 O O . PRO A 1 341 ? -7.030 -6.469 -30.016 1.00 63.94 341 PRO A O 1
ATOM 2531 N N . GLY A 1 342 ? -7.145 -8.359 -28.852 1.00 81.31 342 GLY A N 1
ATOM 2532 C CA . GLY A 1 342 ? -6.543 -7.793 -27.626 1.00 81.31 342 GLY A CA 1
ATOM 2533 C C . GLY A 1 342 ? -7.098 -6.420 -27.221 1.00 81.31 342 GLY A C 1
ATOM 2534 O O . GLY A 1 342 ? -6.329 -5.495 -26.980 1.00 81.31 342 GLY A O 1
ATOM 2535 N N . GLN A 1 343 ? -8.424 -6.265 -27.227 1.00 91.88 343 GLN A N 1
ATOM 2536 C CA . GLN A 1 343 ? -9.096 -4.980 -27.012 1.00 91.88 343 GLN A CA 1
ATOM 2537 C C . GLN A 1 343 ? -9.776 -4.935 -25.646 1.00 91.88 343 GLN A C 1
ATOM 2539 O O . GLN A 1 343 ? -10.483 -5.872 -25.273 1.00 91.88 343 GLN A O 1
ATOM 2544 N N . CYS A 1 344 ? -9.618 -3.828 -24.923 1.00 92.06 344 CYS A N 1
ATOM 2545 C CA . CYS A 1 344 ? -10.305 -3.609 -23.654 1.00 92.06 344 CYS A CA 1
ATOM 2546 C C . CYS A 1 344 ? -11.741 -3.135 -23.876 1.00 92.06 344 CYS A C 1
ATOM 2548 O O . CYS A 1 344 ? -11.982 -2.080 -24.454 1.00 92.06 344 CYS A O 1
ATOM 2550 N N . THR A 1 345 ? -12.703 -3.937 -23.423 1.00 92.50 345 THR A N 1
ATOM 2551 C CA . THR A 1 345 ? -14.140 -3.654 -23.546 1.00 92.50 345 THR A CA 1
ATOM 2552 C C . THR A 1 345 ? -14.718 -3.352 -22.174 1.00 92.50 345 THR A C 1
ATOM 2554 O O . THR A 1 345 ? -14.416 -4.064 -21.218 1.00 92.50 345 THR A O 1
ATOM 2557 N N . ALA A 1 346 ? -15.536 -2.307 -22.066 1.00 91.19 346 ALA A N 1
ATOM 2558 C CA . ALA A 1 346 ? -16.156 -1.924 -20.803 1.00 91.19 346 ALA A CA 1
ATOM 2559 C C . ALA A 1 346 ? -17.059 -3.041 -20.251 1.00 91.19 346 ALA A C 1
ATOM 2561 O O . ALA A 1 346 ? -17.754 -3.733 -20.999 1.00 91.19 346 ALA A O 1
ATOM 2562 N N . CYS A 1 347 ? -17.067 -3.196 -18.929 1.00 91.38 347 CYS A N 1
ATOM 2563 C CA . CYS A 1 347 ? -18.017 -4.050 -18.231 1.00 91.38 347 CYS A CA 1
ATOM 2564 C C . CYS A 1 347 ? -19.449 -3.537 -18.437 1.00 91.38 347 CYS A C 1
ATOM 2566 O O . CYS A 1 347 ? -19.687 -2.330 -18.502 1.00 91.38 347 CYS A O 1
ATOM 2568 N N . THR A 1 348 ? -20.421 -4.449 -18.486 1.00 90.12 348 THR A N 1
ATOM 2569 C CA . THR A 1 348 ? -21.835 -4.091 -18.649 1.00 90.12 348 THR A CA 1
ATOM 2570 C C . THR A 1 348 ? -22.342 -3.312 -17.426 1.00 90.12 348 THR A C 1
ATOM 2572 O O . THR A 1 348 ? -22.357 -3.876 -16.326 1.00 90.12 348 THR A O 1
ATOM 2575 N N . PRO A 1 349 ? -22.811 -2.054 -17.579 1.00 84.12 349 PRO A N 1
ATOM 2576 C CA . PRO A 1 349 ? -23.190 -1.212 -16.440 1.00 84.12 349 PRO A CA 1
ATOM 2577 C C . PRO A 1 349 ? -24.294 -1.806 -15.559 1.00 84.12 349 PRO A C 1
ATOM 2579 O O . PRO A 1 349 ? -24.228 -1.701 -14.339 1.00 84.12 349 PRO A O 1
ATOM 2582 N N . SER A 1 350 ? -25.276 -2.496 -16.150 1.00 81.88 350 SER A N 1
ATOM 2583 C CA . SER A 1 350 ? -26.405 -3.096 -15.420 1.00 81.88 350 SER A CA 1
ATOM 2584 C C . SER A 1 350 ? -26.016 -4.246 -14.484 1.00 81.88 350 SER A C 1
ATOM 2586 O O . SER A 1 350 ? -26.838 -4.681 -13.677 1.00 81.88 350 SER A O 1
ATOM 2588 N N . LEU A 1 351 ? -24.787 -4.761 -14.592 1.00 85.50 351 LEU A N 1
ATOM 2589 C CA . LEU A 1 351 ? -24.270 -5.813 -13.717 1.00 85.50 351 LEU A CA 1
ATOM 2590 C C . LEU A 1 351 ? -23.556 -5.269 -12.479 1.00 85.50 351 LEU A C 1
ATOM 2592 O O . LEU A 1 351 ? -23.203 -6.072 -11.627 1.00 85.50 351 LEU A O 1
ATOM 2596 N N . ASN A 1 352 ? -23.342 -3.950 -12.360 1.00 88.25 352 ASN A N 1
ATOM 2597 C CA . ASN A 1 352 ? -22.675 -3.312 -11.215 1.00 88.25 352 ASN A CA 1
ATOM 2598 C C . ASN A 1 352 ? -21.282 -3.905 -10.887 1.00 88.25 352 ASN A C 1
ATOM 2600 O O . ASN A 1 352 ? -20.870 -3.965 -9.723 1.00 88.25 352 ASN A O 1
ATOM 2604 N N . CYS A 1 353 ? -20.543 -4.354 -11.909 1.00 90.19 353 CYS A N 1
ATOM 2605 C CA . CYS A 1 353 ? -19.185 -4.875 -11.745 1.00 90.19 353 CYS A CA 1
ATOM 2606 C C . CYS A 1 353 ? -18.180 -3.738 -11.488 1.00 90.19 353 CYS A C 1
ATOM 2608 O O . CYS A 1 353 ? -18.234 -2.690 -12.139 1.00 90.19 353 CYS A O 1
ATOM 2610 N N . GLN A 1 354 ? -17.222 -3.969 -10.590 1.00 92.94 354 GLN A N 1
ATOM 2611 C CA . GLN A 1 354 ? -15.987 -3.179 -10.509 1.00 92.94 354 GLN A CA 1
ATOM 2612 C C . GLN A 1 354 ? -14.923 -3.773 -11.446 1.00 92.94 354 GLN A C 1
ATOM 2614 O O . GLN A 1 354 ? -14.260 -3.046 -12.187 1.00 92.94 354 GLN A O 1
ATOM 2619 N N . GLU A 1 355 ? -14.819 -5.101 -11.468 1.00 92.12 355 GLU A N 1
ATOM 2620 C CA . GLU A 1 355 ? -14.043 -5.864 -12.442 1.00 92.12 355 GLU A CA 1
ATOM 2621 C C . GLU A 1 355 ? -14.911 -6.970 -13.040 1.00 92.12 355 GLU A C 1
ATOM 2623 O O . GLU A 1 355 ? -15.787 -7.527 -12.373 1.00 92.12 355 GLU A O 1
ATOM 2628 N N . CYS A 1 356 ? -14.671 -7.295 -14.306 1.00 91.94 356 CYS A N 1
ATOM 2629 C CA . CYS A 1 356 ? -15.389 -8.335 -15.024 1.00 91.94 356 CYS A CA 1
ATOM 2630 C C . CYS A 1 356 ? -14.428 -9.177 -15.864 1.00 91.94 356 CYS A C 1
ATOM 2632 O O . CYS A 1 356 ? -13.375 -8.712 -16.295 1.00 91.94 356 CYS A O 1
ATOM 2634 N N . SER A 1 357 ? -14.799 -10.435 -16.091 1.00 90.25 357 SER A N 1
ATOM 2635 C CA . SER A 1 357 ? -14.047 -11.358 -16.952 1.00 90.25 357 SER A CA 1
ATOM 2636 C C . SER A 1 357 ? -14.563 -11.360 -18.392 1.00 90.25 357 SER A C 1
ATOM 2638 O O . SER A 1 357 ? -13.827 -11.696 -19.316 1.00 90.25 357 SER A O 1
ATOM 2640 N N . ASN A 1 358 ? -15.827 -10.983 -18.581 1.00 90.88 358 ASN A N 1
ATOM 2641 C CA . ASN A 1 358 ? -16.494 -10.818 -19.866 1.00 90.88 358 ASN A CA 1
ATOM 2642 C C . ASN A 1 358 ? -17.717 -9.893 -19.696 1.00 90.88 358 ASN A C 1
ATOM 2644 O O . ASN A 1 358 ? -17.979 -9.397 -18.599 1.00 90.88 358 ASN A O 1
ATOM 2648 N N . SER A 1 359 ? -18.499 -9.693 -20.760 1.00 88.69 359 SER A N 1
ATOM 2649 C CA . SER A 1 359 ? -19.689 -8.828 -20.751 1.00 88.69 359 SER A CA 1
ATOM 2650 C C . SER A 1 359 ? -20.798 -9.261 -19.781 1.00 88.69 359 SER A C 1
ATOM 2652 O O . SER A 1 359 ? -21.696 -8.474 -19.500 1.00 88.69 359 SER A O 1
ATOM 2654 N N . SER A 1 360 ? -20.768 -10.492 -19.274 1.00 88.38 360 SER A N 1
ATOM 2655 C CA . SER A 1 360 ? -21.835 -11.092 -18.463 1.00 88.38 360 SER A CA 1
ATOM 2656 C C . SER A 1 360 ? -21.390 -11.525 -17.063 1.00 88.38 360 SER A C 1
ATOM 2658 O O . SER A 1 360 ? -22.225 -11.943 -16.268 1.00 88.38 360 SER A O 1
ATOM 2660 N N . THR A 1 361 ? -20.096 -11.454 -16.742 1.00 90.62 361 THR A N 1
ATOM 2661 C CA . THR A 1 361 ? -19.547 -12.059 -15.519 1.00 90.62 361 THR A CA 1
ATOM 2662 C C . THR A 1 361 ? -18.618 -11.091 -14.796 1.00 90.62 361 THR A C 1
ATOM 2664 O O . THR A 1 361 ? -17.517 -10.803 -15.273 1.00 90.62 361 THR A O 1
ATOM 2667 N N . CYS A 1 362 ? -19.033 -10.636 -13.615 1.00 92.31 362 CYS A N 1
ATOM 2668 C CA . CYS A 1 362 ? -18.206 -9.868 -12.694 1.00 92.31 362 CYS A CA 1
ATOM 2669 C C . CYS A 1 362 ? -17.208 -10.780 -11.962 1.00 92.31 362 CYS A C 1
ATOM 2671 O O . CYS A 1 362 ? -17.507 -11.928 -11.634 1.00 92.31 362 CYS A O 1
ATOM 2673 N N . THR A 1 363 ? -16.026 -10.251 -11.668 1.00 92.38 363 THR A N 1
ATOM 2674 C CA . THR A 1 363 ? -15.037 -10.859 -10.762 1.00 92.38 363 THR A CA 1
ATOM 2675 C C . THR A 1 363 ? -14.968 -10.112 -9.436 1.00 92.38 363 THR A C 1
ATOM 2677 O O . THR A 1 363 ? -14.674 -10.717 -8.409 1.00 92.38 363 THR A O 1
ATOM 2680 N N . THR A 1 364 ? -15.291 -8.816 -9.436 1.00 91.50 364 THR A N 1
ATOM 2681 C CA . THR A 1 364 ? -15.486 -7.999 -8.233 1.00 91.50 364 THR A CA 1
ATOM 2682 C C . THR A 1 364 ? -16.639 -7.020 -8.446 1.00 91.50 364 THR A C 1
ATOM 2684 O O . THR A 1 364 ? -16.966 -6.646 -9.576 1.00 91.50 364 THR A O 1
ATOM 2687 N N . CYS A 1 365 ? -17.279 -6.607 -7.356 1.00 90.38 365 CYS A N 1
ATOM 2688 C CA . CYS A 1 365 ? -18.469 -5.762 -7.390 1.00 90.38 365 CYS A CA 1
ATOM 2689 C C . CYS A 1 365 ? -18.165 -4.338 -6.959 1.00 90.38 365 CYS A C 1
ATOM 2691 O O . CYS A 1 365 ? -17.297 -4.117 -6.120 1.00 90.38 365 CYS A O 1
ATOM 2693 N N . GLN A 1 366 ? -18.917 -3.381 -7.502 1.00 89.62 366 GLN A N 1
ATOM 2694 C CA . GLN A 1 366 ? -18.871 -2.003 -7.022 1.00 89.62 366 GLN A CA 1
ATOM 2695 C C . GLN A 1 366 ? -19.230 -1.933 -5.533 1.00 89.62 366 GLN A C 1
ATOM 2697 O O . GLN A 1 366 ? -19.961 -2.778 -5.007 1.00 89.62 366 GLN A O 1
ATOM 2702 N N . THR A 1 367 ? -18.728 -0.903 -4.853 1.00 86.94 367 THR A N 1
ATOM 2703 C CA . THR A 1 367 ? -19.007 -0.657 -3.436 1.00 86.94 367 THR A CA 1
ATOM 2704 C C . THR A 1 367 ? -20.508 -0.722 -3.153 1.00 86.94 367 THR A C 1
ATOM 2706 O O . THR A 1 367 ? -21.303 -0.048 -3.806 1.00 86.94 367 THR A O 1
ATOM 2709 N N . GLY A 1 368 ? -20.895 -1.532 -2.165 1.00 76.00 368 GLY A N 1
ATOM 2710 C CA . GLY A 1 368 ? -22.297 -1.741 -1.795 1.00 76.00 368 GLY A CA 1
ATOM 2711 C C . GLY A 1 368 ? -22.996 -2.892 -2.525 1.00 76.00 368 GLY A C 1
ATOM 2712 O O . GLY A 1 368 ? -24.187 -3.075 -2.309 1.00 76.00 368 GLY A O 1
ATOM 2713 N N . TYR A 1 369 ? -22.288 -3.682 -3.338 1.00 84.88 369 TYR A N 1
ATOM 2714 C CA . TYR A 1 369 ? -22.805 -4.894 -3.983 1.00 84.88 369 TYR A CA 1
ATOM 2715 C C . TYR A 1 369 ? -21.975 -6.130 -3.599 1.00 84.88 369 TYR A C 1
ATOM 2717 O O . TYR A 1 369 ? -20.793 -6.034 -3.274 1.00 84.88 369 TYR A O 1
ATOM 2725 N N . THR A 1 370 ? -22.590 -7.312 -3.648 1.00 83.62 370 THR A N 1
ATOM 2726 C CA . THR A 1 370 ? -21.986 -8.602 -3.287 1.00 83.62 370 THR A CA 1
ATOM 2727 C C . THR A 1 370 ? -21.971 -9.553 -4.482 1.00 83.62 370 THR A C 1
ATOM 2729 O O . THR A 1 370 ? -23.002 -9.751 -5.137 1.00 83.62 370 THR A O 1
ATOM 2732 N N . LEU A 1 371 ? -20.808 -10.163 -4.741 1.00 86.00 371 LEU A N 1
ATOM 2733 C CA . LEU A 1 371 ? -20.601 -11.107 -5.841 1.00 86.00 371 LEU A CA 1
ATOM 2734 C C . LEU A 1 371 ? -21.347 -12.414 -5.579 1.00 86.00 371 LEU A C 1
ATOM 2736 O O . LEU A 1 371 ? -21.212 -13.015 -4.514 1.00 86.00 371 LEU A O 1
ATOM 2740 N N . GLN A 1 372 ? -22.120 -12.851 -6.562 1.00 84.62 372 GLN A N 1
ATOM 2741 C CA . GLN A 1 372 ? -22.868 -14.097 -6.520 1.00 84.62 372 GLN A CA 1
ATOM 2742 C C . GLN A 1 372 ? -22.123 -15.227 -7.230 1.00 84.62 372 GLN A C 1
ATOM 2744 O O . GLN A 1 372 ? -21.221 -15.000 -8.034 1.00 84.62 372 GLN A O 1
ATOM 2749 N N . ILE A 1 373 ? -22.558 -16.462 -6.974 1.00 81.31 373 ILE A N 1
ATOM 2750 C CA . ILE A 1 373 ? -22.003 -17.673 -7.601 1.00 81.31 373 ILE A CA 1
ATOM 2751 C C . ILE A 1 373 ? -22.169 -17.653 -9.130 1.00 81.31 373 ILE A C 1
ATOM 2753 O O . ILE A 1 373 ? -21.313 -18.168 -9.841 1.00 81.31 373 ILE A O 1
ATOM 2757 N N . ASP A 1 374 ? -23.242 -17.042 -9.641 1.00 80.88 374 ASP A N 1
ATOM 2758 C CA . ASP A 1 374 ? -23.498 -16.888 -11.081 1.00 80.88 374 ASP A CA 1
ATOM 2759 C C . ASP A 1 374 ? -22.666 -15.769 -11.743 1.00 80.88 374 ASP A C 1
ATOM 2761 O O . ASP A 1 374 ? -22.787 -15.537 -12.944 1.00 80.88 374 ASP A O 1
ATOM 2765 N N . GLY A 1 375 ? -21.812 -15.080 -10.976 1.00 82.12 375 GLY A N 1
ATOM 2766 C CA . GLY A 1 375 ? -20.980 -13.981 -11.459 1.00 82.12 375 GLY A CA 1
ATOM 2767 C C . GLY A 1 375 ? -21.694 -12.632 -11.558 1.00 82.12 375 GLY A C 1
ATOM 2768 O O . GLY A 1 375 ? -21.108 -11.688 -12.082 1.00 82.12 375 GLY A O 1
ATOM 2769 N N . SER A 1 376 ? -22.931 -12.500 -11.068 1.00 84.44 376 SER A N 1
ATOM 2770 C CA . SER A 1 376 ? -23.628 -11.209 -10.968 1.00 84.44 376 SER A CA 1
ATOM 2771 C C . SER A 1 376 ? -23.297 -10.473 -9.662 1.00 84.44 376 SER A C 1
ATOM 2773 O O . SER A 1 376 ? -22.992 -11.097 -8.643 1.00 84.44 376 SER A O 1
ATOM 2775 N N . CYS A 1 377 ? -23.377 -9.139 -9.660 1.00 86.19 377 CYS A N 1
ATOM 2776 C CA . CYS A 1 377 ? -23.274 -8.334 -8.440 1.00 86.19 377 CYS A CA 1
ATOM 2777 C C . CYS A 1 377 ? -24.655 -7.872 -7.985 1.00 86.19 377 CYS A C 1
ATOM 2779 O O . CYS A 1 377 ? -25.366 -7.173 -8.709 1.00 86.19 377 CYS A O 1
ATOM 2781 N N . LYS A 1 378 ? -25.034 -8.256 -6.764 1.00 82.00 378 LYS A N 1
ATOM 2782 C CA . LYS A 1 378 ? -26.351 -7.963 -6.185 1.00 82.00 378 LYS A CA 1
ATOM 2783 C C . LYS A 1 378 ? -26.212 -7.047 -4.984 1.00 82.00 378 LYS A C 1
ATOM 2785 O O . LYS A 1 378 ? -25.313 -7.247 -4.170 1.00 82.00 378 LYS A O 1
ATOM 2790 N N . LYS A 1 379 ? -27.090 -6.054 -4.861 1.00 79.12 379 LYS A N 1
ATOM 2791 C CA . LYS A 1 379 ? -27.119 -5.212 -3.665 1.00 79.12 379 LYS A CA 1
ATOM 2792 C C . LYS A 1 379 ? -27.612 -6.083 -2.499 1.00 79.12 379 LYS A C 1
ATOM 2794 O O . LYS A 1 379 ? -28.622 -6.769 -2.674 1.00 79.12 379 LYS A O 1
ATOM 2799 N N . PRO A 1 380 ? -26.922 -6.122 -1.347 1.00 74.31 380 PRO A N 1
ATOM 2800 C CA . PRO A 1 380 ? -27.457 -6.791 -0.172 1.00 74.31 380 PRO A CA 1
ATOM 2801 C C . PRO A 1 380 ? -28.782 -6.124 0.208 1.00 74.31 380 PRO A C 1
ATOM 2803 O O . PRO A 1 380 ? -28.934 -4.913 0.030 1.00 74.31 380 PRO A O 1
ATOM 2806 N N . CYS A 1 381 ? -29.741 -6.918 0.689 1.00 76.25 381 CYS A N 1
ATOM 2807 C CA . CYS A 1 381 ? -31.021 -6.389 1.150 1.00 76.25 381 CYS A CA 1
ATOM 2808 C C . CYS A 1 381 ? -30.800 -5.326 2.241 1.00 76.25 381 CYS A C 1
ATOM 2810 O O . CYS A 1 381 ? -29.778 -5.339 2.933 1.00 76.25 381 CYS A O 1
ATOM 2812 N N . ASP A 1 382 ? -31.760 -4.415 2.396 1.00 80.62 382 ASP A N 1
ATOM 2813 C CA . ASP A 1 382 ? -31.767 -3.440 3.482 1.00 80.62 382 ASP A CA 1
ATOM 2814 C C . ASP A 1 382 ? -31.595 -4.154 4.831 1.00 80.62 382 ASP A C 1
ATOM 2816 O O . ASP A 1 382 ? -32.069 -5.276 5.013 1.00 80.62 382 ASP A O 1
ATOM 2820 N N . GLN A 1 383 ? -30.914 -3.517 5.784 1.00 83.31 383 GLN A N 1
ATOM 2821 C CA . GLN A 1 383 ? -30.611 -4.119 7.084 1.00 83.31 383 GLN A CA 1
ATOM 2822 C C . GLN A 1 383 ? -31.877 -4.509 7.871 1.00 83.31 383 GLN A C 1
ATOM 2824 O O . GLN A 1 383 ? -31.814 -5.375 8.742 1.00 83.31 383 GLN A O 1
ATOM 2829 N N . SER A 1 384 ? -33.023 -3.899 7.562 1.00 84.88 384 SER A N 1
ATOM 2830 C CA . SER A 1 384 ? -34.330 -4.267 8.114 1.00 84.88 384 SER A CA 1
ATOM 2831 C C . SER A 1 384 ? -34.971 -5.487 7.425 1.00 84.88 384 SER A C 1
ATOM 2833 O O . SER A 1 384 ? -35.799 -6.174 8.034 1.00 84.88 384 SER A O 1
ATOM 2835 N N . CYS A 1 385 ? -34.568 -5.813 6.190 1.00 86.69 385 CYS A N 1
ATOM 2836 C CA . CYS A 1 385 ? -35.055 -6.964 5.431 1.00 86.69 385 CYS A CA 1
ATOM 2837 C C . CYS A 1 385 ? -34.274 -8.243 5.777 1.00 86.69 385 CYS A C 1
ATOM 2839 O O . CYS A 1 385 ? -33.073 -8.352 5.532 1.00 86.69 385 CYS A O 1
ATOM 2841 N N . LYS A 1 386 ? -34.984 -9.294 6.190 1.00 84.75 386 LYS A N 1
ATOM 2842 C CA . LYS A 1 386 ? -34.433 -10.656 6.279 1.00 84.75 386 LYS A CA 1
ATOM 2843 C C . LYS A 1 386 ? -34.325 -11.329 4.905 1.00 84.75 386 LYS A C 1
ATOM 2845 O O . LYS A 1 386 ? -33.391 -12.085 4.663 1.00 84.75 386 LYS A O 1
ATOM 2850 N N . THR A 1 387 ? -35.266 -11.047 4.002 1.00 82.62 387 THR A N 1
ATOM 2851 C CA . THR A 1 387 ? -35.223 -11.443 2.580 1.00 82.62 387 THR A CA 1
ATOM 2852 C C . THR A 1 387 ? -35.822 -10.325 1.721 1.00 82.62 387 THR A C 1
ATOM 2854 O O . THR A 1 387 ? -36.676 -9.586 2.216 1.00 82.62 387 THR A O 1
ATOM 2857 N N . CYS A 1 388 ? -35.387 -10.172 0.463 1.00 80.56 388 CYS A N 1
ATOM 2858 C CA . CYS A 1 388 ? -35.880 -9.146 -0.465 1.00 80.56 388 CYS A CA 1
ATOM 2859 C C . CYS A 1 388 ? -36.184 -9.701 -1.869 1.00 80.56 388 CYS A C 1
ATOM 2861 O O . CYS A 1 388 ? -35.618 -10.707 -2.293 1.00 80.56 388 CYS A O 1
ATOM 2863 N N . SER A 1 389 ? -37.113 -9.039 -2.566 1.00 72.38 389 SER A N 1
ATOM 2864 C CA . SER A 1 389 ? -37.776 -9.492 -3.798 1.00 72.38 389 SER A CA 1
ATOM 2865 C C . SER A 1 389 ? -36.853 -9.543 -5.020 1.00 72.38 389 SER A C 1
ATOM 2867 O O . SER A 1 389 ? -36.897 -10.502 -5.791 1.00 72.38 389 SER A O 1
ATOM 2869 N N . THR A 1 390 ? -35.985 -8.541 -5.209 1.00 66.19 390 THR A N 1
ATOM 2870 C CA . THR A 1 390 ? -35.044 -8.518 -6.339 1.00 66.19 390 THR A CA 1
ATOM 2871 C C . THR A 1 390 ? -33.683 -7.975 -5.936 1.00 66.19 390 THR A C 1
ATOM 2873 O O . THR A 1 390 ? -33.537 -7.196 -5.001 1.00 66.19 390 THR A O 1
ATOM 2876 N N . SER A 1 391 ? -32.662 -8.362 -6.694 1.00 58.94 391 SER A N 1
ATOM 2877 C CA . SER A 1 391 ? -31.267 -8.002 -6.448 1.00 58.94 391 SER A CA 1
ATOM 2878 C C . SER A 1 391 ? -30.874 -6.562 -6.783 1.00 58.94 391 SER A C 1
ATOM 2880 O O . SER A 1 391 ? -29.721 -6.181 -6.573 1.00 58.94 391 SER A O 1
ATOM 2882 N N . GLN A 1 392 ? -31.806 -5.808 -7.368 1.00 58.59 392 GLN A N 1
ATOM 2883 C CA . GLN A 1 392 ? -31.628 -4.422 -7.798 1.00 58.59 392 GLN A CA 1
ATOM 2884 C C . GLN A 1 392 ? -32.310 -3.439 -6.835 1.00 58.59 392 GLN A C 1
ATOM 2886 O O . GLN A 1 392 ? -31.883 -2.292 -6.741 1.00 58.59 392 GLN A O 1
ATOM 2891 N N . ASP A 1 393 ? -33.312 -3.892 -6.069 1.00 67.69 393 ASP A N 1
ATOM 2892 C CA . ASP A 1 393 ? -34.005 -3.072 -5.077 1.00 67.69 393 ASP A CA 1
ATOM 2893 C C . ASP A 1 393 ? -33.965 -3.728 -3.691 1.00 67.69 393 ASP A C 1
ATOM 2895 O O . ASP A 1 393 ? -34.834 -4.507 -3.295 1.00 67.69 393 ASP A O 1
ATOM 2899 N N . ALA A 1 394 ? -32.920 -3.369 -2.946 1.00 65.44 394 ALA A N 1
ATOM 2900 C CA . ALA A 1 394 ? -32.676 -3.830 -1.587 1.00 65.44 394 ALA A CA 1
ATOM 2901 C C . ALA A 1 394 ? -33.775 -3.428 -0.583 1.00 65.44 394 ALA A C 1
ATOM 2903 O O . ALA A 1 394 ? -33.795 -3.983 0.511 1.00 65.44 394 ALA A O 1
ATOM 2904 N N . THR A 1 395 ? -34.671 -2.492 -0.925 1.00 70.25 395 THR A N 1
ATOM 2905 C CA . THR A 1 395 ? -35.699 -1.963 -0.007 1.00 70.25 395 THR A CA 1
ATOM 2906 C C . THR A 1 395 ? -37.035 -2.709 -0.075 1.00 70.25 395 THR A C 1
ATOM 2908 O O . THR A 1 395 ? -37.877 -2.557 0.809 1.00 70.25 395 THR A O 1
ATOM 2911 N N . GLN A 1 396 ? -37.222 -3.549 -1.097 1.00 84.19 396 GLN A N 1
ATOM 2912 C CA . GLN A 1 396 ? -38.425 -4.356 -1.302 1.00 84.19 396 GLN A CA 1
ATOM 2913 C C . GLN A 1 396 ? -38.283 -5.706 -0.595 1.00 84.19 396 GLN A C 1
ATOM 2915 O O . GLN A 1 396 ? -37.895 -6.711 -1.196 1.00 84.19 396 GLN A O 1
ATOM 2920 N N . CYS A 1 397 ? -38.570 -5.732 0.701 1.00 85.38 397 CYS A N 1
ATOM 2921 C CA . CYS A 1 397 ? -38.474 -6.917 1.538 1.00 85.38 397 CYS A CA 1
ATOM 2922 C C . CYS A 1 397 ? -39.622 -7.905 1.265 1.00 85.38 397 CYS A C 1
ATOM 2924 O O . CYS A 1 397 ? -40.769 -7.513 1.067 1.00 85.38 397 CYS A O 1
ATOM 2926 N N . THR A 1 398 ? -39.329 -9.203 1.319 1.00 88.44 398 THR A N 1
ATOM 2927 C CA . THR A 1 398 ? -40.319 -10.297 1.386 1.00 88.44 398 THR A CA 1
ATOM 2928 C C . THR A 1 398 ? -40.505 -10.809 2.817 1.00 88.44 398 THR A C 1
ATOM 2930 O O . THR A 1 398 ? -41.523 -11.414 3.138 1.00 88.44 398 THR A O 1
ATOM 2933 N N . SER A 1 399 ? -39.539 -10.549 3.704 1.00 87.12 399 SER A N 1
ATOM 2934 C CA . SER A 1 399 ? -39.644 -10.804 5.146 1.00 87.12 399 SER A CA 1
ATOM 2935 C C . SER A 1 399 ? -38.732 -9.863 5.932 1.00 87.12 399 SER A C 1
ATOM 2937 O O . SER A 1 399 ? -37.660 -9.509 5.437 1.00 87.12 399 SER A O 1
ATOM 2939 N N . CYS A 1 400 ? -39.084 -9.549 7.177 1.00 90.25 400 CYS A N 1
ATOM 2940 C CA . CYS A 1 400 ? -38.325 -8.647 8.049 1.00 90.25 400 CYS A CA 1
ATOM 2941 C C . CYS A 1 400 ? -37.534 -9.389 9.130 1.00 90.25 400 CYS A C 1
ATOM 2943 O O . CYS A 1 400 ? -37.845 -10.537 9.456 1.00 90.25 400 CYS A O 1
ATOM 2945 N N . TYR A 1 401 ? -36.494 -8.746 9.660 1.00 88.62 401 TYR A N 1
ATOM 2946 C CA . TYR A 1 401 ? -35.863 -9.181 10.909 1.00 88.62 401 TYR A CA 1
ATOM 2947 C C . TYR A 1 401 ? -36.749 -8.856 12.121 1.00 88.62 401 TYR A C 1
ATOM 2949 O O . TYR A 1 401 ? -37.644 -8.014 12.036 1.00 88.62 401 TYR A O 1
ATOM 2957 N N . ASP A 1 402 ? -36.476 -9.509 13.252 1.00 86.69 402 ASP A N 1
ATOM 2958 C CA . ASP A 1 402 ? -37.171 -9.249 14.517 1.00 86.69 402 ASP A CA 1
ATOM 2959 C C . ASP A 1 402 ? -37.047 -7.764 14.913 1.00 86.69 402 ASP A C 1
ATOM 2961 O O . ASP A 1 402 ? -36.033 -7.111 14.649 1.00 86.69 402 ASP A O 1
ATOM 2965 N N . GLY A 1 403 ? -38.100 -7.207 15.516 1.00 86.94 403 GLY A N 1
ATOM 2966 C CA . GLY A 1 403 ? -38.225 -5.767 15.773 1.00 86.94 403 GLY A CA 1
ATOM 2967 C C . GLY A 1 403 ? -38.706 -4.929 14.577 1.00 86.94 403 GLY A C 1
ATOM 2968 O O . GLY A 1 403 ? -38.804 -3.706 14.708 1.00 86.94 403 GLY A O 1
ATOM 2969 N N . TYR A 1 404 ? -39.035 -5.551 13.439 1.00 92.12 404 TYR A N 1
ATOM 2970 C CA . TYR A 1 404 ? -39.629 -4.905 12.263 1.00 92.12 404 TYR A CA 1
ATOM 2971 C C . TYR A 1 404 ? -40.847 -5.689 11.747 1.00 92.12 404 TYR A C 1
ATOM 2973 O O . TYR A 1 404 ? -40.916 -6.909 11.883 1.00 92.12 404 TYR A O 1
ATOM 2981 N N . TYR A 1 405 ? -41.787 -4.997 11.099 1.00 91.75 405 TYR A N 1
ATOM 2982 C CA . TYR A 1 405 ? -42.939 -5.596 10.419 1.00 91.75 405 TYR A CA 1
ATOM 2983 C C . TYR A 1 405 ? -42.968 -5.222 8.938 1.00 91.75 405 TYR A C 1
ATOM 2985 O O . TYR A 1 405 ? -42.501 -4.151 8.539 1.00 91.75 405 TYR A O 1
ATOM 2993 N N . LEU A 1 406 ? -43.521 -6.116 8.116 1.00 91.19 406 LEU A N 1
ATOM 2994 C CA . LEU A 1 406 ? -43.638 -5.898 6.679 1.00 91.19 406 LEU A CA 1
ATOM 2995 C C . LEU A 1 406 ? -44.787 -4.926 6.397 1.00 91.19 406 LEU A C 1
ATOM 2997 O O . LEU A 1 406 ? -45.954 -5.253 6.605 1.00 91.19 406 LEU A O 1
ATOM 3001 N N . ASN A 1 407 ? -44.459 -3.739 5.897 1.00 89.19 407 ASN A N 1
ATOM 3002 C CA . ASN A 1 407 ? -45.431 -2.760 5.434 1.00 89.19 407 ASN A CA 1
ATOM 3003 C C . ASN A 1 407 ? -45.744 -3.017 3.950 1.00 89.19 407 ASN A C 1
ATOM 3005 O O . ASN A 1 407 ? -45.193 -2.381 3.050 1.00 89.19 407 ASN A O 1
ATOM 3009 N N . GLY A 1 408 ? -46.561 -4.044 3.706 1.00 83.62 408 GLY A N 1
ATOM 3010 C CA . GLY A 1 408 ? -46.959 -4.517 2.379 1.00 83.62 408 GLY A CA 1
ATOM 3011 C C . GLY A 1 408 ? -47.610 -5.903 2.446 1.00 83.62 408 GLY A C 1
ATOM 3012 O O . GLY A 1 408 ? -47.483 -6.605 3.445 1.00 83.62 408 GLY A O 1
ATOM 3013 N N . SER A 1 409 ? -48.331 -6.312 1.399 1.00 80.62 409 SER A N 1
ATOM 3014 C CA . SER A 1 409 ? -49.107 -7.569 1.422 1.00 80.62 409 SER A CA 1
ATOM 3015 C C . SER A 1 409 ? -48.265 -8.830 1.187 1.00 80.62 409 SER A C 1
ATOM 3017 O O . SER A 1 409 ? -48.576 -9.893 1.715 1.00 80.62 409 SER A O 1
ATOM 3019 N N . SER A 1 410 ? -47.217 -8.749 0.364 1.00 81.00 410 SER A N 1
ATOM 3020 C CA . SER A 1 410 ? -46.328 -9.887 0.036 1.00 81.00 410 SER A CA 1
ATOM 3021 C C . SER A 1 410 ? -44.896 -9.447 -0.282 1.00 81.00 410 SER A C 1
ATOM 3023 O O . SER A 1 410 ? -43.955 -10.219 -0.125 1.00 81.00 410 SER A O 1
ATOM 3025 N N . VAL A 1 411 ? -44.736 -8.190 -0.701 1.00 84.25 411 VAL A N 1
ATOM 3026 C CA . VAL A 1 411 ? -43.472 -7.466 -0.833 1.00 84.25 411 VAL A CA 1
ATOM 3027 C C . VAL A 1 411 ? -43.723 -6.050 -0.304 1.00 84.25 411 VAL A C 1
ATOM 3029 O O . VAL A 1 411 ? -44.801 -5.502 -0.544 1.00 84.25 411 VAL A O 1
ATOM 3032 N N . GLY A 1 412 ? -42.782 -5.475 0.440 1.00 87.00 412 GLY A N 1
ATOM 3033 C CA . GLY A 1 412 ? -42.912 -4.130 1.003 1.00 87.00 412 GLY A CA 1
ATOM 3034 C C . GLY A 1 412 ? -41.692 -3.715 1.818 1.00 87.00 412 GLY A C 1
ATOM 3035 O O . GLY A 1 412 ? -40.697 -4.431 1.866 1.00 87.00 412 GLY A O 1
ATOM 3036 N N . THR A 1 413 ? -41.753 -2.562 2.477 1.00 88.31 413 THR A N 1
ATOM 3037 C CA . THR A 1 413 ? -40.649 -2.079 3.319 1.00 88.31 413 THR A CA 1
ATOM 3038 C C . THR A 1 413 ? -40.777 -2.608 4.745 1.00 88.31 413 THR A C 1
ATOM 3040 O O . THR A 1 413 ? -41.879 -2.722 5.285 1.00 88.31 413 THR A O 1
ATOM 3043 N N . CYS A 1 414 ? -39.656 -2.923 5.391 1.00 91.31 414 CYS A N 1
ATOM 3044 C CA . CYS A 1 414 ? -39.660 -3.315 6.798 1.00 91.31 414 CYS A CA 1
ATOM 3045 C C . CYS A 1 414 ? -39.649 -2.072 7.690 1.00 91.31 414 CYS A C 1
ATOM 3047 O O . CYS A 1 414 ? -38.677 -1.322 7.745 1.00 91.31 414 CYS A O 1
ATOM 3049 N N . SER A 1 415 ? -40.757 -1.844 8.389 1.00 91.75 415 SER A N 1
ATOM 3050 C CA . SER A 1 415 ? -40.930 -0.710 9.298 1.00 91.75 415 SER A CA 1
ATOM 3051 C C . SER A 1 415 ? -40.655 -1.146 10.733 1.00 91.75 415 SER A C 1
ATOM 3053 O O . SER A 1 415 ? -41.041 -2.241 11.136 1.00 91.75 415 SER A O 1
ATOM 3055 N N . LYS A 1 416 ? -39.965 -0.309 11.511 1.00 91.25 416 LYS A N 1
ATOM 3056 C CA . LYS A 1 416 ? -39.603 -0.627 12.898 1.00 91.25 416 LYS A CA 1
ATOM 3057 C C . LYS A 1 416 ? -40.858 -0.771 13.766 1.00 91.25 416 LYS A C 1
ATOM 3059 O O . LYS A 1 416 ? -41.802 0.005 13.617 1.00 91.25 416 LYS A O 1
ATOM 3064 N N . CYS A 1 417 ? -40.856 -1.745 14.671 1.00 92.75 417 CYS A N 1
ATOM 3065 C CA . CYS A 1 417 ? -41.899 -1.896 15.678 1.00 92.75 417 CYS A CA 1
ATOM 3066 C C . CYS A 1 417 ? -41.935 -0.700 16.651 1.00 92.75 417 CYS A C 1
ATOM 3068 O O . CYS A 1 417 ? -40.916 -0.019 16.830 1.00 92.75 417 CYS A O 1
ATOM 3070 N N . PRO A 1 418 ? -43.092 -0.440 17.291 1.00 91.62 418 PRO A N 1
ATOM 3071 C CA . PRO A 1 418 ? -43.220 0.606 18.304 1.00 91.62 418 PRO A CA 1
ATOM 3072 C C . PRO A 1 418 ? -42.282 0.367 19.502 1.00 91.62 418 PRO A C 1
ATOM 3074 O O . PRO A 1 418 ? -41.772 -0.735 19.710 1.00 91.62 418 PRO A O 1
ATOM 3077 N N . SER A 1 419 ? -42.022 1.416 20.288 1.00 88.94 419 SER A N 1
ATOM 3078 C CA . SER A 1 419 ? -41.103 1.344 21.435 1.00 88.94 419 SER A CA 1
ATOM 3079 C C . SER A 1 419 ? -41.510 0.245 22.422 1.00 88.94 419 SER A C 1
ATOM 3081 O O . SER A 1 419 ? -42.693 0.055 22.685 1.00 88.94 419 SER A O 1
ATOM 3083 N N . GLY A 1 420 ? -40.527 -0.480 22.962 1.00 86.69 420 GLY A N 1
ATOM 3084 C CA . GLY A 1 420 ? -40.767 -1.574 23.909 1.00 86.69 420 GLY A CA 1
ATOM 3085 C C . GLY A 1 420 ? -41.316 -2.866 23.288 1.00 86.69 420 GLY A C 1
ATOM 3086 O O . GLY A 1 420 ? -41.652 -3.788 24.022 1.00 86.69 420 GLY A O 1
ATOM 3087 N N . CYS A 1 421 ? -41.411 -2.964 21.956 1.00 92.69 421 CYS A N 1
ATOM 3088 C CA . CYS A 1 421 ? -41.972 -4.116 21.249 1.00 92.69 421 CYS A CA 1
ATOM 3089 C C . CYS A 1 421 ? -40.898 -4.942 20.513 1.00 92.69 421 CYS A C 1
ATOM 3091 O O . CYS A 1 421 ? -40.109 -4.394 19.742 1.00 92.69 421 CYS A O 1
ATOM 3093 N N . THR A 1 422 ? -40.890 -6.267 20.700 1.00 90.62 422 THR A N 1
ATOM 3094 C CA . THR A 1 422 ? -39.979 -7.208 20.013 1.00 90.62 422 THR A CA 1
ATOM 3095 C C . THR A 1 422 ? -40.561 -7.772 18.718 1.00 90.62 422 THR A C 1
ATOM 3097 O O . THR A 1 422 ? -39.814 -8.055 17.782 1.00 90.62 422 THR A O 1
ATOM 3100 N N . SER A 1 423 ? -41.886 -7.912 18.624 1.00 90.38 423 SER A N 1
ATOM 3101 C CA . SER A 1 423 ? -42.570 -8.369 17.407 1.00 90.38 423 SER A CA 1
ATOM 3102 C C . SER A 1 423 ? -43.925 -7.688 17.253 1.00 90.38 423 SER A C 1
ATOM 3104 O O . SER A 1 423 ? -44.657 -7.543 18.226 1.00 90.38 423 SER A O 1
ATOM 3106 N N . CYS A 1 424 ? -44.268 -7.256 16.041 1.00 92.69 424 CYS A N 1
ATOM 3107 C CA . CYS A 1 424 ? -45.473 -6.477 15.768 1.00 92.69 424 CYS A CA 1
ATOM 3108 C C . CYS A 1 424 ? -46.038 -6.787 14.376 1.00 92.69 424 CYS A C 1
ATOM 3110 O O . CYS A 1 424 ? -45.335 -7.294 13.504 1.00 92.69 424 CYS A O 1
ATOM 3112 N N . THR A 1 425 ? -47.315 -6.470 14.163 1.00 91.19 425 THR A N 1
ATOM 3113 C CA . THR A 1 425 ? -47.973 -6.542 12.842 1.00 91.19 425 THR A CA 1
ATOM 3114 C C . THR A 1 425 ? -48.155 -5.167 12.205 1.00 91.19 425 THR A C 1
ATOM 3116 O O . THR A 1 425 ? -48.354 -5.063 10.998 1.00 91.19 425 THR A O 1
ATOM 3119 N N . SER A 1 426 ? -48.087 -4.105 13.011 1.00 90.00 426 SER A N 1
ATOM 3120 C CA . SER A 1 426 ? -48.123 -2.711 12.573 1.00 90.00 426 SER A CA 1
ATOM 3121 C C . SER A 1 426 ? -47.510 -1.794 13.637 1.00 90.00 426 SER A C 1
ATOM 3123 O O . SER A 1 426 ? -47.223 -2.235 14.752 1.00 90.00 426 SER A O 1
ATOM 3125 N N . ASN A 1 427 ? -47.372 -0.499 13.335 1.00 87.69 427 ASN A N 1
ATOM 3126 C CA . ASN A 1 427 ? -46.904 0.498 14.308 1.00 87.69 427 ASN A CA 1
ATOM 3127 C C . ASN A 1 427 ? -47.834 0.663 15.531 1.00 87.69 427 ASN A C 1
ATOM 3129 O O . ASN A 1 427 ? -47.434 1.259 16.524 1.00 87.69 427 ASN A O 1
ATOM 3133 N N . SER A 1 428 ? -49.068 0.157 15.468 1.00 88.75 428 SER A N 1
ATOM 3134 C CA . SER A 1 428 ? -50.061 0.236 16.547 1.00 88.75 428 SER A CA 1
ATOM 3135 C C . SER A 1 428 ? -50.468 -1.130 17.104 1.00 88.75 428 SER A C 1
ATOM 3137 O O . SER A 1 428 ? -51.420 -1.208 17.874 1.00 88.75 428 SER A O 1
ATOM 3139 N N . ASN A 1 429 ? -49.806 -2.214 16.690 1.00 91.19 429 ASN A N 1
ATOM 3140 C CA . ASN A 1 429 ? -50.152 -3.561 17.134 1.00 91.19 429 ASN A CA 1
ATOM 3141 C C . ASN A 1 429 ? -48.893 -4.400 17.363 1.00 91.19 429 ASN A C 1
ATOM 3143 O O . ASN A 1 429 ? -48.314 -4.966 16.430 1.00 91.19 429 ASN A O 1
ATOM 3147 N N . CYS A 1 430 ? -48.490 -4.455 18.626 1.00 93.25 430 CYS A N 1
ATOM 3148 C CA . CYS A 1 430 ? -47.440 -5.302 19.148 1.00 93.25 430 CYS A CA 1
ATOM 3149 C C . CYS A 1 430 ? -47.978 -6.681 19.562 1.00 93.25 430 CYS A C 1
ATOM 3151 O O . CYS A 1 430 ? -49.064 -6.800 20.125 1.00 93.25 430 CYS A O 1
ATOM 3153 N N . LEU A 1 431 ? -47.185 -7.720 19.310 1.00 91.94 431 LEU A N 1
ATOM 3154 C CA . LEU A 1 431 ? -47.460 -9.111 19.672 1.00 91.94 431 LEU A CA 1
ATOM 3155 C C . LEU A 1 431 ? -46.637 -9.579 20.878 1.00 91.94 431 LEU A C 1
ATOM 3157 O O . LEU A 1 431 ? -47.083 -10.457 21.613 1.00 91.94 431 LEU A O 1
ATOM 3161 N N . ALA A 1 432 ? -45.443 -9.017 21.081 1.00 90.94 432 ALA A N 1
ATOM 3162 C CA . ALA A 1 432 ? -44.589 -9.337 22.221 1.00 90.94 432 ALA A CA 1
ATOM 3163 C C . ALA A 1 432 ? -43.739 -8.133 22.632 1.00 90.94 432 ALA A C 1
ATOM 3165 O O . ALA A 1 432 ? -43.189 -7.435 21.778 1.00 90.94 432 ALA A O 1
ATOM 3166 N N . CYS A 1 433 ? -43.606 -7.917 23.937 1.00 91.31 433 CYS A N 1
ATOM 3167 C CA . CYS A 1 433 ? -42.848 -6.804 24.496 1.00 91.31 433 CYS A CA 1
ATOM 3168 C C . CYS A 1 433 ? -41.412 -7.198 24.844 1.00 91.31 433 CYS A C 1
ATOM 3170 O O . CYS A 1 433 ? -41.094 -8.375 25.011 1.00 91.31 433 CYS A O 1
ATOM 3172 N N . THR A 1 434 ? -40.534 -6.202 24.919 1.00 89.12 434 THR A N 1
ATOM 3173 C CA . THR A 1 434 ? -39.208 -6.337 25.526 1.00 89.12 434 THR A CA 1
ATOM 3174 C C . THR A 1 434 ? -39.334 -6.485 27.038 1.00 89.12 434 THR A C 1
ATOM 3176 O O . THR A 1 434 ? -40.350 -6.102 27.619 1.00 89.12 434 THR A O 1
ATOM 3179 N N . ASP A 1 435 ? -38.275 -6.965 27.686 1.00 83.00 435 ASP A N 1
ATOM 3180 C CA . ASP A 1 435 ? -38.199 -6.997 29.146 1.00 83.00 435 ASP A CA 1
ATOM 3181 C C . ASP A 1 435 ? -38.514 -5.613 29.749 1.00 83.00 435 ASP A C 1
ATOM 3183 O O . ASP A 1 435 ? -38.165 -4.573 29.179 1.00 83.00 435 ASP A O 1
ATOM 3187 N N . ASN A 1 436 ? -39.176 -5.609 30.910 1.00 86.38 436 ASN A N 1
ATOM 3188 C CA . ASN A 1 436 ? -39.655 -4.422 31.639 1.00 86.38 436 ASN A CA 1
ATOM 3189 C C . ASN A 1 436 ? -40.859 -3.695 31.003 1.00 86.38 436 ASN A C 1
ATOM 3191 O O . ASN A 1 436 ? -41.211 -2.596 31.435 1.00 86.38 436 ASN A O 1
ATOM 3195 N N . TYR A 1 437 ? -41.501 -4.305 30.004 1.00 91.25 437 TYR A N 1
ATOM 3196 C CA . TYR A 1 437 ? -42.770 -3.858 29.430 1.00 91.25 437 TYR A CA 1
ATOM 3197 C C . TYR A 1 437 ? -43.810 -4.979 29.498 1.00 91.25 437 TYR A C 1
ATOM 3199 O O . TYR A 1 437 ? -43.481 -6.160 29.370 1.00 91.25 437 TYR A O 1
ATOM 3207 N N . VAL A 1 438 ? -45.077 -4.606 29.641 1.00 92.31 438 VAL A N 1
ATOM 3208 C CA . VAL A 1 438 ? -46.221 -5.521 29.622 1.00 92.31 438 VAL A CA 1
ATOM 3209 C C . VAL A 1 438 ? -47.120 -5.218 28.427 1.00 92.31 438 VAL A C 1
ATOM 3211 O O . VAL A 1 438 ? -47.356 -4.061 28.082 1.00 92.31 438 VAL A O 1
ATOM 3214 N N . LEU A 1 439 ? -47.613 -6.269 27.770 1.00 92.06 439 LEU A N 1
ATOM 3215 C CA . LEU A 1 439 ? -48.500 -6.132 26.619 1.00 92.06 439 LEU A CA 1
ATOM 3216 C C . LEU A 1 439 ? -49.930 -5.839 27.086 1.00 92.06 439 LEU A C 1
ATOM 3218 O O . LEU A 1 439 ? -50.611 -6.725 27.602 1.00 92.06 439 LEU A O 1
ATOM 3222 N N . ILE A 1 440 ? -50.403 -4.618 26.852 1.00 90.75 440 ILE A N 1
ATOM 3223 C CA . ILE A 1 440 ? -51.752 -4.159 27.187 1.00 90.75 440 ILE A CA 1
ATOM 3224 C C . ILE A 1 440 ? -52.457 -3.746 25.896 1.00 90.75 440 ILE A C 1
ATOM 3226 O O . ILE A 1 440 ? -52.103 -2.764 25.253 1.00 90.75 440 ILE A O 1
ATOM 3230 N N . SER A 1 441 ? -53.482 -4.507 25.501 1.00 89.06 441 SER A N 1
ATOM 3231 C CA . SER A 1 441 ? -54.328 -4.204 24.332 1.00 89.06 441 SER A CA 1
ATOM 3232 C C . SER A 1 441 ? -53.560 -3.964 23.018 1.00 89.06 441 SER A C 1
ATOM 3234 O O . SER A 1 441 ? -53.969 -3.145 22.199 1.00 89.06 441 SER A O 1
ATOM 3236 N N . GLY A 1 442 ? -52.451 -4.680 22.801 1.00 87.50 442 GLY A N 1
ATOM 3237 C CA . GLY A 1 442 ? -51.614 -4.530 21.603 1.00 87.50 442 GLY A CA 1
ATOM 3238 C C . GLY A 1 442 ? -50.545 -3.434 21.696 1.00 87.50 442 GLY A C 1
ATOM 3239 O O . GLY A 1 442 ? -49.814 -3.237 20.728 1.00 87.50 442 GLY A O 1
ATOM 3240 N N . SER A 1 443 ? -50.405 -2.765 22.843 1.00 90.19 443 SER A N 1
ATOM 3241 C CA . SER A 1 443 ? -49.335 -1.802 23.131 1.00 90.19 443 SER A CA 1
ATOM 3242 C C . SER A 1 443 ? -48.445 -2.302 24.264 1.00 90.19 443 SER A C 1
ATOM 3244 O O . SER A 1 443 ? -48.921 -2.948 25.194 1.00 90.19 443 SER A O 1
ATOM 3246 N N . CYS A 1 444 ? -47.146 -2.023 24.185 1.00 92.81 444 CYS A N 1
ATOM 3247 C CA . CYS A 1 444 ? -46.210 -2.331 25.260 1.00 92.81 444 CYS A CA 1
ATOM 3248 C C . CYS A 1 444 ? -46.103 -1.138 26.195 1.00 92.81 444 CYS A C 1
ATOM 3250 O O . CYS A 1 444 ? -45.529 -0.117 25.822 1.00 92.81 444 CYS A O 1
ATOM 3252 N N . GLU A 1 445 ? -46.616 -1.295 27.409 1.00 92.12 445 GLU A N 1
ATOM 3253 C CA . GLU A 1 445 ? -46.547 -0.270 28.445 1.00 92.12 445 GLU A CA 1
ATOM 3254 C C . GLU A 1 445 ? -45.401 -0.591 29.413 1.00 92.12 445 GLU A C 1
ATOM 3256 O O . GLU A 1 445 ? -45.235 -1.755 29.794 1.00 92.12 445 GLU A O 1
ATOM 3261 N N . PRO A 1 446 ? -44.570 0.397 29.786 1.00 89.81 446 PRO A N 1
ATOM 3262 C CA . PRO A 1 446 ? -43.470 0.175 30.713 1.00 89.81 446 PRO A CA 1
ATOM 3263 C C . PRO A 1 446 ? -44.008 -0.175 32.102 1.00 89.81 446 PRO A C 1
ATOM 3265 O O . PRO A 1 446 ? -45.017 0.372 32.543 1.00 89.81 446 PRO A O 1
ATOM 3268 N N . CYS A 1 447 ? -43.319 -1.067 32.810 1.00 91.12 447 CYS A N 1
ATOM 3269 C CA . CYS A 1 447 ? -43.660 -1.363 34.196 1.00 91.12 447 CYS A CA 1
ATOM 3270 C C . CYS A 1 447 ? -43.464 -0.126 35.087 1.00 91.12 447 CYS A C 1
ATOM 3272 O O . CYS A 1 447 ? -42.496 0.625 34.932 1.00 91.12 447 CYS A O 1
ATOM 3274 N N . ASP A 1 448 ? -44.362 0.062 36.050 1.00 89.00 448 ASP A N 1
ATOM 3275 C CA . ASP A 1 448 ? -44.284 1.145 37.021 1.00 89.00 448 ASP A CA 1
ATOM 3276 C C . ASP A 1 448 ? -43.119 0.901 37.983 1.00 89.00 448 ASP A C 1
ATOM 3278 O O . ASP A 1 448 ? -42.911 -0.200 38.498 1.00 89.00 448 ASP A O 1
ATOM 3282 N N . CYS A 1 449 ? -42.353 1.950 38.274 1.00 79.25 449 CYS A N 1
ATOM 3283 C CA . CYS A 1 449 ? -41.310 1.892 39.297 1.00 79.25 449 CYS A CA 1
ATOM 3284 C C . CYS A 1 449 ? -41.945 1.569 40.672 1.00 79.25 449 CYS A C 1
ATOM 3286 O O . CYS A 1 449 ? -42.924 2.234 41.025 1.00 79.25 449 CYS A O 1
ATOM 3288 N N . PRO A 1 450 ? -41.416 0.612 41.475 1.00 81.94 450 PRO A N 1
ATOM 3289 C CA . PRO A 1 450 ? -40.102 -0.040 41.381 1.00 81.94 450 PRO A CA 1
ATOM 3290 C C . PRO A 1 450 ? -40.103 -1.466 40.786 1.00 81.94 450 PRO A C 1
ATOM 3292 O O . PRO A 1 450 ? -39.169 -2.240 41.036 1.00 81.94 450 PRO A O 1
ATOM 3295 N N . CYS A 1 451 ? -41.115 -1.840 39.999 1.00 88.44 451 CYS A N 1
ATOM 3296 C CA . CYS A 1 451 ? -41.092 -3.100 39.262 1.00 88.44 451 CYS A CA 1
ATOM 3297 C C . CYS A 1 451 ? -39.967 -3.075 38.216 1.00 88.44 451 CYS A C 1
ATOM 3299 O O . CYS A 1 451 ? -39.882 -2.165 37.395 1.00 88.44 451 CYS A O 1
ATOM 3301 N N . LEU A 1 452 ? -39.123 -4.108 38.215 1.00 88.56 452 LEU A N 1
ATOM 3302 C CA . LEU A 1 452 ? -38.230 -4.372 37.088 1.00 88.56 452 LEU A CA 1
ATOM 3303 C C . LEU A 1 452 ? -39.007 -5.089 35.981 1.00 88.56 452 LEU A C 1
ATOM 3305 O O . LEU A 1 452 ? -38.970 -4.663 34.840 1.00 88.56 452 LEU A O 1
ATOM 3309 N N . SER A 1 453 ? -39.770 -6.128 36.324 1.00 88.69 453 SER A N 1
ATOM 3310 C CA . SER A 1 453 ? -40.682 -6.808 35.394 1.00 88.69 453 SER A CA 1
ATOM 3311 C C . SER A 1 453 ? -42.099 -6.865 35.957 1.00 88.69 453 SER A C 1
ATOM 3313 O O . SER A 1 453 ? -42.273 -6.880 37.178 1.00 88.69 453 SER A O 1
ATOM 3315 N N . CYS A 1 454 ? -43.096 -6.903 35.074 1.00 90.12 454 CYS A N 1
ATOM 3316 C CA . CYS A 1 454 ? -44.523 -6.926 35.391 1.00 90.12 454 CYS A CA 1
ATOM 3317 C C . CYS A 1 454 ? -45.284 -7.814 34.389 1.00 90.12 454 CYS A C 1
ATOM 3319 O O . CYS A 1 454 ? -44.754 -8.136 33.323 1.00 90.12 454 CYS A O 1
ATOM 3321 N N . LYS A 1 455 ? -46.496 -8.276 34.740 1.00 84.06 455 LYS A N 1
ATOM 3322 C CA . LYS A 1 455 ? -47.192 -9.332 33.968 1.00 84.06 455 LYS A CA 1
ATOM 3323 C C . LYS A 1 455 ? -48.603 -8.992 33.491 1.00 84.06 455 LYS A C 1
ATOM 3325 O O . LYS A 1 455 ? -48.903 -9.225 32.326 1.00 84.06 455 LYS A O 1
ATOM 3330 N N . THR A 1 456 ? -49.492 -8.564 34.385 1.00 84.00 456 THR A N 1
ATOM 3331 C CA . THR A 1 456 ? -50.922 -8.345 34.072 1.00 84.00 456 THR A CA 1
ATOM 3332 C C . THR A 1 456 ? -51.250 -6.889 33.775 1.00 84.00 456 THR A C 1
ATOM 3334 O O . THR A 1 456 ? -52.169 -6.602 33.017 1.00 84.00 456 THR A O 1
ATOM 3337 N N . ASP A 1 457 ? -50.485 -5.989 34.372 1.00 89.75 457 ASP A N 1
ATOM 3338 C CA . ASP A 1 457 ? -50.579 -4.539 34.294 1.00 89.75 457 ASP A CA 1
ATOM 3339 C C . ASP A 1 457 ? -49.209 -3.969 34.692 1.00 89.75 457 ASP A C 1
ATOM 3341 O O . ASP A 1 457 ? -48.298 -4.724 35.048 1.00 89.75 457 ASP A O 1
ATOM 3345 N N . THR A 1 458 ? -49.057 -2.649 34.621 1.00 89.38 458 THR A N 1
ATOM 3346 C CA . THR A 1 458 ? -47.791 -1.955 34.893 1.00 89.38 458 THR A CA 1
ATOM 3347 C C . THR A 1 458 ? -47.349 -2.062 36.356 1.00 89.38 458 THR A C 1
ATOM 3349 O O . THR A 1 458 ? -46.156 -1.991 36.632 1.00 89.38 458 THR A O 1
ATOM 3352 N N . SER A 1 459 ? -48.275 -2.301 37.289 1.00 88.06 459 SER A N 1
ATOM 3353 C CA . SER A 1 459 ? -48.047 -2.251 38.740 1.00 88.06 459 SER A CA 1
ATOM 3354 C C . SER A 1 459 ? -47.853 -3.619 39.408 1.00 88.06 459 SER A C 1
ATOM 3356 O O . SER A 1 459 ? -47.344 -3.709 40.525 1.00 88.06 459 SER A O 1
ATOM 3358 N N . THR A 1 460 ? -48.245 -4.699 38.731 1.00 91.38 460 THR A N 1
ATOM 3359 C CA . THR A 1 460 ? -48.134 -6.068 39.239 1.00 91.38 460 THR A CA 1
ATOM 3360 C C . THR A 1 460 ? -46.741 -6.621 38.950 1.00 91.38 460 THR A C 1
ATOM 3362 O O . THR A 1 460 ? -46.502 -7.224 37.897 1.00 91.38 460 THR A O 1
ATOM 3365 N N . CYS A 1 461 ? -45.818 -6.422 39.894 1.00 90.69 461 CYS A N 1
ATOM 3366 C CA . CYS A 1 461 ? -44.417 -6.788 39.737 1.00 90.69 461 CYS A CA 1
ATOM 3367 C C . CYS A 1 461 ? -44.198 -8.311 39.780 1.00 90.69 461 CYS A C 1
ATOM 3369 O O . CYS A 1 461 ? -44.745 -9.022 40.623 1.00 90.69 461 CYS A O 1
ATOM 3371 N N . THR A 1 462 ? -43.305 -8.803 38.924 1.00 92.19 462 THR A N 1
ATOM 3372 C CA . THR A 1 462 ? -42.737 -10.163 38.967 1.00 92.19 462 THR A CA 1
ATOM 3373 C C . THR A 1 462 ? -41.261 -10.177 39.352 1.00 92.19 462 THR A C 1
ATOM 3375 O O . THR A 1 462 ? -40.728 -11.213 39.742 1.00 92.19 462 THR A O 1
ATOM 3378 N N . SER A 1 463 ? -40.588 -9.031 39.266 1.00 89.25 463 SER A N 1
ATOM 3379 C CA . SER A 1 463 ? -39.255 -8.808 39.820 1.00 89.25 463 SER A CA 1
ATOM 3380 C C . SER A 1 463 ? -39.068 -7.327 40.137 1.00 89.25 463 SER A C 1
ATOM 3382 O O . SER A 1 463 ? -39.802 -6.480 39.626 1.00 89.25 463 SER A O 1
ATOM 3384 N N . CYS A 1 464 ? -38.082 -7.015 40.973 1.00 87.00 464 CYS A N 1
ATOM 3385 C CA . CYS A 1 464 ? -37.850 -5.668 41.480 1.00 87.00 464 CYS A CA 1
ATOM 3386 C C . CYS A 1 464 ? -36.512 -5.107 41.019 1.00 87.00 464 CYS A C 1
ATOM 3388 O O . CYS A 1 464 ? -35.555 -5.854 40.796 1.00 87.00 464 CYS A O 1
ATOM 3390 N N . ILE A 1 465 ? -36.439 -3.782 40.906 1.00 81.75 465 ILE A N 1
ATOM 3391 C CA . ILE A 1 465 ? -35.161 -3.092 40.725 1.00 81.75 465 ILE A CA 1
ATOM 3392 C C . ILE A 1 465 ? -34.270 -3.285 41.966 1.00 81.75 465 ILE A C 1
ATOM 3394 O O . ILE A 1 465 ? -34.735 -3.636 43.054 1.00 81.75 465 ILE A O 1
ATOM 3398 N N . LYS A 1 466 ? -32.961 -3.068 41.810 1.00 75.06 466 LYS A N 1
ATOM 3399 C CA . LYS A 1 466 ? -31.972 -3.271 42.880 1.00 75.06 466 LYS A CA 1
ATOM 3400 C C . LYS A 1 466 ? -32.341 -2.480 44.150 1.00 75.06 466 LYS A C 1
ATOM 3402 O O . LYS A 1 466 ? -32.712 -1.314 44.073 1.00 75.06 466 LYS A O 1
ATOM 3407 N N . GLY A 1 467 ? -32.210 -3.117 45.317 1.00 67.56 467 GLY A N 1
ATOM 3408 C CA . GLY A 1 467 ? -32.547 -2.524 46.621 1.00 67.56 467 GLY A CA 1
ATOM 3409 C C . GLY A 1 467 ? -34.004 -2.722 47.062 1.00 67.56 467 GLY A C 1
ATOM 3410 O O . GLY A 1 467 ? -34.353 -2.329 48.172 1.00 67.56 467 GLY A O 1
ATOM 3411 N N . TYR A 1 468 ? -34.838 -3.359 46.235 1.00 81.75 468 TYR A N 1
ATOM 3412 C CA . TYR A 1 468 ? -36.206 -3.744 46.580 1.00 81.75 468 TYR A CA 1
ATOM 3413 C C . TYR A 1 468 ? -36.346 -5.268 46.556 1.00 81.75 468 TYR A C 1
ATOM 3415 O O . TYR A 1 468 ? -35.734 -5.948 45.730 1.00 81.75 468 TYR A O 1
ATOM 3423 N N . ILE A 1 469 ? -37.166 -5.805 47.455 1.00 81.44 469 ILE A N 1
ATOM 3424 C CA . ILE A 1 469 ? -37.486 -7.229 47.542 1.00 81.44 469 ILE A CA 1
ATOM 3425 C C . ILE A 1 469 ? -38.930 -7.427 47.097 1.00 81.44 469 ILE A C 1
ATOM 3427 O O . ILE A 1 469 ? -39.822 -6.672 47.482 1.00 81.44 469 ILE A O 1
ATOM 3431 N N . LEU A 1 470 ? -39.159 -8.451 46.277 1.00 86.19 470 LEU A N 1
ATOM 3432 C CA . LEU A 1 470 ? -40.501 -8.825 45.858 1.00 86.19 470 LEU A CA 1
ATOM 3433 C C . LEU A 1 470 ? -41.246 -9.445 47.044 1.00 86.19 470 LEU A C 1
ATOM 3435 O O . LEU A 1 470 ? -40.876 -10.519 47.519 1.00 86.19 470 LEU A O 1
ATOM 3439 N N . ASN A 1 471 ? -42.299 -8.775 47.500 1.00 86.81 471 ASN A N 1
ATOM 3440 C CA . ASN A 1 471 ? -43.220 -9.269 48.512 1.00 86.81 471 ASN A CA 1
ATOM 3441 C C . ASN A 1 471 ? -44.604 -9.433 47.872 1.00 86.81 471 ASN A C 1
ATOM 3443 O O . ASN A 1 471 ? -45.286 -8.456 47.554 1.00 86.81 471 ASN A O 1
ATOM 3447 N N . GLY A 1 472 ? -44.982 -10.683 47.594 1.00 88.88 472 GLY A N 1
ATOM 3448 C CA . GLY A 1 472 ? -46.143 -10.989 46.760 1.00 88.88 472 GLY A CA 1
ATOM 3449 C C . GLY A 1 472 ? -45.953 -10.451 45.340 1.00 88.88 472 GLY A C 1
ATOM 3450 O O . GLY A 1 472 ? -45.093 -10.936 44.609 1.00 88.88 472 GLY A O 1
ATOM 3451 N N . ASN A 1 473 ? -46.738 -9.434 44.978 1.00 89.88 473 ASN A N 1
ATOM 3452 C CA . ASN A 1 473 ? -46.705 -8.790 43.659 1.00 89.88 473 ASN A CA 1
ATOM 3453 C C . ASN A 1 473 ? -46.224 -7.329 43.736 1.00 89.88 473 ASN A C 1
ATOM 3455 O O . ASN A 1 473 ? -46.346 -6.581 42.770 1.00 89.88 473 ASN A O 1
ATOM 3459 N N . THR A 1 474 ? -45.703 -6.911 44.891 1.00 87.50 474 THR A N 1
ATOM 3460 C CA . THR A 1 474 ? -45.237 -5.545 45.149 1.00 87.50 474 THR A CA 1
ATOM 3461 C C . THR A 1 474 ? -43.770 -5.541 45.546 1.00 87.50 474 THR A C 1
ATOM 3463 O O . THR A 1 474 ? -43.295 -6.443 46.233 1.00 87.50 474 THR A O 1
ATOM 3466 N N . CYS A 1 475 ? -43.040 -4.519 45.115 1.00 85.06 475 CYS A N 1
ATOM 3467 C CA . CYS A 1 475 ? -41.625 -4.354 45.425 1.00 85.06 475 CYS A CA 1
ATOM 3468 C C . CYS A 1 475 ? -41.446 -3.459 46.655 1.00 85.06 475 CYS A C 1
ATOM 3470 O O . CYS A 1 475 ? -41.743 -2.266 46.614 1.00 85.06 475 CYS A O 1
ATOM 3472 N N . GLU A 1 476 ? -40.947 -4.032 47.750 1.00 82.81 476 GLU A N 1
ATOM 3473 C CA . GLU A 1 476 ? -40.743 -3.338 49.024 1.00 82.81 476 GLU A CA 1
ATOM 3474 C C . GLU A 1 476 ? -39.276 -2.937 49.206 1.00 82.81 476 GLU A C 1
ATOM 3476 O O . GLU A 1 476 ? -38.365 -3.727 48.965 1.00 82.81 476 GLU A O 1
ATOM 3481 N N . ALA A 1 477 ? -39.035 -1.693 49.626 1.00 71.06 477 ALA A N 1
ATOM 3482 C CA . ALA A 1 477 ? -37.688 -1.149 49.771 1.00 71.06 477 ALA A CA 1
ATOM 3483 C C . ALA A 1 477 ? -36.935 -1.770 50.959 1.00 71.06 477 ALA A C 1
ATOM 3485 O O . ALA A 1 477 ? -37.445 -1.808 52.081 1.00 71.06 477 ALA A O 1
ATOM 3486 N N . THR A 1 478 ? -35.672 -2.132 50.741 1.00 71.00 478 THR A N 1
ATOM 3487 C CA . THR A 1 478 ? -34.713 -2.484 51.795 1.00 71.00 478 THR A CA 1
ATOM 3488 C C . THR A 1 478 ? -33.515 -1.546 51.726 1.00 71.00 478 THR A C 1
ATOM 3490 O O . THR A 1 478 ? -32.793 -1.545 50.732 1.00 71.00 478 THR A O 1
ATOM 3493 N N . CYS A 1 479 ? -33.304 -0.737 52.769 1.00 68.06 479 CYS A N 1
ATOM 3494 C CA . CYS A 1 479 ? -32.133 0.139 52.832 1.00 68.06 479 CYS A CA 1
ATOM 3495 C C . CYS A 1 479 ? -30.852 -0.672 53.087 1.00 68.06 479 CYS A C 1
ATOM 3497 O O . CYS A 1 479 ? -30.880 -1.692 53.778 1.00 68.06 479 CYS A O 1
ATOM 3499 N N . ASP A 1 480 ? -29.721 -0.179 52.577 1.00 72.19 480 ASP A N 1
ATOM 3500 C CA . ASP A 1 480 ? -28.390 -0.680 52.930 1.00 72.19 480 ASP A CA 1
ATOM 3501 C C . ASP A 1 480 ? -28.149 -0.603 54.453 1.00 72.19 480 ASP A C 1
ATOM 3503 O O . ASP A 1 480 ? -28.612 0.322 55.125 1.00 72.19 480 ASP A O 1
ATOM 3507 N N . SER A 1 481 ? -27.418 -1.572 55.014 1.00 75.69 481 SER A N 1
ATOM 3508 C CA . SER A 1 481 ? -27.205 -1.698 56.465 1.00 75.69 481 SER A CA 1
ATOM 3509 C C . SER A 1 481 ? -26.391 -0.552 57.080 1.00 75.69 481 SER A C 1
ATOM 3511 O O . SER A 1 481 ? -26.483 -0.297 58.284 1.00 75.69 481 SER A O 1
ATOM 3513 N N . THR A 1 482 ? -25.615 0.174 56.273 1.00 78.94 482 THR A N 1
ATOM 3514 C CA . THR A 1 482 ? -24.862 1.367 56.700 1.00 78.94 482 THR A CA 1
ATOM 3515 C C . THR A 1 482 ? -25.731 2.627 56.750 1.00 78.94 482 THR A C 1
ATOM 3517 O O . THR A 1 482 ? -25.332 3.657 57.310 1.00 78.94 482 THR A O 1
ATOM 3520 N N . CYS A 1 483 ? -26.951 2.539 56.224 1.00 80.31 483 CYS A N 1
ATOM 3521 C CA . CYS A 1 483 ? -27.835 3.667 56.022 1.00 80.31 483 CYS A CA 1
ATOM 3522 C C . CYS A 1 483 ? -28.958 3.698 57.045 1.00 80.31 483 CYS A C 1
ATOM 3524 O O . CYS A 1 483 ? -29.578 2.691 57.379 1.00 80.31 483 CYS A O 1
ATOM 3526 N N . LYS A 1 484 ? -29.227 4.903 57.543 1.00 80.31 484 LYS A N 1
ATOM 3527 C CA . LYS A 1 484 ? -30.292 5.150 58.512 1.00 80.31 484 LYS A CA 1
ATOM 3528 C C . LYS A 1 484 ? -31.623 5.428 57.815 1.00 80.31 484 LYS A C 1
ATOM 3530 O O . LYS A 1 484 ? -32.668 4.992 58.287 1.00 80.31 484 LYS A O 1
ATOM 3535 N N . THR A 1 485 ? -31.592 6.143 56.689 1.00 77.00 485 THR A N 1
ATOM 3536 C CA . THR A 1 485 ? -32.748 6.356 55.803 1.00 77.00 485 THR A CA 1
ATOM 3537 C C . THR A 1 485 ? -32.303 6.311 54.340 1.00 77.00 485 THR A C 1
ATOM 3539 O O . THR A 1 485 ? -31.179 6.715 54.043 1.00 77.00 485 THR A O 1
ATOM 3542 N N . CYS A 1 486 ? -33.164 5.836 53.433 1.00 72.69 486 CYS A N 1
ATOM 3543 C CA . CYS A 1 486 ? -32.891 5.727 51.994 1.00 72.69 486 CYS A CA 1
ATOM 3544 C C . CYS A 1 486 ? -34.072 6.213 51.126 1.00 72.69 486 CYS A C 1
ATOM 3546 O O . CYS A 1 486 ? -35.203 6.326 51.611 1.00 72.69 486 CYS A O 1
ATOM 3548 N N . SER A 1 487 ? -33.811 6.522 49.850 1.00 71.31 487 SER A N 1
ATOM 3549 C CA . SER A 1 487 ? -34.809 7.024 48.895 1.00 71.31 487 SER A CA 1
ATOM 3550 C C . SER A 1 487 ? -35.753 5.914 48.412 1.00 71.31 487 SER A C 1
ATOM 3552 O O . SER A 1 487 ? -35.342 4.976 47.737 1.00 71.31 487 SER A O 1
ATOM 3554 N N . LYS A 1 488 ? -37.048 6.030 48.730 1.00 61.28 488 LYS A N 1
ATOM 3555 C CA . LYS A 1 488 ? -38.059 4.978 48.499 1.00 61.28 488 LYS A CA 1
ATOM 3556 C C . LYS A 1 488 ? -38.656 4.911 47.081 1.00 61.28 488 LYS A C 1
ATOM 3558 O O . LYS A 1 488 ? -39.470 4.028 46.845 1.00 61.28 488 LYS A O 1
ATOM 3563 N N . ASN A 1 489 ? -38.305 5.829 46.170 1.00 57.81 489 ASN A N 1
ATOM 3564 C CA . ASN A 1 489 ? -39.052 6.012 44.908 1.00 57.81 489 ASN A CA 1
ATOM 3565 C C . ASN A 1 489 ? -38.234 5.842 43.611 1.00 57.81 489 ASN A C 1
ATOM 3567 O O . ASN A 1 489 ? -38.824 5.860 42.534 1.00 57.81 489 ASN A O 1
ATOM 3571 N N . GLN A 1 490 ? -36.902 5.719 43.670 1.00 55.75 490 GLN A N 1
ATOM 3572 C CA . GLN A 1 490 ? -36.060 5.601 42.460 1.00 55.75 490 GLN A CA 1
ATOM 3573 C C . GLN A 1 490 ? -34.901 4.611 42.625 1.00 55.75 490 GLN A C 1
ATOM 3575 O O . GLN A 1 490 ? -34.597 3.872 41.696 1.00 55.75 490 GLN A O 1
ATOM 3580 N N . ASP A 1 491 ? -34.283 4.561 43.810 1.00 60.03 491 ASP A N 1
ATOM 3581 C CA . ASP A 1 491 ? -33.203 3.627 44.132 1.00 60.03 491 ASP A CA 1
ATOM 3582 C C . ASP A 1 491 ? -33.069 3.506 45.660 1.00 60.03 491 ASP A C 1
ATOM 3584 O O . ASP A 1 491 ? -32.621 4.439 46.330 1.00 60.03 491 ASP A O 1
ATOM 3588 N N . ALA A 1 492 ? -33.463 2.359 46.221 1.00 58.94 492 ALA A N 1
ATOM 3589 C CA . ALA A 1 492 ? -33.410 2.109 47.664 1.00 58.94 492 ALA A CA 1
ATOM 3590 C C . ALA A 1 492 ? -31.973 1.957 48.203 1.00 58.94 492 ALA A C 1
ATOM 3592 O O . ALA A 1 492 ? -31.773 1.904 49.417 1.00 58.94 492 ALA A O 1
ATOM 3593 N N . THR A 1 493 ? -30.964 1.931 47.324 1.00 59.91 493 THR A N 1
ATOM 3594 C CA . THR A 1 493 ? -29.545 1.951 47.708 1.00 59.91 493 THR A CA 1
ATOM 3595 C C . THR A 1 493 ? -28.996 3.365 47.919 1.00 59.91 493 THR A C 1
ATOM 3597 O O . THR A 1 493 ? -27.901 3.511 48.455 1.00 59.91 493 THR A O 1
ATOM 3600 N N . GLN A 1 494 ? -29.759 4.414 47.581 1.00 71.12 494 GLN A N 1
ATOM 3601 C CA . GLN A 1 494 ? -29.371 5.797 47.860 1.00 71.12 494 GLN A CA 1
ATOM 3602 C C . GLN A 1 494 ? -29.782 6.224 49.264 1.00 71.12 494 GLN A C 1
ATOM 3604 O O . GLN A 1 494 ? -30.962 6.409 49.575 1.00 71.12 494 GLN A O 1
ATOM 3609 N N . CYS A 1 495 ? -28.789 6.443 50.108 1.00 76.38 495 CYS A N 1
ATOM 3610 C CA . CYS A 1 495 ? -28.967 6.819 51.494 1.00 76.38 495 CYS A CA 1
ATOM 3611 C C . CYS A 1 495 ? -29.179 8.325 51.624 1.00 76.38 495 CYS A C 1
ATOM 3613 O O . CYS A 1 495 ? -28.410 9.136 51.116 1.00 76.38 495 CYS A O 1
ATOM 3615 N N . THR A 1 496 ? -30.237 8.706 52.330 1.00 79.38 496 THR A N 1
ATOM 3616 C CA . THR A 1 496 ? -30.540 10.098 52.686 1.00 79.38 496 THR A CA 1
ATOM 3617 C C . THR A 1 496 ? -29.977 10.467 54.058 1.00 79.38 496 THR A C 1
ATOM 3619 O O . THR A 1 496 ? -29.839 11.644 54.376 1.00 79.38 496 THR A O 1
ATOM 3622 N N . SER A 1 497 ? -29.641 9.473 54.888 1.00 81.31 497 SER A N 1
ATOM 3623 C CA . SER A 1 497 ? -28.857 9.659 56.113 1.00 81.31 497 SER A CA 1
ATOM 3624 C C . SER A 1 497 ? -28.120 8.376 56.504 1.00 81.31 497 SER A C 1
ATOM 3626 O O . SER A 1 497 ? -28.543 7.275 56.142 1.00 81.31 497 SER A O 1
ATOM 3628 N N . CYS A 1 498 ? -27.030 8.518 57.258 1.00 85.19 498 CYS A N 1
ATOM 3629 C CA . CYS A 1 498 ? -26.134 7.422 57.631 1.00 85.19 498 CYS A CA 1
ATOM 3630 C C . CYS A 1 498 ? -26.252 7.040 59.108 1.00 85.19 498 CYS A C 1
ATOM 3632 O O . CYS A 1 498 ? -26.609 7.867 59.953 1.00 85.19 498 CYS A O 1
ATOM 3634 N N . ASN A 1 499 ? -25.943 5.779 59.415 1.00 84.75 499 ASN A N 1
ATOM 3635 C CA . ASN A 1 499 ? -25.794 5.318 60.793 1.00 84.75 499 ASN A CA 1
ATOM 3636 C C . ASN A 1 499 ? -24.546 5.946 61.449 1.00 84.75 499 ASN A C 1
ATOM 3638 O O . ASN A 1 499 ? -23.630 6.405 60.766 1.00 84.75 499 ASN A O 1
ATOM 3642 N N . SER A 1 500 ? -24.505 5.990 62.785 1.00 81.50 500 SER A N 1
ATOM 3643 C CA . SER A 1 500 ? -23.371 6.556 63.535 1.00 81.50 500 SER A CA 1
ATOM 3644 C C . SER A 1 500 ? -22.042 5.894 63.144 1.00 81.50 500 SER A C 1
ATOM 3646 O O . SER A 1 500 ? -21.986 4.679 62.968 1.00 81.50 500 SER A O 1
ATOM 3648 N N . GLY A 1 501 ? -20.968 6.683 63.034 1.00 81.00 501 GLY A N 1
ATOM 3649 C CA . GLY A 1 501 ? -19.670 6.218 62.523 1.00 81.00 501 GLY A CA 1
ATOM 3650 C C . GLY A 1 501 ? -19.533 6.241 60.994 1.00 81.00 501 GLY A C 1
ATOM 3651 O O . GLY A 1 501 ? -18.476 5.866 60.487 1.00 81.00 501 GLY A O 1
ATOM 3652 N N . PHE A 1 502 ? -20.552 6.712 60.266 1.00 86.69 502 PHE A N 1
ATOM 3653 C CA . PHE A 1 502 ? -20.542 6.897 58.813 1.00 86.69 502 PHE A CA 1
ATOM 3654 C C . PHE A 1 502 ? -20.990 8.318 58.435 1.00 86.69 502 PHE A C 1
ATOM 3656 O O . PHE A 1 502 ? -21.759 8.949 59.163 1.00 86.69 502 PHE A O 1
ATOM 3663 N N . TYR A 1 503 ? -20.536 8.819 57.287 1.00 87.06 503 TYR A N 1
ATOM 3664 C CA . TYR A 1 503 ? -20.956 10.102 56.716 1.00 87.06 503 TYR A CA 1
ATOM 3665 C C . TYR A 1 503 ? -21.448 9.930 55.278 1.00 87.06 503 TYR A C 1
ATOM 3667 O O . TYR A 1 503 ? -21.062 8.983 54.592 1.00 87.06 503 TYR A O 1
ATOM 3675 N N . LEU A 1 504 ? -22.305 10.849 54.829 1.00 83.62 504 LEU A N 1
ATOM 3676 C CA . LEU A 1 504 ? -22.819 10.854 53.463 1.00 83.62 504 LEU A CA 1
ATOM 3677 C C . LEU A 1 504 ? -21.756 11.444 52.532 1.00 83.62 504 LEU A C 1
ATOM 3679 O O . LEU A 1 504 ? -21.428 12.627 52.633 1.00 83.62 504 LEU A O 1
ATOM 3683 N N . ASP A 1 505 ? -21.195 10.621 51.652 1.00 75.44 505 ASP A N 1
ATOM 3684 C CA . ASP A 1 505 ? -20.194 11.078 50.696 1.00 75.44 505 ASP A CA 1
ATOM 3685 C C . ASP A 1 505 ? -20.865 11.817 49.528 1.00 75.44 505 ASP A C 1
ATOM 3687 O O . ASP A 1 505 ? -21.671 11.255 48.796 1.00 75.44 505 ASP A O 1
ATOM 3691 N N . GLY A 1 506 ? -20.527 13.095 49.340 1.00 66.69 506 GLY A N 1
ATOM 3692 C CA . GLY A 1 506 ? -21.062 13.914 48.248 1.00 66.69 506 GLY A CA 1
ATOM 3693 C C . GLY A 1 506 ? -20.495 13.570 46.866 1.00 66.69 506 GLY A C 1
ATOM 3694 O O . GLY A 1 506 ? -20.976 14.109 45.872 1.00 66.69 506 GLY A O 1
ATOM 3695 N N . THR A 1 507 ? -19.472 12.709 46.789 1.00 64.12 507 THR A N 1
ATOM 3696 C CA . THR A 1 507 ? -18.839 12.303 45.520 1.00 64.12 507 THR A CA 1
ATOM 3697 C C . THR A 1 507 ? -19.408 11.008 44.937 1.00 64.12 507 THR A C 1
ATOM 3699 O O . THR A 1 507 ? -19.337 10.802 43.726 1.00 64.12 507 THR A O 1
ATOM 3702 N N . THR A 1 508 ? -20.052 10.184 45.769 1.00 58.22 508 THR A N 1
ATOM 3703 C CA . THR A 1 508 ? -20.737 8.951 45.367 1.00 58.22 508 THR A CA 1
ATOM 3704 C C . THR A 1 508 ? -22.207 9.078 45.752 1.00 58.22 508 THR A C 1
ATOM 3706 O O . THR A 1 508 ? -22.517 9.131 46.939 1.00 58.22 508 THR A O 1
ATOM 3709 N N . VAL A 1 509 ? -23.124 9.162 44.780 1.00 58.47 509 VAL A N 1
ATOM 3710 C CA . VAL A 1 509 ? -24.548 9.441 45.052 1.00 58.47 509 VAL A CA 1
ATOM 3711 C C . VAL A 1 509 ? -25.109 8.455 46.086 1.00 58.47 509 VAL A C 1
ATOM 3713 O O . VAL A 1 509 ? -25.262 7.271 45.804 1.00 58.47 509 VAL A O 1
ATOM 3716 N N . GLY A 1 510 ? -25.417 8.959 47.284 1.00 64.88 510 GLY A N 1
ATOM 3717 C CA . GLY A 1 510 ? -26.155 8.229 48.312 1.00 64.88 510 GLY A CA 1
ATOM 3718 C C . GLY A 1 510 ? -25.389 7.144 49.078 1.00 64.88 510 GLY A C 1
ATOM 3719 O O . GLY A 1 510 ? -26.047 6.347 49.730 1.00 64.88 510 GLY A O 1
ATOM 3720 N N . SER A 1 511 ? -24.052 7.073 49.051 1.00 72.19 511 SER A N 1
ATOM 3721 C CA . SER A 1 511 ? -23.316 6.043 49.816 1.00 72.19 511 SER A CA 1
ATOM 3722 C C . SER A 1 511 ? -22.826 6.555 51.177 1.00 72.19 511 SER A C 1
ATOM 3724 O O . SER A 1 511 ? -22.199 7.612 51.273 1.00 72.19 511 SER A O 1
ATOM 3726 N N . CYS A 1 512 ? -23.057 5.772 52.235 1.00 83.06 512 CYS A N 1
ATOM 3727 C CA . CYS A 1 512 ? -22.537 6.039 53.576 1.00 83.06 512 CYS A CA 1
ATOM 3728 C C . CYS A 1 512 ? -21.126 5.461 53.738 1.00 83.06 512 CYS A C 1
ATOM 3730 O O . CYS A 1 512 ? -20.915 4.256 53.622 1.00 83.06 512 CYS A O 1
ATOM 3732 N N . VAL A 1 513 ? -20.144 6.321 54.009 1.00 85.06 513 VAL A N 1
ATOM 3733 C CA . VAL A 1 513 ? -18.726 5.945 54.114 1.00 85.06 513 VAL A CA 1
ATOM 3734 C C . VAL A 1 513 ? -18.274 6.020 55.566 1.00 85.06 513 VAL A C 1
ATOM 3736 O O . VAL A 1 513 ? -18.609 6.960 56.282 1.00 85.06 513 VAL A O 1
ATOM 3739 N N . GLN A 1 514 ? -17.505 5.025 56.009 1.00 85.44 514 GLN A N 1
ATOM 3740 C CA . GLN A 1 514 ? -17.025 4.947 57.387 1.00 85.44 514 GLN A CA 1
ATOM 3741 C C . GLN A 1 514 ? -16.089 6.122 57.721 1.00 85.44 514 GLN A C 1
ATOM 3743 O O . GLN A 1 514 ? -15.187 6.463 56.950 1.00 85.44 514 GLN A O 1
ATOM 3748 N N . CYS A 1 515 ? -16.286 6.725 58.893 1.00 86.75 515 CYS A N 1
ATOM 3749 C CA . CYS A 1 515 ? -15.385 7.729 59.446 1.00 86.75 515 CYS A CA 1
ATOM 3750 C C . CYS A 1 515 ? -13.980 7.152 59.712 1.00 86.75 515 CYS A C 1
ATOM 3752 O O . CYS A 1 515 ? -13.797 5.943 59.857 1.00 86.75 515 CYS A O 1
ATOM 3754 N N . SER A 1 516 ? -12.973 8.028 59.813 1.00 84.56 516 SER A N 1
ATOM 3755 C CA . SER A 1 516 ? -11.616 7.629 60.219 1.00 84.56 516 SER A CA 1
ATOM 3756 C C . SER A 1 516 ? -11.586 6.954 61.595 1.00 84.56 516 SER A C 1
ATOM 3758 O O . SER A 1 516 ? -12.483 7.137 62.418 1.00 84.56 516 SER A O 1
ATOM 3760 N N . GLN A 1 517 ? -10.537 6.167 61.856 1.00 81.62 517 GLN A N 1
ATOM 3761 C CA . GLN A 1 517 ? -10.379 5.457 63.128 1.00 81.62 517 GLN A CA 1
ATOM 3762 C C . GLN A 1 517 ? -10.514 6.403 64.327 1.00 81.62 517 GLN A C 1
ATOM 3764 O O . GLN A 1 517 ? -10.016 7.528 64.310 1.00 81.62 517 GLN A O 1
ATOM 3769 N N . ASN A 1 518 ? -11.180 5.917 65.375 1.00 79.56 518 ASN A N 1
ATOM 3770 C CA . ASN A 1 518 ? -11.466 6.655 66.608 1.00 79.56 518 ASN A CA 1
ATOM 3771 C C . ASN A 1 518 ? -12.354 7.903 66.430 1.00 79.56 518 ASN A C 1
ATOM 3773 O O . ASN A 1 518 ? -12.401 8.762 67.308 1.00 79.56 518 ASN A O 1
ATOM 3777 N N . CYS A 1 519 ? -13.083 8.008 65.315 1.00 86.19 519 CYS A N 1
ATOM 3778 C CA . CYS A 1 519 ? -14.044 9.075 65.063 1.00 86.19 519 CYS A CA 1
ATOM 3779 C C . CYS A 1 519 ? -15.489 8.562 65.164 1.00 86.19 519 CYS A C 1
ATOM 3781 O O . CYS A 1 519 ? -15.869 7.623 64.467 1.00 86.19 519 CYS A O 1
ATOM 3783 N N . SER A 1 520 ? -16.306 9.185 66.017 1.00 83.88 520 SER A N 1
ATOM 3784 C CA . SER A 1 520 ? -17.715 8.818 66.224 1.00 83.88 520 SER A CA 1
ATOM 3785 C C . SER A 1 520 ? -18.683 9.566 65.298 1.00 83.88 520 SER A C 1
ATOM 3787 O O . SER A 1 520 ? -19.730 9.021 64.946 1.00 83.88 520 SER A O 1
ATOM 3789 N N . SER A 1 521 ? -18.332 10.777 64.850 1.00 85.25 521 SER A N 1
ATOM 3790 C CA . SER A 1 521 ? -19.057 11.504 63.798 1.00 85.25 521 SER A CA 1
ATOM 3791 C C . SER A 1 521 ? -18.103 12.346 62.954 1.00 85.25 521 SER A C 1
ATOM 3793 O O . SER A 1 521 ? -17.167 12.947 63.482 1.00 85.25 521 SER A O 1
ATOM 3795 N N . CYS A 1 522 ? -18.319 12.389 61.640 1.00 84.81 522 CYS A N 1
ATOM 3796 C CA . CYS A 1 522 ? -17.447 13.082 60.696 1.00 84.81 522 CYS A CA 1
ATOM 3797 C C . CYS A 1 522 ? -18.244 13.719 59.549 1.00 84.81 522 CYS A C 1
ATOM 3799 O O . CYS A 1 522 ? -19.356 13.295 59.243 1.00 84.81 522 CYS A O 1
ATOM 3801 N N . THR A 1 523 ? -17.671 14.741 58.912 1.00 83.81 523 THR A N 1
ATOM 3802 C CA . THR A 1 523 ? -18.223 15.381 57.699 1.00 83.81 523 THR A CA 1
ATOM 3803 C C . THR A 1 523 ? -17.495 14.949 56.427 1.00 83.81 523 THR A C 1
ATOM 3805 O O . THR A 1 523 ? -17.987 15.154 55.324 1.00 83.81 523 THR A O 1
ATOM 3808 N N . SER A 1 524 ? -16.313 14.349 56.574 1.00 82.31 524 SER A N 1
ATOM 3809 C CA . SER A 1 524 ? -15.574 13.668 55.514 1.00 82.31 524 SER A CA 1
ATOM 3810 C C . SER A 1 524 ? -14.616 12.649 56.126 1.00 82.31 524 SER A C 1
ATOM 3812 O O . SER A 1 524 ? -14.362 12.686 57.334 1.00 82.31 524 SER A O 1
ATOM 3814 N N . LYS A 1 525 ? -14.001 11.799 55.292 1.00 78.00 525 LYS A N 1
ATOM 3815 C CA . LYS A 1 525 ? -12.974 10.834 55.717 1.00 78.00 525 LYS A CA 1
ATOM 3816 C C . LYS A 1 525 ? -11.911 11.457 56.632 1.00 78.00 525 LYS A C 1
ATOM 3818 O O . LYS A 1 525 ? -11.503 10.815 57.592 1.00 78.00 525 LYS A O 1
ATOM 3823 N N . ASN A 1 526 ? -11.510 12.708 56.384 1.00 78.25 526 ASN A N 1
ATOM 3824 C CA . ASN A 1 526 ? -10.442 13.388 57.127 1.00 78.25 526 ASN A CA 1
ATOM 3825 C C . ASN A 1 526 ? -10.927 14.520 58.051 1.00 78.25 526 ASN A C 1
ATOM 3827 O O . ASN A 1 526 ? -10.100 15.264 58.577 1.00 78.25 526 ASN A O 1
ATOM 3831 N N . SER A 1 527 ? -12.235 14.686 58.244 1.00 82.62 527 SER A N 1
ATOM 3832 C CA . SER A 1 527 ? -12.783 15.748 59.092 1.00 82.62 527 SER A CA 1
ATOM 3833 C C . SER A 1 527 ? -13.708 15.146 60.136 1.00 82.62 527 SER A C 1
ATOM 3835 O O . SER A 1 527 ? -14.917 15.009 59.936 1.00 82.62 527 SER A O 1
ATOM 3837 N N . CYS A 1 528 ? -13.103 14.735 61.246 1.00 86.44 528 CYS A N 1
ATOM 3838 C CA . CYS A 1 528 ? -13.831 14.266 62.406 1.00 86.44 528 CYS A CA 1
ATOM 3839 C C . CYS A 1 528 ? -14.424 15.445 63.186 1.00 86.44 528 CYS A C 1
ATOM 3841 O O . CYS A 1 528 ? -13.770 16.471 63.357 1.00 86.44 528 CYS A O 1
ATOM 3843 N N . GLN A 1 529 ? -15.655 15.287 63.662 1.00 87.12 529 GLN A N 1
ATOM 3844 C CA . GLN A 1 529 ? -16.355 16.258 64.505 1.00 87.12 529 GLN A CA 1
ATOM 3845 C C . GLN A 1 529 ? -16.327 15.830 65.972 1.00 87.12 529 GLN A C 1
ATOM 3847 O O . GLN A 1 529 ? -16.125 16.654 66.859 1.00 87.12 529 GLN A O 1
ATOM 3852 N N . THR A 1 530 ? -16.479 14.531 66.238 1.00 84.75 530 THR A N 1
ATOM 3853 C CA . THR A 1 530 ? -16.423 13.978 67.596 1.00 84.75 530 THR A CA 1
ATOM 3854 C C . THR A 1 530 ? -15.580 12.715 67.633 1.00 84.75 530 THR A C 1
ATOM 3856 O O . THR A 1 530 ? -15.748 11.819 66.809 1.00 84.75 530 THR A O 1
ATOM 3859 N N . CYS A 1 531 ? -14.691 12.625 68.616 1.00 83.81 531 CYS A N 1
ATOM 3860 C CA . CYS A 1 531 ? -13.819 11.474 68.800 1.00 83.81 531 CYS A CA 1
ATOM 3861 C C . CYS A 1 531 ? -14.449 10.407 69.701 1.00 83.81 531 CYS A C 1
ATOM 3863 O O . CYS A 1 531 ? -15.360 10.683 70.484 1.00 83.81 531 CYS A O 1
ATOM 3865 N N . THR A 1 532 ? -13.979 9.168 69.583 1.00 80.12 532 THR A N 1
ATOM 3866 C CA . THR A 1 532 ? -14.287 8.091 70.528 1.00 80.12 532 THR A CA 1
ATOM 3867 C C . THR A 1 532 ? -13.477 8.266 71.814 1.00 80.12 532 THR A C 1
ATOM 3869 O O . THR A 1 532 ? -12.432 8.922 71.821 1.00 80.12 532 THR A O 1
ATOM 3872 N N . ASN A 1 533 ? -13.946 7.661 72.906 1.00 70.62 533 ASN A N 1
ATOM 3873 C CA . ASN A 1 533 ? -13.358 7.791 74.243 1.00 70.62 533 ASN A CA 1
ATOM 3874 C C . ASN A 1 533 ? -11.822 7.622 74.246 1.00 70.62 533 ASN A C 1
ATOM 3876 O O . ASN A 1 533 ? -11.295 6.725 73.592 1.00 70.62 533 ASN A O 1
ATOM 3880 N N . ASN A 1 534 ? -11.123 8.460 75.024 1.00 70.62 534 ASN A N 1
ATOM 3881 C CA . ASN A 1 534 ? -9.656 8.505 75.189 1.00 70.62 534 ASN A CA 1
ATOM 3882 C C . ASN A 1 534 ? -8.842 9.087 74.015 1.00 70.62 534 ASN A C 1
ATOM 3884 O O . ASN A 1 534 ? -7.616 8.973 74.002 1.00 70.62 534 ASN A O 1
ATOM 3888 N N . THR A 1 535 ? -9.495 9.750 73.058 1.00 79.50 535 THR A N 1
ATOM 3889 C CA . THR A 1 535 ? -8.825 10.534 72.007 1.00 79.50 535 THR A CA 1
ATOM 3890 C C . THR A 1 535 ? -9.382 11.953 71.964 1.00 79.50 535 THR A C 1
ATOM 3892 O O . THR A 1 535 ? -10.542 12.180 72.310 1.00 79.50 535 THR A O 1
ATOM 3895 N N . ILE A 1 536 ? -8.552 12.917 71.567 1.00 84.00 536 ILE A N 1
ATOM 3896 C CA . ILE A 1 536 ? -8.938 14.329 71.471 1.00 84.00 536 ILE A CA 1
ATOM 3897 C C . ILE A 1 536 ? -8.926 14.793 70.017 1.00 84.00 536 ILE A C 1
ATOM 3899 O O . ILE A 1 536 ? -8.130 14.314 69.206 1.00 84.00 536 ILE A O 1
ATOM 3903 N N . LEU A 1 537 ? -9.802 15.742 69.687 1.00 84.06 537 LEU A N 1
ATOM 3904 C CA . LEU A 1 537 ? -9.872 16.313 68.349 1.00 84.06 537 LEU A CA 1
ATOM 3905 C C . LEU A 1 537 ? -8.788 17.381 68.179 1.00 84.06 537 LEU A C 1
ATOM 3907 O O . LEU A 1 537 ? -8.877 18.465 68.750 1.00 84.06 537 LEU A O 1
ATOM 3911 N N . VAL A 1 538 ? -7.779 17.088 67.365 1.00 82.06 538 VAL A N 1
ATOM 3912 C CA . VAL A 1 538 ? -6.697 18.015 67.020 1.00 82.06 538 VAL A CA 1
ATOM 3913 C C . VAL A 1 538 ? -6.725 18.234 65.513 1.00 82.06 538 VAL A C 1
ATOM 3915 O O . VAL A 1 538 ? -6.512 17.304 64.738 1.00 82.06 538 VAL A O 1
ATOM 3918 N N . SER A 1 539 ? -7.025 19.464 65.090 1.00 79.06 539 SER A N 1
ATOM 3919 C CA . SER A 1 539 ? -7.055 19.863 63.673 1.00 79.06 539 SER A CA 1
ATOM 3920 C C . SER A 1 539 ? -7.930 18.959 62.782 1.00 79.06 539 SER A C 1
ATOM 3922 O O . SER A 1 539 ? -7.547 18.621 61.666 1.00 79.06 539 SER A O 1
ATOM 3924 N N . GLY A 1 540 ? -9.106 18.549 63.276 1.00 78.31 540 GLY A N 1
ATOM 3925 C CA . GLY A 1 540 ? -10.046 17.696 62.532 1.00 78.31 540 GLY A CA 1
ATOM 3926 C C . GLY A 1 540 ? -9.720 16.196 62.557 1.00 78.31 540 GLY A C 1
ATOM 3927 O O . GLY A 1 540 ? -10.391 15.419 61.879 1.00 78.31 540 GLY A O 1
ATOM 3928 N N . GLN A 1 541 ? -8.719 15.775 63.336 1.00 82.94 541 GLN A N 1
ATOM 3929 C CA . GLN A 1 541 ? -8.289 14.382 63.482 1.00 82.94 541 GLN A CA 1
ATOM 3930 C C . GLN A 1 541 ? -8.306 13.955 64.951 1.00 82.94 541 GLN A C 1
ATOM 3932 O O . GLN A 1 541 ? -7.915 14.720 65.831 1.00 82.94 541 GLN A O 1
ATOM 3937 N N . CYS A 1 542 ? -8.729 12.722 65.222 1.00 86.00 542 CYS A N 1
ATOM 3938 C CA . CYS A 1 542 ? -8.707 12.169 66.573 1.00 86.00 542 CYS A CA 1
ATOM 3939 C C . CYS A 1 542 ? -7.327 11.604 66.880 1.00 86.00 542 CYS A C 1
ATOM 3941 O O . CYS A 1 542 ? -6.882 10.651 66.243 1.00 86.00 542 CYS A O 1
ATOM 3943 N N . GLN A 1 543 ? -6.647 12.203 67.853 1.00 85.06 543 GLN A N 1
ATOM 3944 C CA . GLN A 1 543 ? -5.308 11.797 68.261 1.00 85.06 543 GLN A CA 1
ATOM 3945 C C . GLN A 1 543 ? -5.327 11.246 69.682 1.00 85.06 543 GLN A C 1
ATOM 3947 O O . GLN A 1 543 ? -5.983 11.786 70.577 1.00 85.06 543 GLN A O 1
ATOM 3952 N N . SER A 1 544 ? -4.580 10.165 69.883 1.00 85.06 544 SER A N 1
ATOM 3953 C CA . SER A 1 544 ? -4.340 9.601 71.207 1.00 85.06 544 SER A CA 1
ATOM 3954 C C . SER A 1 544 ? -3.381 10.483 72.002 1.00 85.06 544 SER A C 1
ATOM 3956 O O . SER A 1 544 ? -2.490 11.127 71.445 1.00 85.06 544 SER A O 1
ATOM 3958 N N . CYS A 1 545 ? -3.544 10.486 73.322 1.00 85.81 545 CYS A N 1
ATOM 3959 C CA . CYS A 1 545 ? -2.660 11.215 74.222 1.00 85.81 545 CYS A CA 1
ATOM 3960 C C . CYS A 1 545 ? -1.212 10.713 74.106 1.00 85.81 545 CYS A C 1
ATOM 3962 O O . CYS A 1 545 ? -0.952 9.511 74.021 1.00 85.81 545 CYS A O 1
ATOM 3964 N N . LYS A 1 546 ? -0.254 11.642 74.097 1.00 85.00 546 LYS A N 1
ATOM 3965 C CA . LYS A 1 546 ? 1.174 11.341 74.023 1.00 85.00 546 LYS A CA 1
ATOM 3966 C C . LYS A 1 546 ? 1.658 10.903 75.404 1.00 85.00 546 LYS A C 1
ATOM 3968 O O . LYS A 1 546 ? 1.544 11.653 76.372 1.00 85.00 546 LYS A O 1
ATOM 3973 N N . SER A 1 547 ? 2.238 9.705 75.479 1.00 80.94 547 SER A N 1
ATOM 3974 C CA . SER A 1 547 ? 2.901 9.208 76.693 1.00 80.94 547 SER A CA 1
ATOM 3975 C C . SER A 1 547 ? 3.899 10.251 77.236 1.00 80.94 547 SER A C 1
ATOM 3977 O O . SER A 1 547 ? 4.617 10.851 76.425 1.00 80.94 547 SER A O 1
ATOM 3979 N N . PRO A 1 548 ? 3.957 10.507 78.562 1.00 83.25 548 PRO A N 1
ATOM 3980 C CA . PRO A 1 548 ? 3.343 9.738 79.655 1.00 83.25 548 PRO A CA 1
ATOM 3981 C C . PRO A 1 548 ? 1.899 10.114 80.045 1.00 83.25 548 PRO A C 1
ATOM 3983 O O . PRO A 1 548 ? 1.423 9.674 81.093 1.00 83.25 548 PRO A O 1
ATOM 3986 N N . CYS A 1 549 ? 1.164 10.884 79.233 1.00 85.19 549 CYS A N 1
ATOM 3987 C CA . CYS A 1 549 ? -0.261 11.116 79.485 1.00 85.19 549 CYS A CA 1
ATOM 3988 C C . CYS A 1 549 ? -1.075 9.831 79.248 1.00 85.19 549 CYS A C 1
ATOM 3990 O O . CYS A 1 549 ? -1.045 9.275 78.150 1.00 85.19 549 CYS A O 1
ATOM 3992 N N . GLN A 1 550 ? -1.856 9.399 80.238 1.00 86.62 550 GLN A N 1
ATOM 3993 C CA . GLN A 1 550 ? -2.873 8.354 80.066 1.00 86.62 550 GLN A CA 1
ATOM 3994 C C . GLN A 1 550 ? -4.187 8.945 79.529 1.00 86.62 550 GLN A C 1
ATOM 3996 O O . GLN A 1 550 ? -4.815 8.358 78.654 1.00 86.62 550 GLN A O 1
ATOM 4001 N N . THR A 1 551 ? -4.587 10.120 80.020 1.00 85.25 551 THR A N 1
ATOM 4002 C CA . THR A 1 551 ? -5.700 10.918 79.478 1.00 85.25 551 THR A CA 1
ATOM 4003 C C . THR A 1 551 ? -5.238 12.359 79.270 1.00 85.25 551 THR A C 1
ATOM 4005 O O . THR A 1 551 ? -4.284 12.802 79.914 1.00 85.25 551 THR A O 1
ATOM 4008 N N . CYS A 1 552 ? -5.868 13.093 78.352 1.00 85.00 552 CYS A N 1
ATOM 4009 C CA . CYS A 1 552 ? -5.479 14.449 77.964 1.00 85.00 552 CYS A CA 1
ATOM 4010 C C . CYS A 1 552 ? -6.701 15.274 77.542 1.00 85.00 552 CYS A C 1
ATOM 4012 O O . CYS A 1 552 ? -7.716 14.701 77.150 1.00 85.00 552 CYS A O 1
ATOM 4014 N N . GLN A 1 553 ? -6.617 16.606 77.650 1.00 83.00 553 GLN A N 1
ATOM 4015 C CA . GLN A 1 553 ? -7.771 17.492 77.420 1.00 83.00 553 GLN A CA 1
ATOM 4016 C C . GLN A 1 553 ? -7.619 18.393 76.194 1.00 83.00 553 GLN A C 1
ATOM 4018 O O . GLN A 1 553 ? -8.386 18.289 75.244 1.00 83.00 553 GLN A O 1
ATOM 4023 N N . THR A 1 554 ? -6.661 19.320 76.235 1.00 79.50 554 THR A N 1
ATOM 4024 C CA . THR A 1 554 ? -6.576 20.436 75.271 1.00 79.50 554 THR A CA 1
ATOM 4025 C C . THR A 1 554 ? -5.513 20.231 74.196 1.00 79.50 554 THR A C 1
ATOM 4027 O O . THR A 1 554 ? -5.562 20.848 73.136 1.00 79.50 554 THR A O 1
ATOM 4030 N N . SER A 1 555 ? -4.556 19.344 74.446 1.00 82.62 555 SER A N 1
ATOM 4031 C CA . SER A 1 555 ? -3.546 18.906 73.489 1.00 82.62 555 SER A CA 1
ATOM 4032 C C . SER A 1 555 ? -3.090 17.500 73.858 1.00 82.62 555 SER A C 1
ATOM 4034 O O . SER A 1 555 ? -3.280 17.055 74.991 1.00 82.62 555 SER A O 1
ATOM 4036 N N . VAL A 1 556 ? -2.431 16.807 72.926 1.00 83.19 556 VAL A N 1
ATOM 4037 C CA . VAL A 1 556 ? -1.936 15.444 73.172 1.00 83.19 556 VAL A CA 1
ATOM 4038 C C . VAL A 1 556 ? -0.884 15.387 74.286 1.00 83.19 556 VAL A C 1
ATOM 4040 O O . VAL A 1 556 ? -0.594 14.308 74.781 1.00 83.19 556 VAL A O 1
ATOM 4043 N N . THR A 1 557 ? -0.319 16.523 74.702 1.00 83.94 557 THR A N 1
ATOM 4044 C CA . THR A 1 557 ? 0.678 16.639 75.781 1.00 83.94 557 THR A CA 1
ATOM 4045 C C . THR A 1 557 ? 0.135 17.275 77.061 1.00 83.94 557 THR A C 1
ATOM 4047 O O . THR A 1 557 ? 0.864 17.372 78.045 1.00 83.94 557 THR A O 1
ATOM 4050 N N . ASN A 1 558 ? -1.122 17.723 77.066 1.00 87.31 558 ASN A N 1
ATOM 4051 C CA . ASN A 1 558 ? -1.786 18.296 78.230 1.00 87.31 558 ASN A CA 1
ATOM 4052 C C . ASN A 1 558 ? -2.478 17.173 79.010 1.00 87.31 558 ASN A C 1
ATOM 4054 O O . ASN A 1 558 ? -3.625 16.829 78.721 1.00 87.31 558 ASN A O 1
ATOM 4058 N N . CYS A 1 559 ? -1.750 16.560 79.942 1.00 86.62 559 CYS A N 1
ATOM 4059 C CA . CYS A 1 559 ? -2.209 15.368 80.641 1.00 86.62 559 CYS A CA 1
ATOM 4060 C C . CYS A 1 559 ? -3.268 15.706 81.703 1.00 86.62 559 CYS A C 1
ATOM 4062 O O . CYS A 1 559 ? -3.070 16.614 82.506 1.00 86.62 559 CYS A O 1
ATOM 4064 N N . LEU A 1 560 ? -4.343 14.918 81.750 1.00 89.88 560 LEU A N 1
ATOM 4065 C CA . LEU A 1 560 ? -5.308 14.860 82.857 1.00 89.88 560 LEU A CA 1
ATOM 4066 C C . LEU A 1 560 ? -4.999 13.714 83.829 1.00 89.88 560 LEU A C 1
ATOM 4068 O O . LEU A 1 560 ? -5.343 13.777 85.005 1.00 89.88 560 LEU A O 1
ATOM 4072 N N . SER A 1 561 ? -4.337 12.664 83.345 1.00 87.69 561 SER A N 1
ATOM 4073 C CA . SER A 1 561 ? -3.820 11.569 84.161 1.00 87.69 561 SER A CA 1
ATOM 4074 C C . SER A 1 561 ? -2.545 11.008 83.540 1.00 87.69 561 SER A C 1
ATOM 4076 O O . SER A 1 561 ? -2.281 11.212 82.351 1.00 87.69 561 SER A O 1
ATOM 4078 N N . CYS A 1 562 ? -1.749 10.306 84.342 1.00 85.12 562 CYS A N 1
ATOM 4079 C CA . CYS A 1 562 ? -0.462 9.758 83.930 1.00 85.12 562 CYS A CA 1
ATOM 4080 C C . CYS A 1 562 ? -0.498 8.240 83.862 1.00 85.12 562 CYS A C 1
ATOM 4082 O O . CYS A 1 562 ? -1.200 7.593 84.636 1.00 85.12 562 CYS A O 1
ATOM 4084 N N . VAL A 1 563 ? 0.296 7.678 82.955 1.00 82.19 563 VAL A N 1
ATOM 4085 C CA . VAL A 1 563 ? 0.592 6.244 82.968 1.00 82.19 563 VAL A CA 1
ATOM 4086 C C . VAL A 1 563 ? 1.372 5.874 84.238 1.00 82.19 563 VAL A C 1
ATOM 4088 O O . VAL A 1 563 ? 1.997 6.725 84.874 1.00 82.19 563 VAL A O 1
ATOM 4091 N N . GLN A 1 564 ? 1.328 4.598 84.619 1.00 80.06 564 GLN A N 1
ATOM 4092 C CA . GLN A 1 564 ? 1.985 4.084 85.824 1.00 80.06 564 GLN A CA 1
ATOM 4093 C C . GLN A 1 564 ? 3.490 4.438 85.859 1.00 80.06 564 GLN A C 1
ATOM 4095 O O . GLN A 1 564 ? 4.158 4.396 84.828 1.00 80.06 564 GLN A O 1
ATOM 4100 N N . GLY A 1 565 ? 4.012 4.812 87.036 1.00 70.94 565 GLY A N 1
ATOM 4101 C CA . GLY A 1 565 ? 5.405 5.265 87.237 1.00 70.94 565 GLY A CA 1
ATOM 4102 C C . GLY A 1 565 ? 5.604 6.789 87.154 1.00 70.94 565 GLY A C 1
ATOM 4103 O O . GLY A 1 565 ? 6.631 7.316 87.591 1.00 70.94 565 GLY A O 1
ATOM 4104 N N . TYR A 1 566 ? 4.593 7.524 86.677 1.00 80.44 566 TYR A N 1
ATOM 4105 C CA . TYR A 1 566 ? 4.606 8.982 86.574 1.00 80.44 566 TYR A CA 1
ATOM 4106 C C . TYR A 1 566 ? 3.536 9.612 87.470 1.00 80.44 566 TYR A C 1
ATOM 4108 O O . TYR A 1 566 ? 2.414 9.122 87.573 1.00 80.44 566 TYR A O 1
ATOM 4116 N N . THR A 1 567 ? 3.864 10.744 88.086 1.00 81.06 567 THR A N 1
ATOM 4117 C CA . THR A 1 567 ? 2.930 11.556 88.875 1.00 81.06 567 THR A CA 1
ATOM 4118 C C . THR A 1 567 ? 2.532 12.811 88.104 1.00 81.06 567 THR A C 1
ATOM 4120 O O . THR A 1 567 ? 3.371 13.472 87.485 1.00 81.06 567 THR A O 1
ATOM 4123 N N . LEU A 1 568 ? 1.234 13.138 88.125 1.00 84.50 568 LEU A N 1
ATOM 4124 C CA . LEU A 1 568 ? 0.709 14.327 87.456 1.00 84.50 568 LEU A CA 1
ATOM 4125 C C . LEU A 1 568 ? 1.143 15.573 88.221 1.00 84.50 568 LEU A C 1
ATOM 4127 O O . LEU A 1 568 ? 0.749 15.786 89.365 1.00 84.50 568 LEU A O 1
ATOM 4131 N N . ASN A 1 569 ? 1.929 16.417 87.568 1.00 82.12 569 ASN A N 1
ATOM 4132 C CA . ASN A 1 569 ? 2.303 17.724 88.066 1.00 82.12 569 ASN A CA 1
ATOM 4133 C C . ASN A 1 569 ? 1.671 18.793 87.170 1.00 82.12 569 ASN A C 1
ATOM 4135 O O . ASN A 1 569 ? 2.120 19.040 86.046 1.00 82.12 569 ASN A O 1
ATOM 4139 N N . ARG A 1 570 ? 0.589 19.398 87.671 1.00 84.62 570 ARG A N 1
ATOM 4140 C CA . ARG A 1 570 ? -0.312 20.282 86.917 1.00 84.62 570 ARG A CA 1
ATOM 4141 C C . ARG A 1 570 ? -0.878 19.573 85.683 1.00 84.62 570 ARG A C 1
ATOM 4143 O O . ARG A 1 570 ? -1.810 18.799 85.824 1.00 84.62 570 ARG A O 1
ATOM 4150 N N . ASN A 1 571 ? -0.279 19.803 84.515 1.00 86.00 571 ASN A N 1
ATOM 4151 C CA . ASN A 1 571 ? -0.711 19.253 83.226 1.00 86.00 571 ASN A CA 1
ATOM 4152 C C . ASN A 1 571 ? 0.377 18.389 82.562 1.00 86.00 571 ASN A C 1
ATOM 4154 O O . ASN A 1 571 ? 0.289 18.078 81.376 1.00 86.00 571 ASN A O 1
ATOM 4158 N N . THR A 1 572 ? 1.437 18.054 83.302 1.00 81.38 572 THR A N 1
ATOM 4159 C CA . THR A 1 572 ? 2.600 17.306 82.811 1.00 81.38 572 THR A CA 1
ATOM 4160 C C . THR A 1 572 ? 2.925 16.158 83.750 1.00 81.38 572 THR A C 1
ATOM 4162 O O . THR A 1 572 ? 2.916 16.324 84.965 1.00 81.38 572 THR A O 1
ATOM 4165 N N . CYS A 1 573 ? 3.220 14.993 83.191 1.00 83.62 573 CYS A N 1
ATOM 4166 C CA . CYS A 1 573 ? 3.542 13.792 83.950 1.00 83.62 573 CYS A CA 1
ATOM 4167 C C . CYS A 1 573 ? 5.057 13.683 84.168 1.00 83.62 573 CYS A C 1
ATOM 4169 O O . CYS A 1 573 ? 5.814 13.668 83.197 1.00 83.62 573 CYS A O 1
ATOM 4171 N N . SER A 1 574 ? 5.489 13.584 85.428 1.00 76.56 574 SER A N 1
ATOM 4172 C CA . SER A 1 574 ? 6.907 13.500 85.813 1.00 76.56 574 SER A CA 1
ATOM 4173 C C . SER A 1 574 ? 7.238 12.156 86.476 1.00 76.56 574 SER A C 1
ATOM 4175 O O . SER A 1 574 ? 6.398 11.646 87.217 1.00 76.56 574 SER A O 1
ATOM 4177 N N . PRO A 1 575 ? 8.436 11.577 86.253 1.00 65.44 575 PRO A N 1
ATOM 4178 C CA . PRO A 1 575 ? 8.834 10.308 86.868 1.00 65.44 575 PRO A CA 1
ATOM 4179 C C . PRO A 1 575 ? 8.924 10.396 88.396 1.00 65.44 575 PRO A C 1
ATOM 4181 O O . PRO A 1 575 ? 9.357 11.412 88.948 1.00 65.44 575 PRO A O 1
ATOM 4184 N N . THR A 1 576 ? 8.569 9.314 89.084 1.00 66.81 576 THR A N 1
ATOM 4185 C CA . THR A 1 576 ? 8.600 9.235 90.553 1.00 66.81 576 THR A CA 1
ATOM 4186 C C . THR A 1 576 ? 10.019 8.857 91.032 1.00 66.81 576 THR A C 1
ATOM 4188 O O . THR A 1 576 ? 10.626 7.926 90.510 1.00 66.81 576 THR A O 1
ATOM 4191 N N . LYS A 1 577 ? 10.611 9.600 91.987 1.00 56.28 577 LYS A N 1
ATOM 4192 C CA . LYS A 1 577 ? 11.998 9.371 92.469 1.00 56.28 577 LYS A CA 1
ATOM 4193 C C . LYS A 1 577 ? 12.140 7.984 93.117 1.00 56.28 577 LYS A C 1
ATOM 4195 O O . LYS A 1 577 ? 11.478 7.722 94.115 1.00 56.28 577 LYS A O 1
ATOM 4200 N N . GLY A 1 578 ? 13.076 7.171 92.616 1.00 61.75 578 GLY A N 1
ATOM 4201 C CA . GLY A 1 578 ? 13.433 5.862 93.186 1.00 61.75 578 GLY A CA 1
ATOM 4202 C C . GLY A 1 578 ? 13.448 4.696 92.194 1.00 61.75 578 GLY A C 1
ATOM 4203 O O . GLY A 1 578 ? 13.808 3.594 92.588 1.00 61.75 578 GLY A O 1
ATOM 4204 N N . GLU A 1 579 ? 13.101 4.927 90.928 1.00 64.12 579 GLU A N 1
ATOM 4205 C CA . GLU A 1 579 ? 13.044 3.882 89.900 1.00 64.12 579 GLU A CA 1
ATOM 4206 C C . GLU A 1 579 ? 14.153 4.045 88.842 1.00 64.12 579 GLU A C 1
ATOM 4208 O O . GLU A 1 579 ? 14.722 5.127 88.648 1.00 64.12 579 GLU A O 1
ATOM 4213 N N . CYS A 1 580 ? 14.499 2.936 88.181 1.00 75.81 580 CYS A N 1
ATOM 4214 C CA . CYS A 1 580 ? 15.466 2.902 87.085 1.00 75.81 580 CYS A CA 1
ATOM 4215 C C . CYS A 1 580 ? 15.024 3.775 85.906 1.00 75.81 580 CYS A C 1
ATOM 4217 O O . CYS A 1 580 ? 13.843 4.088 85.767 1.00 75.81 580 CYS A O 1
ATOM 4219 N N . HIS A 1 581 ? 15.964 4.162 85.034 1.00 79.38 581 HIS A N 1
ATOM 4220 C CA . HIS A 1 581 ? 15.591 4.841 83.790 1.00 79.38 581 HIS A CA 1
ATOM 4221 C C . HIS A 1 581 ? 14.556 3.978 83.042 1.00 79.38 581 HIS A C 1
ATOM 4223 O O . HIS A 1 581 ? 14.752 2.762 82.993 1.00 79.38 581 HIS A O 1
ATOM 4229 N N . PRO A 1 582 ? 13.490 4.542 82.440 1.00 75.00 582 PRO A N 1
ATOM 4230 C CA . PRO A 1 582 ? 12.402 3.759 81.840 1.00 75.00 582 PRO A CA 1
ATOM 4231 C C . PRO A 1 582 ? 12.827 2.734 80.774 1.00 75.00 582 PRO A C 1
ATOM 4233 O O . PRO A 1 582 ? 12.063 1.831 80.448 1.00 75.00 582 PRO A O 1
ATOM 4236 N N . SER A 1 583 ? 14.037 2.862 80.217 1.00 75.69 583 SER A N 1
ATOM 4237 C CA . SER A 1 583 ? 14.615 1.886 79.280 1.00 75.69 583 SER A CA 1
ATOM 4238 C C . SER A 1 583 ? 15.197 0.632 79.947 1.00 75.69 583 SER A C 1
ATOM 4240 O O . SER A 1 583 ? 15.518 -0.325 79.246 1.00 75.69 583 SER A O 1
ATOM 4242 N N . CYS A 1 584 ? 15.383 0.633 81.268 1.00 81.75 584 CYS A N 1
ATOM 4243 C CA . CYS A 1 584 ? 15.987 -0.455 82.028 1.00 81.75 584 CYS A CA 1
ATOM 4244 C C . CYS A 1 584 ? 14.915 -1.243 82.788 1.00 81.75 584 CYS A C 1
ATOM 4246 O O . CYS A 1 584 ? 14.036 -0.657 83.418 1.00 81.75 584 CYS A O 1
ATOM 4248 N N . LYS A 1 585 ? 15.051 -2.570 82.830 1.00 82.75 585 LYS A N 1
ATOM 4249 C CA . LYS A 1 585 ? 14.242 -3.425 83.713 1.00 82.75 585 LYS A CA 1
ATOM 4250 C C . LYS A 1 585 ? 14.795 -3.428 85.138 1.00 82.75 585 LYS A C 1
ATOM 4252 O O . LYS A 1 585 ? 14.036 -3.353 86.097 1.00 82.75 585 LYS A O 1
ATOM 4257 N N . THR A 1 586 ? 16.120 -3.465 85.274 1.00 80.94 586 THR A N 1
ATOM 4258 C CA . THR A 1 586 ? 16.845 -3.221 86.533 1.00 80.94 586 THR A CA 1
ATOM 4259 C C . THR A 1 586 ? 18.088 -2.383 86.247 1.00 80.94 586 THR A C 1
ATOM 4261 O O . THR A 1 586 ? 18.577 -2.380 85.117 1.00 80.94 586 THR A O 1
ATOM 4264 N N . CYS A 1 587 ? 18.619 -1.678 87.245 1.00 85.19 587 CYS A N 1
ATOM 4265 C CA . CYS A 1 587 ? 19.752 -0.765 87.090 1.00 85.19 587 CYS A CA 1
ATOM 4266 C C . CYS A 1 587 ? 20.665 -0.762 88.322 1.00 85.19 587 CYS A C 1
ATOM 4268 O O . CYS A 1 587 ? 20.249 -1.141 89.415 1.00 85.19 587 CYS A O 1
ATOM 4270 N N . SER A 1 588 ? 21.916 -0.344 88.134 1.00 81.31 588 SER A N 1
ATOM 4271 C CA . SER A 1 588 ? 22.899 -0.098 89.192 1.00 81.31 588 SER A CA 1
ATOM 4272 C C . SER A 1 588 ? 22.874 1.351 89.692 1.00 81.31 588 SER A C 1
ATOM 4274 O O . SER A 1 588 ? 23.291 1.605 90.820 1.00 81.31 588 SER A O 1
ATOM 4276 N N . VAL A 1 589 ? 22.356 2.293 88.890 1.00 78.75 589 VAL A N 1
ATOM 4277 C CA . VAL A 1 589 ? 22.171 3.711 89.244 1.00 78.75 589 VAL A CA 1
ATOM 4278 C C . VAL A 1 589 ? 20.775 4.171 88.819 1.00 78.75 589 VAL A C 1
ATOM 4280 O O . VAL A 1 589 ? 20.342 3.929 87.691 1.00 78.75 589 VAL A O 1
ATOM 4283 N N . ASN A 1 590 ? 20.064 4.848 89.725 1.00 78.00 590 ASN A N 1
ATOM 4284 C CA . ASN A 1 590 ? 18.701 5.321 89.479 1.00 78.00 590 ASN A CA 1
ATOM 4285 C C . ASN A 1 590 ? 18.660 6.361 88.352 1.00 78.00 590 ASN A C 1
ATOM 4287 O O . ASN A 1 590 ? 19.439 7.313 88.348 1.00 78.00 590 ASN A O 1
ATOM 4291 N N . ASN A 1 591 ? 17.691 6.206 87.447 1.00 75.38 591 ASN A N 1
ATOM 4292 C CA . ASN A 1 591 ? 17.435 7.095 86.312 1.00 75.38 591 ASN A CA 1
ATOM 4293 C C . ASN A 1 591 ? 18.631 7.364 85.365 1.00 75.38 591 ASN A C 1
ATOM 4295 O O . ASN A 1 591 ? 18.617 8.357 84.640 1.00 75.38 591 ASN A O 1
ATOM 4299 N N . ASP A 1 592 ? 19.637 6.483 85.332 1.00 79.88 592 ASP A N 1
ATOM 4300 C CA . ASP A 1 592 ? 20.717 6.518 84.338 1.00 79.88 592 ASP A CA 1
ATOM 4301 C C . ASP A 1 592 ? 20.498 5.429 83.274 1.00 79.88 592 ASP A C 1
ATOM 4303 O O . ASP A 1 592 ? 20.472 4.233 83.572 1.00 79.88 592 ASP A O 1
ATOM 4307 N N . GLN A 1 593 ? 20.331 5.850 82.018 1.00 80.38 593 GLN A N 1
ATOM 4308 C CA . GLN A 1 593 ? 20.093 4.967 80.871 1.00 80.38 593 GLN A CA 1
ATOM 4309 C C . GLN A 1 593 ? 21.283 4.056 80.520 1.00 80.38 593 GLN A C 1
ATOM 4311 O O . GLN A 1 593 ? 21.110 3.107 79.758 1.00 80.38 593 GLN A O 1
ATOM 4316 N N . ASN A 1 594 ? 22.480 4.355 81.035 1.00 84.44 594 ASN A N 1
ATOM 4317 C CA . ASN A 1 594 ? 23.697 3.566 80.830 1.00 84.44 594 ASN A CA 1
ATOM 4318 C C . ASN A 1 594 ? 24.056 2.717 82.059 1.00 84.44 594 ASN A C 1
ATOM 4320 O O . ASN A 1 594 ? 25.102 2.079 82.097 1.00 84.44 594 ASN A O 1
ATOM 4324 N N . ALA A 1 595 ? 23.203 2.709 83.081 1.00 85.69 595 ALA A N 1
ATOM 4325 C CA . ALA A 1 595 ? 23.399 1.915 84.284 1.00 85.69 595 ALA A CA 1
ATOM 4326 C C . ALA A 1 595 ? 22.432 0.727 84.353 1.00 85.69 595 ALA A C 1
ATOM 4328 O O . ALA A 1 595 ? 22.196 0.197 85.438 1.00 85.69 595 ALA A O 1
ATOM 4329 N N . CYS A 1 596 ? 21.829 0.299 83.240 1.00 85.12 596 CYS A N 1
ATOM 4330 C CA . CYS A 1 596 ? 20.959 -0.870 83.240 1.00 85.12 596 CYS A CA 1
ATOM 4331 C C . CYS A 1 596 ? 21.774 -2.123 83.603 1.00 85.12 596 CYS A C 1
ATOM 4333 O O . CYS A 1 596 ? 22.857 -2.353 83.074 1.00 85.12 596 CYS A O 1
ATOM 4335 N N . THR A 1 597 ? 21.239 -2.957 84.492 1.00 84.88 597 THR A N 1
ATOM 4336 C CA . THR A 1 597 ? 21.764 -4.297 84.806 1.00 84.88 597 THR A CA 1
ATOM 4337 C C . THR A 1 597 ? 20.935 -5.395 84.147 1.00 84.88 597 THR A C 1
ATOM 4339 O O . THR A 1 597 ? 21.422 -6.507 83.962 1.00 84.88 597 THR A O 1
ATOM 4342 N N . SER A 1 598 ? 19.701 -5.085 83.739 1.00 84.56 598 SER A N 1
ATOM 4343 C CA . SER A 1 598 ? 18.894 -5.923 82.851 1.00 84.56 598 SER A CA 1
ATOM 4344 C C . SER A 1 598 ? 17.925 -5.080 82.020 1.00 84.56 598 SER A C 1
ATOM 4346 O O . SER A 1 598 ? 17.564 -3.960 82.399 1.00 84.56 598 SER A O 1
ATOM 4348 N N . CYS A 1 599 ? 17.493 -5.632 80.887 1.00 85.69 599 CYS A N 1
ATOM 4349 C CA . CYS A 1 599 ? 16.579 -4.995 79.941 1.00 85.69 599 CYS A CA 1
ATOM 4350 C C . CYS A 1 599 ? 15.224 -5.710 79.911 1.00 85.69 599 CYS A C 1
ATOM 4352 O O . CYS A 1 599 ? 15.110 -6.867 80.324 1.00 85.69 599 CYS A O 1
ATOM 4354 N N . PHE A 1 600 ? 14.188 -5.013 79.444 1.00 84.31 600 PHE A N 1
ATOM 4355 C CA . PHE A 1 600 ? 12.903 -5.641 79.139 1.00 84.31 600 PHE A CA 1
ATOM 4356 C C . PHE A 1 600 ? 13.031 -6.573 77.927 1.00 84.31 600 PHE A C 1
ATOM 4358 O O . PHE A 1 600 ? 13.958 -6.436 77.128 1.00 84.31 600 PHE A O 1
ATOM 4365 N N . ASP A 1 601 ? 12.104 -7.521 77.801 1.00 83.06 601 ASP A N 1
ATOM 4366 C CA . ASP A 1 601 ? 12.078 -8.463 76.679 1.00 83.06 601 ASP A CA 1
ATOM 4367 C C . ASP A 1 601 ? 12.062 -7.695 75.342 1.00 83.06 601 ASP A C 1
ATOM 4369 O O . ASP A 1 601 ? 11.426 -6.645 75.218 1.00 83.06 601 ASP A O 1
ATOM 4373 N N . GLY A 1 602 ? 12.808 -8.190 74.353 1.00 82.12 602 GLY A N 1
ATOM 4374 C CA . GLY A 1 602 ? 13.047 -7.491 73.088 1.00 82.12 602 GLY A CA 1
ATOM 4375 C C . GLY A 1 602 ? 14.167 -6.451 73.095 1.00 82.12 602 GLY A C 1
ATOM 4376 O O . GLY A 1 602 ? 14.397 -5.824 72.060 1.00 82.12 602 GLY A O 1
ATOM 4377 N N . PHE A 1 603 ? 14.903 -6.292 74.200 1.00 85.25 603 PHE A N 1
ATOM 4378 C CA . PHE A 1 603 ? 16.070 -5.411 74.292 1.00 85.25 603 PHE A CA 1
ATOM 4379 C C . PHE A 1 603 ? 17.316 -6.160 74.790 1.00 85.25 603 PHE A C 1
ATOM 4381 O O . PHE A 1 603 ? 17.247 -7.004 75.682 1.00 85.25 603 PHE A O 1
ATOM 4388 N N . LEU A 1 604 ? 18.477 -5.816 74.231 1.00 87.81 604 LEU A N 1
ATOM 4389 C CA . LEU A 1 604 ? 19.790 -6.359 74.568 1.00 87.81 604 LEU A CA 1
ATOM 4390 C C . LEU A 1 604 ? 20.606 -5.341 75.369 1.00 87.81 604 LEU A C 1
ATOM 4392 O O . LEU A 1 604 ? 20.722 -4.184 74.964 1.00 87.81 604 LEU A O 1
ATOM 4396 N N . ILE A 1 605 ? 21.230 -5.793 76.459 1.00 86.81 605 ILE A N 1
ATOM 4397 C CA . ILE A 1 605 ? 22.205 -4.993 77.204 1.00 86.81 605 ILE A CA 1
ATOM 4398 C C . ILE A 1 605 ? 23.550 -4.962 76.467 1.00 86.81 605 ILE A C 1
ATOM 4400 O O . ILE A 1 605 ? 24.124 -6.003 76.145 1.00 86.81 605 ILE A O 1
ATOM 4404 N N . LEU A 1 606 ? 24.060 -3.764 76.194 1.00 80.88 606 LEU A N 1
ATOM 4405 C CA . LEU A 1 606 ? 25.397 -3.557 75.639 1.00 80.88 606 LEU A CA 1
ATOM 4406 C C . LEU A 1 606 ? 26.430 -3.411 76.763 1.00 80.88 606 LEU A C 1
ATOM 4408 O O . LEU A 1 606 ? 26.085 -3.072 77.892 1.00 80.88 606 LEU A O 1
ATOM 4412 N N . GLY A 1 607 ? 27.717 -3.604 76.452 1.00 74.94 607 GLY A N 1
ATOM 4413 C CA . GLY A 1 607 ? 28.814 -3.507 77.432 1.00 74.94 607 GLY A CA 1
ATOM 4414 C C . GLY A 1 607 ? 28.932 -2.155 78.158 1.00 74.94 607 GLY A C 1
ATOM 4415 O O . GLY A 1 607 ? 29.631 -2.063 79.159 1.00 74.94 607 GLY A O 1
ATOM 4416 N N . SER A 1 608 ? 28.227 -1.124 77.686 1.00 74.31 608 SER A N 1
ATOM 4417 C CA . SER A 1 608 ? 28.085 0.191 78.318 1.00 74.31 608 SER A CA 1
ATOM 4418 C C . SER A 1 608 ? 26.887 0.314 79.274 1.00 74.31 608 SER A C 1
ATOM 4420 O O . SER A 1 608 ? 26.589 1.425 79.693 1.00 74.31 608 SER A O 1
ATOM 4422 N N . GLY A 1 609 ? 26.173 -0.779 79.577 1.00 81.00 609 GLY A N 1
ATOM 4423 C CA . GLY A 1 609 ? 25.005 -0.787 80.469 1.00 81.00 609 GLY A CA 1
ATOM 4424 C C . GLY A 1 609 ? 23.733 -0.168 79.872 1.00 81.00 609 GLY A C 1
ATOM 4425 O O . GLY A 1 609 ? 22.818 0.180 80.608 1.00 81.00 609 GLY A O 1
ATOM 4426 N N . ASN A 1 610 ? 23.653 -0.023 78.545 1.00 87.06 610 ASN A N 1
ATOM 4427 C CA . ASN A 1 610 ? 22.486 0.509 77.828 1.00 87.06 610 ASN A CA 1
ATOM 4428 C C . ASN A 1 610 ? 21.660 -0.623 77.183 1.00 87.06 610 ASN A C 1
ATOM 4430 O O . ASN A 1 610 ? 22.233 -1.594 76.686 1.00 87.06 610 ASN A O 1
ATOM 4434 N N . CYS A 1 611 ? 20.330 -0.487 77.169 1.00 88.88 611 CYS A N 1
ATOM 4435 C CA . CYS A 1 611 ? 19.390 -1.415 76.539 1.00 88.88 611 CYS A CA 1
ATOM 4436 C C . CYS A 1 611 ? 19.013 -0.988 75.108 1.00 88.88 611 CYS A C 1
ATOM 4438 O O . CYS A 1 611 ? 18.263 -0.031 74.919 1.00 88.88 611 CYS A O 1
ATOM 4440 N N . GLN A 1 612 ? 19.455 -1.743 74.097 1.00 86.94 612 GLN A N 1
ATOM 4441 C CA . GLN A 1 612 ? 19.130 -1.508 72.682 1.00 86.94 612 GLN A CA 1
ATOM 4442 C C . GLN A 1 612 ? 18.078 -2.511 72.170 1.00 86.94 612 GLN A C 1
ATOM 4444 O O . GLN A 1 612 ? 18.208 -3.700 72.453 1.00 86.94 612 GLN A O 1
ATOM 4449 N N . PRO A 1 613 ? 17.066 -2.095 71.382 1.00 88.31 613 PRO A N 1
ATOM 4450 C CA . PRO A 1 613 ? 16.068 -3.021 70.846 1.00 88.31 613 PRO A CA 1
ATOM 4451 C C . PRO A 1 613 ? 16.674 -4.028 69.860 1.00 88.31 613 PRO A C 1
ATOM 4453 O O . PRO A 1 613 ? 17.513 -3.681 69.019 1.00 88.31 613 PRO A O 1
ATOM 4456 N N . CYS A 1 614 ? 16.191 -5.267 69.931 1.00 90.62 614 CYS A N 1
ATOM 4457 C CA . CYS A 1 614 ? 16.439 -6.293 68.926 1.00 90.62 614 CYS A CA 1
ATOM 4458 C C . CYS A 1 614 ? 15.845 -5.868 67.575 1.00 90.62 614 CYS A C 1
ATOM 4460 O O . CYS A 1 614 ? 14.790 -5.234 67.517 1.00 90.62 614 CYS A O 1
ATOM 4462 N N . GLN A 1 615 ? 16.523 -6.196 66.475 1.00 89.38 615 GLN A N 1
ATOM 4463 C CA . GLN A 1 615 ? 16.066 -5.811 65.141 1.00 89.38 615 GLN A CA 1
ATOM 4464 C C . GLN A 1 615 ? 14.936 -6.737 64.666 1.00 89.38 615 GLN A C 1
ATOM 4466 O O . GLN A 1 615 ? 15.108 -7.959 64.680 1.00 89.38 615 GLN A O 1
ATOM 4471 N N . PRO A 1 616 ? 13.783 -6.203 64.217 1.00 87.88 616 PRO A N 1
ATOM 4472 C CA . PRO A 1 616 ? 12.727 -7.025 63.634 1.00 87.88 616 PRO A CA 1
ATOM 4473 C C . PRO A 1 616 ? 13.259 -7.875 62.460 1.00 87.88 616 PRO A C 1
ATOM 4475 O O . PRO A 1 616 ? 14.044 -7.361 61.663 1.00 87.88 616 PRO A O 1
ATOM 4478 N N . PRO A 1 617 ? 12.843 -9.151 62.308 1.00 88.81 617 PRO A N 1
ATOM 4479 C CA . PRO A 1 617 ? 11.768 -9.834 63.030 1.00 88.81 617 PRO A CA 1
ATOM 4480 C C . PRO A 1 617 ? 12.207 -10.586 64.307 1.00 88.81 617 PRO A C 1
ATOM 4482 O O . PRO A 1 617 ? 11.474 -11.468 64.766 1.00 88.81 617 PRO A O 1
ATOM 4485 N N . CYS A 1 618 ? 13.363 -10.262 64.906 1.00 89.38 618 CYS A N 1
ATOM 4486 C CA . CYS A 1 618 ? 13.731 -10.800 66.219 1.00 89.38 618 CYS A CA 1
ATOM 4487 C C . CYS A 1 618 ? 12.756 -10.297 67.298 1.00 89.38 618 CYS A C 1
ATOM 4489 O O . CYS A 1 618 ? 12.551 -9.095 67.449 1.00 89.38 618 CYS A O 1
ATOM 4491 N N . TYR A 1 619 ? 12.209 -11.221 68.087 1.00 89.81 619 TYR A N 1
ATOM 4492 C CA . TYR A 1 619 ? 11.492 -10.914 69.325 1.00 89.81 619 TYR A CA 1
ATOM 4493 C C . TYR A 1 619 ? 12.438 -10.852 70.530 1.00 89.81 619 TYR A C 1
ATOM 4495 O O . TYR A 1 619 ? 12.273 -9.981 71.365 1.00 89.81 619 TYR A O 1
ATOM 4503 N N . ASN A 1 620 ? 13.451 -11.723 70.602 1.00 89.19 620 ASN A N 1
ATOM 4504 C CA . ASN A 1 620 ? 14.562 -11.635 71.560 1.00 89.19 620 ASN A CA 1
ATOM 4505 C C . ASN A 1 620 ? 15.888 -11.884 70.829 1.00 89.19 620 ASN A C 1
ATOM 4507 O O . ASN A 1 620 ? 15.909 -12.584 69.814 1.00 89.19 620 ASN A O 1
ATOM 4511 N N . CYS A 1 621 ? 16.989 -11.324 71.333 1.00 89.25 621 CYS A N 1
ATOM 4512 C CA . CYS A 1 621 ? 18.318 -11.406 70.723 1.00 89.25 621 CYS A CA 1
ATOM 4513 C C . CYS A 1 621 ? 19.429 -11.532 71.777 1.00 89.25 621 CYS A C 1
ATOM 4515 O O . CYS A 1 621 ? 19.241 -11.154 72.934 1.00 89.25 621 CYS A O 1
ATOM 4517 N N . SER A 1 622 ? 20.587 -12.079 71.392 1.00 89.12 622 SER A N 1
ATOM 4518 C CA . SER A 1 622 ? 21.746 -12.234 72.283 1.00 89.12 622 SER A CA 1
ATOM 4519 C C . SER A 1 622 ? 23.074 -11.934 71.583 1.00 89.12 622 SER A C 1
ATOM 4521 O O . SER A 1 622 ? 23.276 -12.234 70.406 1.00 89.12 622 SER A O 1
ATOM 4523 N N . GLY A 1 623 ? 24.009 -11.318 72.309 1.00 86.25 623 GLY A N 1
ATOM 4524 C CA . GLY A 1 623 ? 25.329 -10.928 71.800 1.00 86.25 623 GLY A CA 1
ATOM 4525 C C . GLY A 1 623 ? 25.313 -9.691 70.893 1.00 86.25 623 GLY A C 1
ATOM 4526 O O . GLY A 1 623 ? 26.113 -8.785 71.100 1.00 86.25 623 GLY A O 1
ATOM 4527 N N . ASN A 1 624 ? 24.392 -9.611 69.928 1.00 86.69 624 ASN A N 1
ATOM 4528 C CA . ASN A 1 624 ? 24.143 -8.409 69.127 1.00 86.69 624 ASN A CA 1
ATOM 4529 C C . ASN A 1 624 ? 22.656 -8.300 68.703 1.00 86.69 624 ASN A C 1
ATOM 4531 O O . ASN A 1 624 ? 21.956 -9.315 68.704 1.00 86.69 624 ASN A O 1
ATOM 4535 N N . PRO A 1 625 ? 22.167 -7.105 68.305 1.00 87.75 625 PRO A N 1
ATOM 4536 C CA . PRO A 1 625 ? 20.751 -6.866 67.990 1.00 87.75 625 PRO A CA 1
ATOM 4537 C C . PRO A 1 625 ? 20.160 -7.690 66.835 1.00 87.75 625 PRO A C 1
ATOM 4539 O O . PRO A 1 625 ? 18.938 -7.755 66.719 1.00 87.75 625 PRO A O 1
ATOM 4542 N N . ASN A 1 626 ? 20.996 -8.295 65.984 1.00 87.31 626 ASN A N 1
ATOM 4543 C CA . ASN A 1 626 ? 20.577 -9.073 64.812 1.00 87.31 626 ASN A CA 1
ATOM 4544 C C . ASN A 1 626 ? 20.613 -10.589 65.044 1.00 87.31 626 ASN A C 1
ATOM 4546 O O . ASN A 1 626 ? 20.121 -11.341 64.209 1.00 87.31 626 ASN A O 1
ATOM 4550 N N . ASN A 1 627 ? 21.216 -11.046 66.144 1.00 90.69 627 ASN A N 1
ATOM 4551 C CA . ASN A 1 627 ? 21.321 -12.463 66.465 1.00 90.69 627 ASN A CA 1
ATOM 4552 C C . ASN A 1 627 ? 20.127 -12.887 67.328 1.00 90.69 627 ASN A C 1
ATOM 4554 O O . ASN A 1 627 ? 20.142 -12.738 68.553 1.00 90.69 627 ASN A O 1
ATOM 4558 N N . CYS A 1 628 ? 19.070 -13.360 66.674 1.00 91.19 628 CYS A N 1
ATOM 4559 C CA . CYS A 1 628 ? 17.798 -13.668 67.306 1.00 91.19 628 CYS A CA 1
ATOM 4560 C C . CYS A 1 628 ? 17.861 -14.976 68.111 1.00 91.19 628 CYS A C 1
ATOM 4562 O O . CYS A 1 628 ? 18.240 -16.026 67.593 1.00 91.19 628 CYS A O 1
ATOM 4564 N N . THR A 1 629 ? 17.375 -14.936 69.348 1.00 91.44 629 THR A N 1
ATOM 4565 C CA . THR A 1 629 ? 17.086 -16.120 70.172 1.00 91.44 629 THR A CA 1
ATOM 4566 C C . THR A 1 629 ? 15.607 -16.500 70.135 1.00 91.44 629 THR A C 1
ATOM 4568 O O . THR A 1 629 ? 15.256 -17.643 70.415 1.00 91.44 629 THR A O 1
ATOM 4571 N N . GLN A 1 630 ? 14.736 -15.566 69.745 1.00 90.31 630 GLN A N 1
ATOM 4572 C CA . GLN A 1 630 ? 13.306 -15.784 69.544 1.00 90.31 630 GLN A CA 1
ATOM 4573 C C . GLN A 1 630 ? 12.800 -14.864 68.432 1.00 90.31 630 GLN A C 1
ATOM 4575 O O . GLN A 1 630 ? 13.284 -13.741 68.300 1.00 90.31 630 GLN A O 1
ATOM 4580 N N . CYS A 1 631 ? 11.811 -15.308 67.660 1.00 91.00 631 CYS A N 1
ATOM 4581 C CA . CYS A 1 631 ? 11.220 -14.539 66.564 1.00 91.00 631 CYS A CA 1
ATOM 4582 C C . CYS A 1 631 ? 9.797 -14.076 66.867 1.00 91.00 631 CYS A C 1
ATOM 4584 O O . CYS A 1 631 ? 9.100 -14.680 67.683 1.00 91.00 631 CYS A O 1
ATOM 4586 N N . ALA A 1 632 ? 9.357 -13.029 66.167 1.00 89.00 632 ALA A N 1
ATOM 4587 C CA . ALA A 1 632 ? 7.953 -12.638 66.137 1.00 89.00 632 ALA A CA 1
ATOM 4588 C C . ALA A 1 632 ? 7.074 -13.746 65.517 1.00 89.00 632 ALA A C 1
ATOM 4590 O O . ALA A 1 632 ? 7.549 -14.572 64.734 1.00 89.00 632 ALA A O 1
ATOM 4591 N N . SER A 1 633 ? 5.777 -13.751 65.847 1.00 86.19 633 SER A N 1
ATOM 4592 C CA . SER A 1 633 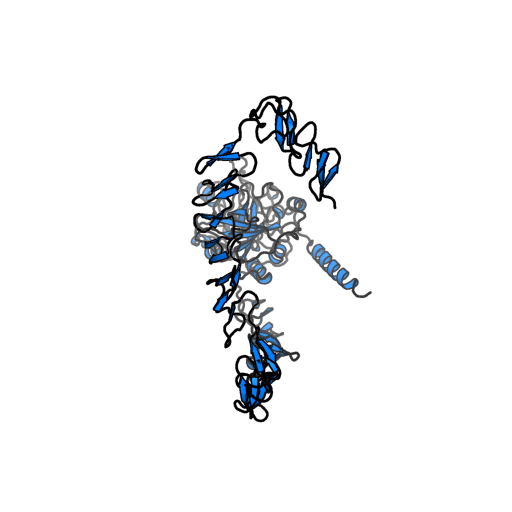? 4.824 -14.740 65.319 1.00 86.19 633 SER A CA 1
ATOM 4593 C C . SER A 1 633 ? 4.856 -14.812 63.788 1.00 86.19 633 SER A C 1
ATOM 4595 O O . SER A 1 633 ? 4.854 -13.788 63.106 1.00 86.19 633 SER A O 1
ATOM 4597 N N . GLY A 1 634 ? 4.882 -16.036 63.252 1.00 83.81 634 GLY A N 1
ATOM 4598 C CA . GLY A 1 634 ? 5.020 -16.307 61.816 1.00 83.81 634 GLY A CA 1
ATOM 4599 C C . GLY A 1 634 ? 6.464 -16.490 61.329 1.00 83.81 634 GLY A C 1
ATOM 4600 O O . GLY A 1 634 ? 6.671 -16.728 60.139 1.00 83.81 634 GLY A O 1
ATOM 4601 N N . TYR A 1 635 ? 7.455 -16.418 62.223 1.00 89.38 635 TYR A N 1
ATOM 4602 C CA . TYR A 1 635 ? 8.870 -16.645 61.926 1.00 89.38 635 TYR A CA 1
ATOM 4603 C C . TYR A 1 635 ? 9.479 -17.680 62.888 1.00 89.38 635 TYR A C 1
ATOM 4605 O O . TYR A 1 635 ? 9.082 -17.766 64.048 1.00 89.38 635 TYR A O 1
ATOM 4613 N N . ALA A 1 636 ? 10.461 -18.447 62.418 1.00 87.81 636 ALA A N 1
ATOM 4614 C CA . ALA A 1 636 ? 11.251 -19.388 63.208 1.00 87.81 636 ALA A CA 1
ATOM 4615 C C . ALA A 1 636 ? 12.740 -19.008 63.169 1.00 87.81 636 ALA A C 1
ATOM 4617 O O . ALA A 1 636 ? 13.237 -18.533 62.145 1.00 87.81 636 ALA A O 1
ATOM 4618 N N . VAL A 1 637 ? 13.454 -19.217 64.281 1.00 91.00 637 VAL A N 1
ATOM 4619 C CA . VAL A 1 637 ? 14.899 -18.949 64.359 1.00 91.00 637 VAL A CA 1
ATOM 4620 C C . VAL A 1 637 ? 15.647 -20.021 63.564 1.00 91.00 637 VAL A C 1
ATOM 4622 O O . VAL A 1 637 ? 15.534 -21.208 63.858 1.00 91.00 637 VAL A O 1
ATOM 4625 N N . GLN A 1 638 ? 16.448 -19.603 62.588 1.00 87.88 638 GLN A N 1
ATOM 4626 C CA . GLN A 1 638 ? 17.396 -20.440 61.858 1.00 87.88 638 GLN A CA 1
ATOM 4627 C C . GLN A 1 638 ? 18.762 -19.747 61.824 1.00 87.88 638 GLN A C 1
ATOM 4629 O O . GLN A 1 638 ? 18.886 -18.624 61.334 1.00 87.88 638 GLN A O 1
ATOM 4634 N N . ASN A 1 639 ? 19.789 -20.411 62.365 1.00 86.06 639 ASN A N 1
ATOM 4635 C CA . ASN A 1 639 ? 21.171 -19.912 62.432 1.00 86.06 639 ASN A CA 1
ATOM 4636 C C . ASN A 1 639 ? 21.291 -18.472 62.972 1.00 86.06 639 ASN A C 1
ATOM 4638 O O . ASN A 1 639 ? 22.012 -17.651 62.413 1.00 86.06 639 ASN A O 1
ATOM 4642 N N . GLY A 1 640 ? 20.543 -18.149 64.033 1.00 84.00 640 GLY A N 1
ATOM 4643 C CA . GLY A 1 640 ? 20.549 -16.815 64.648 1.00 84.00 640 GLY A CA 1
ATOM 4644 C C . GLY A 1 640 ? 19.752 -15.748 63.889 1.00 84.00 640 GLY A C 1
ATOM 4645 O O . GLY A 1 640 ? 19.784 -14.586 64.272 1.00 84.00 640 GLY A O 1
ATOM 4646 N N . THR A 1 641 ? 19.006 -16.108 62.839 1.00 87.62 641 THR A N 1
ATOM 4647 C CA . THR A 1 641 ? 18.147 -15.182 62.077 1.00 87.62 641 THR A CA 1
ATOM 4648 C C . THR A 1 641 ? 16.707 -15.680 62.007 1.00 87.62 641 THR A C 1
ATOM 4650 O O . THR A 1 641 ? 16.454 -16.881 62.022 1.00 87.62 641 THR A O 1
ATOM 4653 N N . CYS A 1 642 ? 15.741 -14.768 61.935 1.00 90.12 642 CYS A N 1
ATOM 4654 C CA . CYS A 1 642 ? 14.323 -15.118 61.872 1.00 90.12 642 CYS A CA 1
ATOM 4655 C C . CYS A 1 642 ? 13.844 -15.293 60.429 1.00 90.12 642 CYS A C 1
ATOM 4657 O O . CYS A 1 642 ? 13.801 -14.327 59.668 1.00 90.12 642 CYS A O 1
ATOM 4659 N N . GLN A 1 643 ? 13.432 -16.510 60.066 1.00 88.25 643 GLN A N 1
ATOM 4660 C CA . GLN A 1 643 ? 12.894 -16.834 58.742 1.00 88.25 643 GLN A CA 1
ATOM 4661 C C . GLN A 1 643 ? 11.399 -17.130 58.797 1.00 88.25 643 GLN A C 1
ATOM 4663 O O . GLN A 1 643 ? 10.913 -17.740 59.746 1.00 88.25 643 GLN A O 1
ATOM 4668 N N . LYS A 1 644 ? 10.657 -16.689 57.777 1.00 84.69 644 LYS A N 1
ATOM 4669 C CA . LYS A 1 644 ? 9.200 -16.844 57.722 1.00 84.69 644 LYS A CA 1
ATOM 4670 C C . LYS A 1 644 ? 8.828 -18.325 57.613 1.00 84.69 644 LYS A C 1
ATOM 4672 O O . LYS A 1 644 ? 9.358 -19.032 56.758 1.00 84.69 644 LYS A O 1
ATOM 4677 N N . ILE A 1 645 ? 7.916 -18.774 58.469 1.00 83.19 645 ILE A N 1
ATOM 4678 C CA . ILE A 1 645 ? 7.387 -20.141 58.445 1.00 83.19 645 ILE A CA 1
ATOM 4679 C C . ILE A 1 645 ? 6.488 -20.246 57.204 1.00 83.19 645 ILE A C 1
ATOM 4681 O O . ILE A 1 645 ? 5.600 -19.409 57.029 1.00 83.19 645 ILE A O 1
ATOM 4685 N N . LYS A 1 646 ? 6.792 -21.191 56.305 1.00 69.62 646 LYS A N 1
ATOM 4686 C CA . LYS A 1 646 ? 5.978 -21.463 55.110 1.00 69.62 646 LYS A CA 1
ATOM 4687 C C . LYS A 1 646 ? 4.679 -22.161 55.469 1.00 69.62 646 LYS A C 1
ATOM 4689 O O . LYS A 1 646 ? 4.733 -23.045 56.352 1.00 69.62 646 LYS A O 1
#

Organism: Tetrahymena thermophila (strain SB210) (NCBI:txid312017)

Secondary structure (DSSP, 8-state):
--SHHHHHHHHHHHHHHHHHS-----TTSEETTSGGGTT--GGGEEB--GGGSTT-HHHHHHHHHTT-TTTEEEEEEEE--SSTTS-TTEEEEEEE-STT--SSEEEEEEEE--SSPPTTEEEEE-TTS--TT--TTTS-----SSS---------SS-HHHHTTS-S-TTT-HHHHHHHHHH---SGGGGGGSSSHHHHHHHHHHHHTTS--TT--EEEEEEEEPPPHHHHHHH------TTSPPP-SSPPTT-TTPEEEEEEEE---BPPGGGSHHHHHTTT-PPPP-B-TTSSBTT--------S-----TTEEEESSTT-TT-EEEE-TTEEEETTTTEEEEPPGGGTEEEEEETTEEEEE-TT-EE-TTS-EEPPPPTTEEEEEETTEEEEEEEE-TTEEEESSSSBEEEEPPTTEEEEEETTEEEEEPTTEEEETTEEEEPPTTEEEESSSSSSEEEE-TTEEEETTEEEE---TTEEEE-SSS-TTSEEEE-TTEEE-TTSTT-EEEPPTTEEEEEETTEEEEEPTTEEEETTEEEEPPTTEEEESSSTTSEEEE-TTEEEETTEEEEPTTS--TT-SEESSTT-TT-EEE--TTEEE-TTS-EEEPPTTEEEESSSTTSEEEE-TTEEEETTEEEE--